Protein AF-0000000084862177 (afdb_homodimer)

Structure (mmCIF, N/CA/C/O backbone):
data_AF-0000000084862177-model_v1
#
loop_
_entity.id
_entity.type
_entity.pdbx_description
1 polymer 'Uncharacterized protein'
#
loop_
_atom_site.group_PDB
_atom_site.id
_atom_site.type_symbol
_atom_site.label_atom_id
_atom_site.label_alt_id
_atom_site.label_comp_id
_atom_site.label_asym_id
_atom_site.label_entity_id
_atom_site.label_seq_id
_atom_site.pdbx_PDB_ins_code
_atom_site.Cartn_x
_atom_site.Cartn_y
_atom_site.Cartn_z
_atom_site.occupancy
_atom_site.B_iso_or_equiv
_atom_site.auth_seq_id
_atom_site.auth_comp_id
_atom_site.auth_asym_id
_atom_site.auth_atom_id
_atom_site.pdbx_PDB_model_num
ATOM 1 N N . MET A 1 1 ? -0.892 -54.281 7.043 1 26.11 1 MET A N 1
ATOM 2 C CA . MET A 1 1 ? -1.717 -53.062 7.102 1 26.11 1 MET A CA 1
ATOM 3 C C . MET A 1 1 ? -1.058 -51.938 6.348 1 26.11 1 MET A C 1
ATOM 5 O O . MET A 1 1 ? -1.456 -50.781 6.5 1 26.11 1 MET A O 1
ATOM 9 N N . SER A 1 2 ? 0.219 -52.094 5.965 1 28.7 2 SER A N 1
ATOM 10 C CA . SER A 1 2 ? 1.322 -51.25 5.551 1 28.7 2 SER A CA 1
ATOM 11 C C . SER A 1 2 ? 0.986 -50.5 4.27 1 28.7 2 SER A C 1
ATOM 13 O O . SER A 1 2 ? 1.518 -49.406 4.027 1 28.7 2 SER A O 1
ATOM 15 N N . ASN A 1 3 ? 0.564 -51.125 3.195 1 34.56 3 ASN A N 1
ATOM 16 C CA . ASN A 1 3 ? 0.557 -50.906 1.754 1 34.56 3 ASN A CA 1
ATOM 17 C C . ASN A 1 3 ? -0.469 -49.844 1.355 1 34.56 3 ASN A C 1
ATOM 19 O O . ASN A 1 3 ? -0.896 -49.781 0.201 1 34.56 3 ASN A O 1
ATOM 23 N N . ASP A 1 4 ? -1.274 -49.375 2.119 1 41.03 4 ASP A N 1
ATOM 24 C CA . ASP A 1 4 ? -2.4 -48.469 1.998 1 41.03 4 ASP A CA 1
ATOM 25 C C . ASP A 1 4 ? -1.925 -47.062 1.602 1 41.03 4 ASP A C 1
ATOM 27 O O . ASP A 1 4 ? -2.711 -46.125 1.598 1 41.03 4 ASP A O 1
ATOM 31 N N . SER A 1 5 ? -0.703 -46.75 1.711 1 47.5 5 SER A N 1
ATOM 32 C CA . SER A 1 5 ? 0.037 -45.5 1.575 1 47.5 5 SER A CA 1
ATOM 33 C C . SER A 1 5 ? 0.083 -45.062 0.122 1 47.5 5 SER A C 1
ATOM 35 O O . SER A 1 5 ? 0.484 -43.938 -0.163 1 47.5 5 SER A O 1
ATOM 37 N N . LYS A 1 6 ? -0.091 -46 -0.865 1 61.97 6 LYS A N 1
ATOM 38 C CA . LYS A 1 6 ? -0.039 -45.75 -2.299 1 61.97 6 LYS A CA 1
ATOM 39 C C . LYS A 1 6 ? -1.434 -45.469 -2.861 1 61.97 6 LYS A C 1
ATOM 41 O O . LYS A 1 6 ? -1.704 -45.781 -4.027 1 61.97 6 LYS A O 1
ATOM 46 N N . SER A 1 7 ? -2.234 -45.062 -1.937 1 78.12 7 SER A N 1
ATOM 47 C CA . SER A 1 7 ? -3.566 -44.781 -2.453 1 78.12 7 SER A CA 1
ATOM 48 C C . SER A 1 7 ? -3.549 -43.562 -3.381 1 78.12 7 SER A C 1
ATOM 50 O O . SER A 1 7 ? -2.76 -42.656 -3.186 1 78.12 7 SER A O 1
ATOM 52 N N . ALA A 1 8 ? -4.367 -43.625 -4.367 1 89.31 8 ALA A N 1
ATOM 53 C CA . ALA A 1 8 ? -4.477 -42.594 -5.383 1 89.31 8 ALA A CA 1
ATOM 54 C C . ALA A 1 8 ? -4.887 -41.25 -4.754 1 89.31 8 ALA A C 1
ATOM 56 O O . ALA A 1 8 ? -5.688 -41.219 -3.818 1 89.31 8 ALA A O 1
ATOM 57 N N . VAL A 1 9 ? -4.203 -40.219 -5.137 1 93.94 9 VAL A N 1
ATOM 58 C CA . VAL A 1 9 ? -4.5 -38.875 -4.629 1 93.94 9 VAL A CA 1
ATOM 59 C C . VAL A 1 9 ? -4.918 -37.969 -5.785 1 93.94 9 VAL A C 1
ATOM 61 O O . VAL A 1 9 ? -4.797 -38.344 -6.953 1 93.94 9 VAL A O 1
ATOM 64 N N . GLU A 1 10 ? -5.422 -36.844 -5.391 1 94.31 10 GLU A N 1
ATOM 65 C CA . GLU A 1 10 ? -5.84 -35.875 -6.402 1 94.31 10 GLU A CA 1
ATOM 66 C C . GLU A 1 10 ? -4.656 -35.031 -6.883 1 94.31 10 GLU A C 1
ATOM 68 O O . GLU A 1 10 ? -4.574 -34.688 -8.062 1 94.31 10 GLU A O 1
ATOM 73 N N . LEU A 1 11 ? -3.771 -34.75 -5.93 1 97.5 11 LEU A N 1
ATOM 74 C CA . LEU A 1 11 ? -2.637 -33.875 -6.266 1 97.5 11 LEU A CA 1
ATOM 75 C C . LEU A 1 11 ? -1.344 -34.438 -5.684 1 97.5 11 LEU A C 1
ATOM 77 O O . LEU A 1 11 ? -1.275 -34.75 -4.488 1 97.5 11 LEU A O 1
ATOM 81 N N . LEU A 1 12 ? -0.418 -34.656 -6.555 1 98 12 LEU A N 1
ATOM 82 C CA . LEU A 1 12 ? 0.947 -34.969 -6.148 1 98 12 LEU A CA 1
ATOM 83 C C . LEU A 1 12 ? 1.854 -33.75 -6.305 1 98 12 LEU A C 1
ATOM 85 O O . LEU A 1 12 ? 1.955 -33.188 -7.395 1 98 12 LEU A O 1
ATOM 89 N N . ILE A 1 13 ? 2.457 -33.312 -5.215 1 98.75 13 ILE A N 1
ATOM 90 C CA . ILE A 1 13 ? 3.385 -32.188 -5.223 1 98.75 13 ILE A CA 1
ATOM 91 C C . ILE A 1 13 ? 4.82 -32.688 -5.34 1 98.75 13 ILE A C 1
ATOM 93 O O . ILE A 1 13 ? 5.324 -33.375 -4.43 1 98.75 13 ILE A O 1
ATOM 97 N N . LEU A 1 14 ? 5.395 -32.438 -6.465 1 98.38 14 LEU A N 1
ATOM 98 C CA . LEU A 1 14 ? 6.816 -32.719 -6.602 1 98.38 14 LEU A CA 1
ATOM 99 C C . LEU A 1 14 ? 7.66 -31.562 -6.117 1 98.38 14 LEU A C 1
ATOM 101 O O . LEU A 1 14 ? 7.812 -30.562 -6.824 1 98.38 14 LEU A O 1
ATOM 105 N N . GLY A 1 15 ? 8.234 -31.688 -4.922 1 98 15 GLY A N 1
ATOM 106 C CA . GLY A 1 15 ? 9.023 -30.625 -4.332 1 98 15 GLY A CA 1
ATOM 107 C C . GLY A 1 15 ? 8.242 -29.75 -3.373 1 98 15 GLY A C 1
ATOM 108 O O . GLY A 1 15 ? 7.938 -28.609 -3.68 1 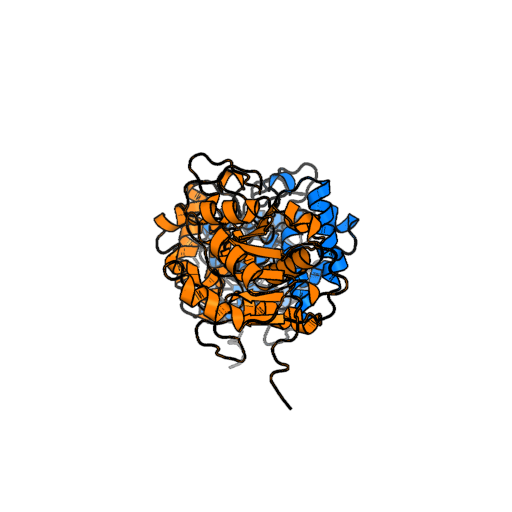98 15 GLY A O 1
ATOM 109 N N . ALA A 1 16 ? 8.109 -30.297 -2.162 1 97.62 16 ALA A N 1
ATOM 110 C CA . ALA A 1 16 ? 7.391 -29.547 -1.134 1 97.62 16 ALA A CA 1
ATOM 111 C C . ALA A 1 16 ? 8.312 -28.562 -0.421 1 97.62 16 ALA A C 1
ATOM 113 O O . ALA A 1 16 ? 8.922 -28.906 0.598 1 97.62 16 ALA A O 1
ATOM 114 N N . GLY A 1 17 ? 8.336 -27.359 -0.969 1 95.69 17 GLY A N 1
ATOM 115 C CA . GLY A 1 17 ? 9.094 -26.281 -0.368 1 95.69 17 GLY A CA 1
ATOM 116 C C . GLY A 1 17 ? 8.227 -25.156 0.173 1 95.69 17 GLY A C 1
ATOM 117 O O . GLY A 1 17 ? 7.215 -25.422 0.833 1 95.69 17 GLY A O 1
ATOM 118 N N . TRP A 1 18 ? 8.609 -23.969 0.031 1 96.56 18 TRP A N 1
ATOM 119 C CA . TRP A 1 18 ? 7.969 -22.781 0.58 1 96.56 18 TRP A CA 1
ATOM 120 C C . TRP A 1 18 ? 6.512 -22.703 0.138 1 96.56 18 TRP A C 1
ATOM 122 O O . TRP A 1 18 ? 5.621 -22.453 0.957 1 96.56 18 TRP A O 1
ATOM 132 N N . THR A 1 19 ? 6.27 -22.922 -1.15 1 97.5 19 THR A N 1
ATOM 133 C CA . THR A 1 19 ? 4.91 -22.828 -1.666 1 97.5 19 THR A CA 1
ATOM 134 C C . THR A 1 19 ? 3.992 -23.812 -0.952 1 97.5 19 THR A C 1
ATOM 136 O O . THR A 1 19 ? 2.82 -23.516 -0.71 1 97.5 19 THR A O 1
ATOM 139 N N . SER A 1 20 ? 4.5 -24.938 -0.529 1 97.56 20 SER A N 1
ATOM 140 C CA . SER A 1 20 ? 3.709 -26 0.079 1 97.56 20 SER A CA 1
ATOM 141 C C . SER A 1 20 ? 3.25 -25.609 1.482 1 97.56 20 SER A C 1
ATOM 143 O O . SER A 1 20 ? 2.297 -26.188 2.01 1 97.56 20 SER A O 1
ATOM 145 N N . THR A 1 21 ? 3.963 -24.656 2.08 1 97.62 21 THR A N 1
ATOM 146 C CA . THR A 1 21 ? 3.551 -24.219 3.408 1 97.62 21 THR A CA 1
ATOM 147 C C . THR A 1 21 ? 2.199 -23.5 3.346 1 97.62 21 THR A C 1
ATOM 149 O O . THR A 1 21 ? 1.508 -23.391 4.359 1 97.62 21 THR A O 1
ATOM 152 N N . PHE A 1 22 ? 1.801 -23.094 2.178 1 98.44 22 PHE A N 1
ATOM 153 C CA . PHE A 1 22 ? 0.494 -22.484 1.964 1 98.44 22 PHE A CA 1
ATOM 154 C C . PHE A 1 22 ? -0.469 -23.469 1.322 1 98.44 22 PHE A C 1
ATOM 156 O O . PHE A 1 22 ? -1.649 -23.516 1.677 1 98.44 22 PHE A O 1
ATOM 163 N N . LEU A 1 23 ? 0.044 -24.281 0.437 1 98.69 23 LEU A N 1
ATOM 164 C CA . LEU A 1 23 ? -0.787 -25.156 -0.382 1 98.69 23 LEU A CA 1
ATOM 165 C C . LEU A 1 23 ? -1.341 -26.312 0.448 1 98.69 23 LEU A C 1
ATOM 167 O O . LEU A 1 23 ? -2.531 -26.609 0.372 1 98.69 23 LEU A O 1
ATOM 171 N N . ILE A 1 24 ? -0.526 -26.906 1.242 1 98.38 24 ILE A N 1
ATOM 172 C CA . ILE A 1 24 ? -0.921 -28.109 1.969 1 98.38 24 ILE A CA 1
ATOM 173 C C . ILE A 1 24 ? -2.045 -27.781 2.947 1 98.38 24 ILE A C 1
ATOM 175 O O . ILE A 1 24 ? -3.084 -28.438 2.957 1 98.38 24 ILE A O 1
ATOM 179 N N . PRO A 1 25 ? -1.89 -26.703 3.787 1 97.94 25 PRO A N 1
ATOM 180 C CA . PRO A 1 25 ? -3.021 -26.344 4.645 1 97.94 25 PRO A CA 1
ATOM 181 C C . PRO A 1 25 ? -4.301 -26.078 3.854 1 97.94 25 PRO A C 1
ATOM 183 O O . PRO A 1 25 ? -5.391 -26.438 4.297 1 97.94 25 PRO A O 1
ATOM 186 N N . LEU A 1 26 ? -4.172 -25.469 2.725 1 98.06 26 LEU A N 1
ATOM 187 C CA . LEU A 1 26 ? -5.344 -25.172 1.902 1 98.06 26 LEU A CA 1
ATOM 188 C C . LEU A 1 26 ? -5.988 -26.469 1.411 1 98.06 26 LEU A C 1
ATOM 190 O O . LEU A 1 26 ? -7.215 -26.609 1.438 1 98.06 26 LEU A O 1
ATOM 194 N N . LEU A 1 27 ? -5.215 -27.406 0.936 1 98.5 27 LEU A N 1
ATOM 195 C CA . LEU A 1 27 ? -5.719 -28.703 0.471 1 98.5 27 LEU A CA 1
ATOM 196 C C . LEU A 1 27 ? -6.449 -29.438 1.591 1 98.5 27 LEU A C 1
ATOM 198 O O . LEU A 1 27 ? -7.516 -30.016 1.367 1 98.5 27 LEU A O 1
ATOM 202 N N . GLN A 1 28 ? -5.832 -29.359 2.736 1 98.19 28 GLN A N 1
ATOM 203 C CA . GLN A 1 28 ? -6.449 -29.984 3.9 1 98.19 28 GLN A CA 1
ATOM 204 C C . GLN A 1 28 ? -7.793 -29.344 4.227 1 98.19 28 GLN A C 1
ATOM 206 O O . GLN A 1 28 ? -8.781 -30.031 4.473 1 98.19 28 GLN A O 1
ATOM 211 N N . GLN A 1 29 ? -7.824 -28.109 4.207 1 96.44 29 GLN A N 1
ATOM 212 C CA . GLN A 1 29 ? -9.047 -27.359 4.477 1 96.44 29 GLN A CA 1
ATOM 213 C C . GLN A 1 29 ? -10.141 -27.719 3.471 1 96.44 29 GLN A C 1
ATOM 215 O O . GLN A 1 29 ? -11.312 -27.812 3.832 1 96.44 29 GLN A O 1
ATOM 220 N N . LYS A 1 30 ? -9.734 -27.984 2.264 1 96.75 30 LYS A N 1
ATOM 221 C CA . LYS A 1 30 ? -10.688 -28.234 1.191 1 96.75 30 LYS A CA 1
ATOM 222 C C . LYS A 1 30 ? -10.992 -29.719 1.066 1 96.75 30 LYS A C 1
ATOM 224 O O . LYS A 1 30 ? -11.836 -30.125 0.265 1 96.75 30 LYS A O 1
ATOM 229 N N . GLY A 1 31 ? -10.266 -30.531 1.75 1 97.38 31 GLY A N 1
ATOM 230 C CA . GLY A 1 31 ? -10.469 -31.969 1.708 1 97.38 31 GLY A CA 1
ATOM 231 C C . GLY A 1 31 ? -9.914 -32.625 0.448 1 97.38 31 GLY A C 1
ATOM 232 O O . GLY A 1 31 ? -10.406 -33.656 0.015 1 97.38 31 GLY A O 1
ATOM 233 N N . ILE A 1 32 ? -8.969 -32 -0.161 1 97.19 32 ILE A N 1
ATOM 234 C CA . ILE A 1 32 ? -8.336 -32.531 -1.361 1 97.19 32 ILE A CA 1
ATOM 235 C C . ILE A 1 32 ? -7.199 -33.469 -0.969 1 97.19 32 ILE A C 1
ATOM 237 O O . ILE A 1 32 ? -6.262 -33.094 -0.277 1 97.19 32 ILE A O 1
ATOM 241 N N . LYS A 1 33 ? -7.297 -34.719 -1.394 1 96.62 33 LYS A N 1
ATOM 242 C CA . LYS A 1 33 ? -6.25 -35.719 -1.095 1 96.62 33 LYS A CA 1
ATOM 243 C C . LYS A 1 33 ? -4.965 -35.375 -1.848 1 96.62 33 LYS A C 1
ATOM 245 O O . LYS A 1 33 ? -4.996 -35.094 -3.045 1 96.62 33 LYS A O 1
ATOM 250 N N . TYR A 1 34 ? -3.877 -35.406 -1.087 1 97.81 34 TYR A N 1
ATOM 251 C CA . TYR A 1 34 ? -2.615 -35.031 -1.713 1 97.81 34 TYR A CA 1
ATOM 252 C C . TYR A 1 34 ? -1.466 -35.875 -1.186 1 97.81 34 TYR A C 1
ATOM 254 O O . TYR A 1 34 ? -1.604 -36.562 -0.165 1 97.81 34 TYR A O 1
ATOM 262 N N . ALA A 1 35 ? -0.416 -35.938 -1.936 1 97.81 35 ALA A N 1
ATOM 263 C CA . ALA A 1 35 ? 0.905 -36.375 -1.515 1 97.81 35 ALA A CA 1
ATOM 264 C C . ALA A 1 35 ? 1.985 -35.375 -1.907 1 97.81 35 ALA A C 1
ATOM 266 O O . ALA A 1 35 ? 1.821 -34.625 -2.871 1 97.81 35 ALA A O 1
ATOM 267 N N . ALA A 1 36 ? 2.984 -35.312 -1.093 1 98.5 36 ALA A N 1
ATOM 268 C CA . ALA A 1 36 ? 4.066 -34.375 -1.347 1 98.5 36 ALA A CA 1
ATOM 269 C C . ALA A 1 36 ? 5.426 -35.062 -1.28 1 98.5 36 ALA A C 1
ATOM 271 O O . ALA A 1 36 ? 5.574 -36.094 -0.626 1 98.5 36 ALA A O 1
ATOM 272 N N . THR A 1 37 ? 6.34 -34.469 -1.996 1 98.31 37 THR A N 1
ATOM 273 C CA . THR A 1 37 ? 7.68 -35.062 -1.993 1 98.31 37 THR A CA 1
ATOM 274 C C . THR A 1 37 ? 8.703 -34.031 -1.522 1 98.31 37 THR A C 1
ATOM 276 O O . THR A 1 37 ? 8.5 -32.812 -1.667 1 98.31 37 THR A O 1
ATOM 279 N N . THR A 1 38 ? 9.727 -34.5 -0.915 1 97.56 38 THR A N 1
ATOM 280 C CA . THR A 1 38 ? 10.977 -33.781 -0.663 1 97.56 38 THR A CA 1
ATOM 281 C C . THR A 1 38 ? 12.172 -34.656 -1.051 1 97.56 38 THR A C 1
ATOM 283 O O . THR A 1 38 ? 12.023 -35.844 -1.311 1 97.56 38 THR A O 1
ATOM 286 N N . THR A 1 39 ? 13.336 -34 -1.119 1 95.81 39 THR A N 1
ATOM 287 C CA . THR A 1 39 ? 14.508 -34.719 -1.556 1 95.81 39 THR A CA 1
ATOM 288 C C . THR A 1 39 ? 14.891 -35.781 -0.525 1 95.81 39 THR A C 1
ATOM 290 O O . THR A 1 39 ? 15.492 -36.812 -0.868 1 95.81 39 THR A O 1
ATOM 293 N N . THR A 1 40 ? 14.453 -35.656 0.8 1 95 40 THR A N 1
ATOM 294 C CA . THR A 1 40 ? 14.883 -36.562 1.862 1 95 40 THR A CA 1
ATOM 295 C C . THR A 1 40 ? 13.703 -37.344 2.422 1 95 40 THR A C 1
ATOM 297 O O . THR A 1 40 ? 13.883 -38.219 3.26 1 95 40 THR A O 1
ATOM 300 N N . GLY A 1 41 ? 12.523 -37 1.996 1 94.38 41 GLY A N 1
ATOM 301 C CA . GLY A 1 41 ? 11.344 -37.656 2.551 1 94.38 41 GLY A CA 1
ATOM 302 C C . GLY A 1 41 ? 11.008 -37.188 3.951 1 94.38 41 GLY A C 1
ATOM 303 O O . GLY A 1 41 ? 10.32 -37.875 4.699 1 94.38 41 GLY A O 1
ATOM 304 N N . ARG A 1 42 ? 11.406 -36.031 4.25 1 93.12 42 ARG A N 1
ATOM 305 C CA . ARG A 1 42 ? 11.203 -35.5 5.59 1 93.12 42 ARG A CA 1
ATOM 306 C C . ARG A 1 42 ? 9.758 -35.094 5.797 1 93.12 42 ARG A C 1
ATOM 308 O O . ARG A 1 42 ? 9.008 -34.906 4.832 1 93.12 42 ARG A O 1
ATOM 315 N N . ASP A 1 43 ? 9.273 -35 7.047 1 91.75 43 ASP A N 1
ATOM 316 C CA . ASP A 1 43 ? 8.008 -34.406 7.477 1 91.75 43 ASP A CA 1
ATOM 317 C C . ASP A 1 43 ? 6.82 -35.094 6.836 1 91.75 43 ASP A C 1
ATOM 319 O O . ASP A 1 43 ? 5.879 -34.438 6.375 1 91.75 43 ASP A O 1
ATOM 323 N N . GLY A 1 44 ? 6.957 -36.375 6.652 1 91.5 44 GLY A N 1
ATOM 324 C CA . GLY A 1 44 ? 5.828 -37.156 6.172 1 91.5 44 GLY A CA 1
ATOM 325 C C . GLY A 1 44 ? 5.66 -37.094 4.664 1 91.5 44 GLY A C 1
ATOM 326 O O . GLY A 1 44 ? 4.617 -37.5 4.137 1 91.5 44 GLY A O 1
ATOM 327 N N . THR A 1 45 ? 6.68 -36.625 3.953 1 96.25 45 THR A N 1
ATOM 328 C CA . THR A 1 45 ? 6.637 -36.594 2.496 1 96.25 45 THR A CA 1
ATOM 329 C C . THR A 1 45 ? 7.305 -37.844 1.904 1 96.25 45 THR A C 1
ATOM 331 O O . THR A 1 45 ? 7.973 -38.594 2.617 1 96.25 45 THR A O 1
ATOM 334 N N . CYS A 1 46 ? 7.023 -38.062 0.622 1 96.44 46 CYS A N 1
ATOM 335 C CA . CYS A 1 46 ? 7.734 -39.094 -0.131 1 96.44 46 CYS A CA 1
ATOM 336 C C . CYS A 1 46 ? 9.094 -38.594 -0.59 1 96.44 46 CYS A C 1
ATOM 338 O O . CYS A 1 46 ? 9.234 -37.406 -0.979 1 96.44 46 CYS A O 1
ATOM 340 N N . LYS A 1 47 ? 10.039 -39.5 -0.542 1 96.38 47 LYS A N 1
ATOM 341 C CA . LYS A 1 47 ? 11.359 -39.125 -1.059 1 96.38 47 LYS A CA 1
ATOM 342 C C . LYS A 1 47 ? 11.359 -39.094 -2.584 1 96.38 47 LYS A C 1
ATOM 344 O O . LYS A 1 47 ? 10.938 -40.062 -3.236 1 96.38 47 LYS A O 1
ATOM 349 N N . PHE A 1 48 ? 11.836 -37.969 -3.16 1 97 48 PHE A N 1
ATOM 350 C CA . PHE A 1 48 ? 11.945 -37.844 -4.605 1 97 48 PHE A CA 1
ATOM 351 C C . PHE A 1 48 ? 12.883 -36.688 -4.969 1 97 48 PHE A C 1
ATOM 353 O O . PHE A 1 48 ? 12.719 -35.562 -4.473 1 97 48 PHE A O 1
ATOM 360 N N . ARG A 1 49 ? 13.797 -37 -5.73 1 96 49 ARG A N 1
ATOM 361 C CA . ARG A 1 49 ? 14.688 -36 -6.32 1 96 49 ARG A CA 1
ATOM 362 C C . ARG A 1 49 ? 14.82 -36.219 -7.824 1 96 49 ARG A C 1
ATOM 364 O O . ARG A 1 49 ? 15.273 -37.281 -8.273 1 96 49 ARG A O 1
ATOM 371 N N . PHE A 1 50 ? 14.383 -35.219 -8.555 1 95.44 50 PHE A N 1
ATOM 372 C CA . PHE A 1 50 ? 14.523 -35.312 -10 1 95.44 50 PHE A CA 1
ATOM 373 C C . PHE A 1 50 ? 15.984 -35.156 -10.414 1 95.44 50 PHE A C 1
ATOM 375 O O . PHE A 1 50 ? 16.625 -34.156 -10.078 1 95.44 50 PHE A O 1
ATOM 382 N N . ASN A 1 51 ? 16.5 -36.094 -11.055 1 92.88 51 ASN A N 1
ATOM 383 C CA . ASN A 1 51 ? 17.859 -36.094 -11.57 1 92.88 51 ASN A CA 1
ATOM 384 C C . ASN A 1 51 ? 17.891 -36.125 -13.102 1 92.88 51 ASN A C 1
ATOM 386 O O . ASN A 1 51 ? 17.828 -37.219 -13.695 1 92.88 51 ASN A O 1
ATOM 390 N N . PRO A 1 52 ? 18.062 -35 -13.703 1 91.12 52 PRO A N 1
ATOM 391 C CA . PRO A 1 52 ? 18 -34.938 -15.164 1 91.12 52 PRO A CA 1
ATOM 392 C C . PRO A 1 52 ? 19.125 -35.75 -15.828 1 91.12 52 PRO A C 1
ATOM 394 O O . PRO A 1 52 ? 19.016 -36.094 -17 1 91.12 52 PRO A O 1
ATOM 397 N N . GLU A 1 53 ? 20.172 -36.062 -15.094 1 91.5 53 GLU A N 1
ATOM 398 C CA . GLU A 1 53 ? 21.328 -36.75 -15.656 1 91.5 53 GLU A CA 1
ATOM 399 C C . GLU A 1 53 ? 21.219 -38.25 -15.438 1 91.5 53 GLU A C 1
ATOM 401 O O . GLU A 1 53 ? 22.062 -39.031 -15.914 1 91.5 53 GLU A O 1
ATOM 406 N N . ASP A 1 54 ? 20.234 -38.625 -14.727 1 92.12 54 ASP A N 1
ATOM 407 C CA . ASP A 1 54 ? 20.078 -40.031 -14.391 1 92.12 54 ASP A CA 1
ATOM 408 C C . ASP A 1 54 ? 18.625 -40.469 -14.5 1 92.12 54 ASP A C 1
ATOM 410 O O . ASP A 1 54 ? 17.906 -40.531 -13.5 1 92.12 54 ASP A O 1
ATOM 414 N N . ASP A 1 55 ? 18.219 -40.969 -15.617 1 89.44 55 ASP A N 1
ATOM 415 C CA . ASP A 1 55 ? 16.844 -41.375 -15.898 1 89.44 55 ASP A CA 1
ATOM 416 C C . ASP A 1 55 ? 16.438 -42.562 -15.055 1 89.44 55 ASP A C 1
ATOM 418 O O . ASP A 1 55 ? 15.32 -42.656 -14.562 1 89.44 55 ASP A O 1
ATOM 422 N N . THR A 1 56 ? 17.375 -43.406 -14.891 1 91.25 56 THR A N 1
ATOM 423 C CA . THR A 1 56 ? 17.078 -44.656 -14.172 1 91.25 56 THR A CA 1
ATOM 424 C C . THR A 1 56 ? 16.75 -44.375 -12.719 1 91.25 56 THR A C 1
ATOM 426 O O . THR A 1 56 ? 15.773 -44.906 -12.18 1 91.25 56 THR A O 1
ATOM 429 N N . ASP A 1 57 ? 17.531 -43.562 -12.164 1 92.5 57 ASP A N 1
ATOM 430 C CA . ASP A 1 57 ? 17.312 -43.188 -10.773 1 92.5 57 ASP A CA 1
ATOM 431 C C . ASP A 1 57 ? 15.961 -42.5 -10.602 1 92.5 57 ASP A C 1
ATOM 433 O O . ASP A 1 57 ? 15.211 -42.812 -9.672 1 92.5 57 ASP A O 1
ATOM 437 N N . THR A 1 58 ? 15.641 -41.594 -11.5 1 92.88 58 THR A N 1
ATOM 438 C CA . THR A 1 58 ? 14.375 -40.875 -11.453 1 92.88 58 THR A CA 1
ATOM 439 C C . THR A 1 58 ? 13.195 -41.812 -11.586 1 92.88 58 THR A C 1
ATOM 441 O O . THR A 1 58 ? 12.219 -41.719 -10.844 1 92.88 58 THR A O 1
ATOM 444 N N . GLN A 1 59 ? 13.289 -42.75 -12.453 1 91.62 59 GLN A N 1
ATOM 445 C CA . GLN A 1 59 ? 12.211 -43.719 -12.68 1 91.62 59 GLN A CA 1
ATOM 446 C C . GLN A 1 59 ? 11.992 -44.594 -11.453 1 91.62 59 GLN A C 1
ATOM 448 O O . GLN A 1 59 ? 10.852 -44.875 -11.078 1 91.62 59 GLN A O 1
ATOM 453 N N . LYS A 1 60 ? 13.078 -45 -10.898 1 92.38 60 LYS A N 1
ATOM 454 C CA . LYS A 1 60 ? 12.992 -45.844 -9.703 1 92.38 60 LYS A CA 1
ATOM 455 C C . LYS A 1 60 ? 12.289 -45.125 -8.57 1 92.38 60 LYS A C 1
ATOM 457 O O . LYS A 1 60 ? 11.453 -45.719 -7.875 1 92.38 60 LYS A O 1
ATOM 462 N N . GLN A 1 61 ? 12.664 -43.906 -8.43 1 94.31 61 GLN A N 1
ATOM 463 C CA . GLN A 1 61 ? 12.047 -43.125 -7.367 1 94.31 61 GLN A CA 1
ATOM 464 C C . GLN A 1 61 ? 10.562 -42.906 -7.641 1 94.31 61 GLN A C 1
ATOM 466 O O . GLN A 1 61 ? 9.75 -42.906 -6.711 1 94.31 61 GLN A O 1
ATOM 471 N N . MET A 1 62 ? 10.195 -42.719 -8.859 1 93.25 62 MET A N 1
ATOM 472 C CA . MET A 1 62 ? 8.82 -42.406 -9.25 1 93.25 62 MET A CA 1
ATOM 473 C C . MET A 1 62 ? 7.895 -43.594 -8.938 1 93.25 62 MET A C 1
ATOM 475 O O . MET A 1 62 ? 6.719 -43.406 -8.633 1 93.25 62 MET A O 1
ATOM 479 N N . LEU A 1 63 ? 8.43 -44.812 -8.961 1 92.19 63 LEU A N 1
ATOM 480 C CA . LEU A 1 63 ? 7.66 -46.031 -8.695 1 92.19 63 LEU A CA 1
ATOM 481 C C . LEU A 1 63 ? 7.086 -46 -7.285 1 92.19 63 LEU A C 1
ATOM 483 O O . LEU A 1 63 ? 6.031 -46.594 -7.031 1 92.19 63 LEU A O 1
ATOM 487 N N . ASP A 1 64 ? 7.762 -45.312 -6.508 1 92.31 64 ASP A N 1
ATOM 488 C CA . ASP A 1 64 ? 7.375 -45.312 -5.102 1 92.31 64 ASP A CA 1
ATOM 489 C C . ASP A 1 64 ? 6.359 -44.219 -4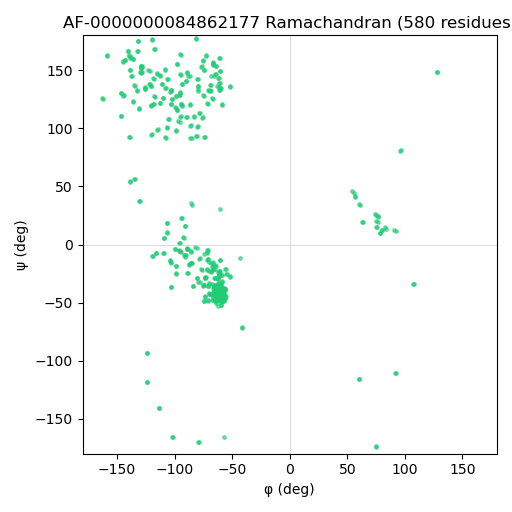.809 1 92.31 64 ASP A C 1
ATOM 491 O O . ASP A 1 64 ? 5.848 -44.125 -3.689 1 92.31 64 ASP A O 1
ATOM 495 N N . LEU A 1 65 ? 6.035 -43.406 -5.77 1 95.38 65 LEU A N 1
ATOM 496 C CA . LEU A 1 65 ? 5.09 -42.312 -5.574 1 95.38 65 LEU A CA 1
ATOM 497 C C . LEU A 1 65 ? 3.66 -42.781 -5.824 1 95.38 65 LEU A C 1
ATOM 499 O O . LEU A 1 65 ? 3.426 -43.656 -6.66 1 95.38 65 LEU A O 1
ATOM 503 N N . PRO A 1 66 ? 2.73 -42.25 -5.078 1 93.56 66 PRO A N 1
ATOM 504 C CA . PRO A 1 66 ? 1.337 -42.594 -5.355 1 93.56 66 PRO A CA 1
ATOM 505 C C . PRO A 1 66 ? 0.856 -42.062 -6.711 1 93.56 66 PRO A C 1
ATOM 507 O O . PRO A 1 66 ? 1.402 -41.094 -7.234 1 93.56 66 PRO A O 1
ATOM 510 N N . ALA A 1 67 ? -0.154 -42.75 -7.27 1 92.38 67 ALA A N 1
ATOM 511 C CA . ALA A 1 67 ? -0.818 -42.219 -8.461 1 92.38 67 ALA A CA 1
ATOM 512 C C . ALA A 1 67 ? -1.622 -40.969 -8.133 1 92.38 67 ALA A C 1
ATOM 514 O O . ALA A 1 67 ? -2.264 -40.906 -7.086 1 92.38 67 ALA A O 1
ATOM 515 N N . ALA A 1 68 ? -1.52 -40.031 -8.977 1 94.81 68 ALA A N 1
ATOM 516 C CA . ALA A 1 68 ? -2.252 -38.781 -8.82 1 94.81 68 ALA A CA 1
ATOM 517 C C . ALA A 1 68 ? -2.811 -38.312 -10.164 1 94.81 68 ALA A C 1
ATOM 519 O O . ALA A 1 68 ? -2.229 -38.562 -11.219 1 94.81 68 ALA A O 1
ATOM 520 N N . GLN A 1 69 ? -3.879 -37.656 -10.016 1 93.31 69 GLN A N 1
ATOM 521 C CA . GLN A 1 69 ? -4.465 -37.094 -11.227 1 93.31 69 GLN A CA 1
ATOM 522 C C . GLN A 1 69 ? -3.66 -35.875 -11.703 1 93.31 69 GLN A C 1
ATOM 524 O O . GLN A 1 69 ? -3.389 -35.75 -12.898 1 93.31 69 GLN A O 1
ATOM 529 N N . SER A 1 70 ? -3.402 -35.031 -10.797 1 97 70 SER A N 1
ATOM 530 C CA . SER A 1 70 ? -2.625 -33.812 -11.078 1 97 70 SER A CA 1
ATOM 531 C C . SER A 1 70 ? -1.254 -33.875 -10.414 1 97 70 SER A C 1
ATOM 533 O O . SER A 1 70 ? -1.127 -34.344 -9.281 1 97 70 SER A O 1
ATOM 535 N N . ILE A 1 71 ? -0.247 -33.438 -11.148 1 98.31 71 ILE A N 1
ATOM 536 C CA . ILE A 1 71 ? 1.125 -33.375 -10.648 1 98.31 71 ILE A CA 1
ATOM 537 C C . ILE A 1 71 ? 1.637 -31.953 -10.695 1 98.31 71 ILE A C 1
ATOM 539 O O . ILE A 1 71 ? 1.669 -31.328 -11.758 1 98.31 71 ILE A O 1
ATOM 543 N N . LEU A 1 72 ? 1.992 -31.422 -9.547 1 98.88 72 LEU A N 1
ATOM 544 C CA . LEU A 1 72 ? 2.551 -30.078 -9.445 1 98.88 72 LEU A CA 1
ATOM 545 C C . LEU A 1 72 ? 4.07 -30.125 -9.336 1 98.88 72 LEU A C 1
ATOM 547 O O . LEU A 1 72 ? 4.609 -30.734 -8.406 1 98.88 72 LEU A O 1
ATOM 551 N N . ILE A 1 73 ? 4.68 -29.547 -10.297 1 98.81 73 ILE A N 1
ATOM 552 C CA . ILE A 1 73 ? 6.133 -29.453 -10.305 1 98.81 73 ILE A CA 1
ATOM 553 C C . ILE A 1 73 ? 6.562 -28.078 -9.781 1 98.81 73 ILE A C 1
ATOM 555 O O . ILE A 1 73 ? 6.328 -27.062 -10.438 1 98.81 73 ILE A O 1
ATOM 559 N N . THR A 1 74 ? 7.277 -28.031 -8.609 1 98.5 74 THR A N 1
ATOM 560 C CA . THR A 1 74 ? 7.543 -26.734 -7.977 1 98.5 74 THR A CA 1
ATOM 56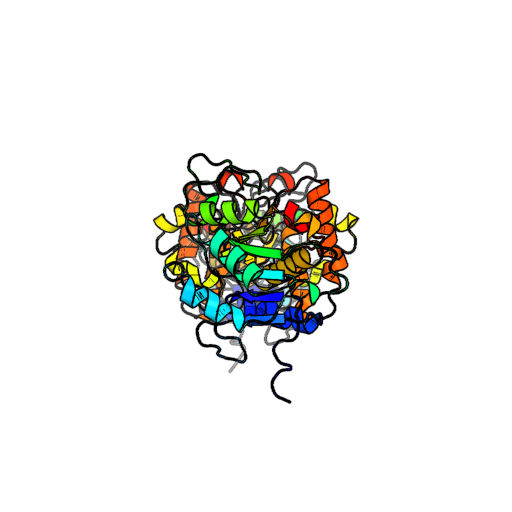1 C C . THR A 1 74 ? 8.984 -26.312 -8.211 1 98.5 74 THR A C 1
ATOM 563 O O . THR A 1 74 ? 9.344 -25.156 -7.949 1 98.5 74 THR A O 1
ATOM 566 N N . PHE A 1 75 ? 9.844 -27.203 -8.664 1 97.5 75 PHE A N 1
ATOM 567 C CA . PHE A 1 75 ? 11.234 -26.875 -8.945 1 97.5 75 PHE A CA 1
ATOM 568 C C . PHE A 1 75 ? 11.43 -26.594 -10.43 1 97.5 75 PHE A C 1
ATOM 570 O O . PHE A 1 75 ? 10.648 -27.047 -11.266 1 97.5 75 PHE A O 1
ATOM 577 N N . PRO A 1 76 ? 12.43 -25.844 -10.75 1 96.69 76 PRO A N 1
ATOM 578 C CA . PRO A 1 76 ? 12.625 -25.5 -12.156 1 96.69 76 PRO A CA 1
ATOM 579 C C . PRO A 1 76 ? 13.094 -26.688 -12.992 1 96.69 76 PRO A C 1
ATOM 581 O O . PRO A 1 76 ? 13.906 -27.5 -12.523 1 96.69 76 PRO A O 1
ATOM 584 N N . LEU A 1 77 ? 12.477 -26.875 -14.117 1 97.81 77 LEU A N 1
ATOM 585 C CA . LEU A 1 77 ? 13.016 -27.688 -15.203 1 97.81 77 LEU A CA 1
ATOM 586 C C . LEU A 1 77 ? 13.758 -26.812 -16.219 1 97.81 77 LEU A C 1
ATOM 588 O O . LEU A 1 77 ? 13.414 -25.656 -16.406 1 97.81 77 LEU A O 1
ATOM 592 N N . LYS A 1 78 ? 14.805 -27.422 -16.781 1 97.81 78 LYS A N 1
ATOM 593 C CA . LYS A 1 78 ? 15.641 -26.578 -17.641 1 97.81 78 LYS A CA 1
ATOM 594 C C . LYS A 1 78 ? 15.984 -27.312 -18.938 1 97.81 78 LYS A C 1
ATOM 596 O O . LYS A 1 78 ? 16.266 -28.5 -18.938 1 97.81 78 LYS A O 1
ATOM 601 N N . GLY A 1 79 ? 15.891 -26.547 -19.969 1 96.88 79 GLY A N 1
ATOM 602 C CA . GLY A 1 79 ? 16.359 -27.047 -21.25 1 96.88 79 GLY A CA 1
ATOM 603 C C . GLY A 1 79 ? 15.422 -28.062 -21.875 1 96.88 79 GLY A C 1
ATOM 604 O O . GLY A 1 79 ? 14.312 -28.281 -21.391 1 96.88 79 GLY A O 1
ATOM 605 N N . LYS A 1 80 ? 15.898 -28.609 -22.969 1 96.5 80 LYS A N 1
ATOM 606 C CA . LYS A 1 80 ? 15.133 -29.594 -23.703 1 96.5 80 LYS A CA 1
ATOM 607 C C . LYS A 1 80 ? 15.227 -30.969 -23.062 1 96.5 80 LYS A C 1
ATOM 609 O O . LYS A 1 80 ? 16.297 -31.391 -22.625 1 96.5 80 LYS A O 1
ATOM 614 N N . GLY A 1 81 ? 14.086 -31.562 -22.953 1 97 81 GLY A N 1
ATOM 615 C CA . GLY A 1 81 ? 14.117 -32.969 -22.562 1 97 81 GLY A CA 1
ATOM 616 C C . GLY A 1 81 ? 13.656 -33.219 -21.141 1 97 81 GLY A C 1
ATOM 617 O O . GLY A 1 81 ? 13.062 -34.25 -20.844 1 97 81 GLY A O 1
ATOM 618 N N . GLN A 1 82 ? 13.922 -32.312 -20.266 1 97.25 82 GLN A N 1
ATOM 619 C CA . GLN A 1 82 ? 13.633 -32.562 -18.859 1 97.25 82 GLN A CA 1
ATOM 620 C C . GLN A 1 82 ? 12.133 -32.719 -18.625 1 97.25 82 GLN A C 1
ATOM 622 O O . GLN A 1 82 ? 11.703 -33.656 -17.938 1 97.25 82 GLN A O 1
ATOM 627 N N . ALA A 1 83 ? 11.352 -31.812 -19.172 1 97.81 83 ALA A N 1
ATOM 628 C CA . ALA A 1 83 ? 9.906 -31.922 -19 1 97.81 83 ALA A CA 1
ATOM 629 C C . ALA A 1 83 ? 9.375 -33.219 -19.641 1 97.81 83 ALA A C 1
ATOM 631 O O . ALA A 1 83 ? 8.578 -33.906 -19.031 1 97.81 83 ALA A O 1
ATOM 632 N N . LYS A 1 84 ? 9.844 -33.531 -20.781 1 96.75 84 LYS A N 1
ATOM 633 C CA . LYS A 1 84 ? 9.43 -34.75 -21.5 1 96.75 84 LYS A CA 1
ATOM 634 C C . LYS A 1 84 ? 9.773 -36 -20.688 1 96.75 84 LYS A C 1
ATOM 636 O O . LYS A 1 84 ? 8.945 -36.906 -20.562 1 96.75 84 LYS A O 1
ATOM 641 N N . SER A 1 85 ? 10.969 -36 -20.172 1 96.25 85 SER A N 1
ATOM 642 C CA . SER A 1 85 ? 11.406 -37.156 -19.391 1 96.25 85 SER A CA 1
ATOM 643 C C . SER A 1 85 ? 10.555 -37.344 -18.141 1 96.25 85 SER A C 1
ATOM 645 O O . SER A 1 85 ? 10.109 -38.438 -17.844 1 96.25 85 SER A O 1
ATOM 647 N N . LEU A 1 86 ? 10.352 -36.281 -17.453 1 96.69 86 LEU A N 1
ATOM 648 C CA . LEU A 1 86 ? 9.57 -36.344 -16.219 1 96.69 86 LEU A CA 1
ATOM 649 C C . LEU A 1 86 ? 8.164 -36.875 -16.5 1 96.69 86 LEU A C 1
ATOM 651 O O . LEU A 1 86 ? 7.676 -37.781 -15.812 1 96.69 86 LEU A O 1
ATOM 655 N N . VAL A 1 87 ? 7.504 -36.312 -17.531 1 95.94 87 VAL A N 1
ATOM 656 C CA . VAL A 1 87 ? 6.148 -36.719 -17.922 1 95.94 87 VAL A CA 1
ATOM 657 C C . VAL A 1 87 ? 6.133 -38.156 -18.359 1 95.94 87 VAL A C 1
ATOM 659 O O . VAL A 1 87 ? 5.277 -38.938 -17.922 1 95.94 87 VAL A O 1
ATOM 662 N N . LYS A 1 88 ? 7.094 -38.531 -19.141 1 94.12 88 LYS A N 1
ATOM 663 C CA . LYS A 1 88 ? 7.188 -39.906 -19.641 1 94.12 88 LYS A CA 1
ATOM 664 C C . LYS A 1 88 ? 7.375 -40.906 -18.5 1 94.12 88 LYS A C 1
ATOM 666 O O . LYS A 1 88 ? 6.691 -41.938 -18.438 1 94.12 88 LYS A O 1
ATOM 671 N N . PHE A 1 89 ? 8.328 -40.562 -17.609 1 94.19 89 PHE A N 1
ATOM 672 C CA . PHE A 1 89 ? 8.609 -41.469 -16.5 1 94.19 89 PHE A CA 1
ATOM 673 C C . PHE A 1 89 ? 7.359 -41.688 -15.648 1 94.19 89 PHE A C 1
ATOM 675 O O . PHE A 1 89 ? 7.09 -42.812 -15.203 1 94.19 89 PHE A O 1
ATOM 682 N N . TYR A 1 90 ? 6.656 -40.594 -15.43 1 95.12 90 TYR A N 1
ATOM 683 C CA . TYR A 1 90 ? 5.441 -40.75 -14.625 1 95.12 90 TYR A CA 1
ATOM 684 C C . TYR A 1 90 ? 4.406 -41.594 -15.344 1 95.12 90 TYR A C 1
ATOM 686 O O . TYR A 1 90 ? 3.773 -42.469 -14.727 1 95.12 90 TYR A O 1
ATOM 694 N N . HIS A 1 91 ? 4.188 -41.406 -16.609 1 92.06 91 HIS A N 1
ATOM 695 C CA . HIS A 1 91 ? 3.258 -42.188 -17.406 1 92.06 91 HIS A CA 1
ATOM 696 C C . HIS A 1 91 ? 3.658 -43.688 -17.422 1 92.06 91 HIS A C 1
ATOM 698 O O . HIS A 1 91 ? 2.797 -44.562 -17.438 1 92.06 91 HIS A O 1
ATOM 704 N N . ASP A 1 92 ? 4.93 -43.938 -17.391 1 91.19 92 ASP A N 1
ATOM 705 C CA . ASP A 1 92 ? 5.441 -45.281 -17.453 1 91.19 92 ASP A CA 1
ATOM 706 C C . ASP A 1 92 ? 5.207 -46.031 -16.141 1 91.19 92 ASP A C 1
ATOM 708 O O . ASP A 1 92 ? 5.086 -47.25 -16.109 1 91.19 92 ASP A O 1
ATOM 712 N N . THR A 1 93 ? 5.184 -45.25 -15.125 1 91.31 93 THR A N 1
ATOM 713 C CA . THR A 1 93 ? 5.184 -45.906 -13.812 1 91.31 93 T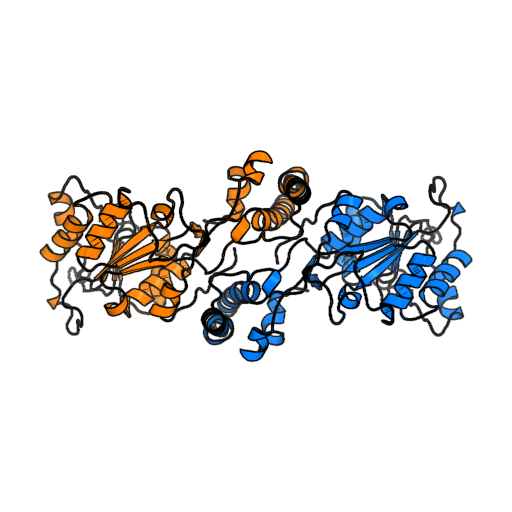HR A CA 1
ATOM 714 C C . THR A 1 93 ? 3.791 -45.875 -13.195 1 91.31 93 THR A C 1
ATOM 716 O O . THR A 1 93 ? 3.521 -46.562 -12.219 1 91.31 93 THR A O 1
ATOM 719 N N . HIS A 1 94 ? 2.887 -45.031 -13.711 1 90.94 94 HIS A N 1
ATOM 720 C CA . HIS A 1 94 ? 1.563 -44.875 -13.117 1 90.94 94 HIS A CA 1
ATOM 721 C C . HIS A 1 94 ? 0.468 -45.031 -14.164 1 90.94 94 HIS A C 1
ATOM 723 O O . HIS A 1 94 ? 0.698 -44.812 -15.352 1 90.94 94 HIS A O 1
ATOM 729 N N . SER A 1 95 ? -0.692 -45.562 -13.695 1 83.12 95 SER A N 1
ATOM 730 C CA . SER A 1 95 ? -1.861 -45.719 -14.547 1 83.12 95 SER A CA 1
ATOM 731 C C . SER A 1 95 ? -3.045 -44.906 -14.031 1 83.12 95 SER A C 1
ATOM 733 O O . SER A 1 95 ? -3.23 -44.781 -12.82 1 83.12 95 SER A O 1
ATOM 735 N N . LEU A 1 96 ? -3.779 -44.375 -14.984 1 77 96 LEU A N 1
ATOM 736 C CA . LEU A 1 96 ? -4.953 -43.562 -14.641 1 77 96 LEU A CA 1
ATOM 737 C C . LEU A 1 96 ? -6.129 -44.469 -14.266 1 77 96 LEU A C 1
ATOM 739 O O . LEU A 1 96 ? -7.148 -43.969 -13.766 1 77 96 LEU A O 1
ATOM 743 N N . GLU A 1 97 ? -6.039 -45.656 -14.508 1 71 97 GLU A N 1
ATOM 744 C CA . GLU A 1 97 ? -7.125 -46.594 -14.25 1 71 97 GLU A CA 1
ATOM 745 C C . GLU A 1 97 ? -7.57 -46.562 -12.789 1 71 97 GLU A C 1
ATOM 747 O O . GLU A 1 97 ? -8.711 -46.906 -12.469 1 71 97 GLU A O 1
ATOM 752 N N . ALA A 1 98 ? -6.723 -46.094 -12 1 65.06 98 ALA A N 1
ATOM 753 C CA . ALA A 1 98 ? -7.059 -45.969 -10.586 1 65.06 98 ALA A CA 1
ATOM 754 C C . ALA A 1 98 ? -8.086 -44.875 -10.344 1 65.06 98 ALA A C 1
ATOM 756 O O . ALA A 1 98 ? -8.703 -44.812 -9.281 1 65.06 98 ALA A O 1
ATOM 757 N N . PHE A 1 99 ? -8.219 -44.062 -11.375 1 66.44 99 PHE A N 1
ATOM 758 C CA . PHE A 1 99 ? -9.133 -42.938 -11.203 1 66.44 99 PHE A CA 1
ATOM 759 C C . PHE A 1 99 ? -10.406 -43.156 -12.008 1 66.44 99 PHE A C 1
ATOM 761 O O . PHE A 1 99 ? -10.352 -43.5 -13.195 1 66.44 99 PHE A O 1
ATOM 768 N N . GLU A 1 100 ? -11.469 -43.781 -11.367 1 58.59 100 GLU A N 1
ATOM 769 C CA . GLU A 1 100 ? -12.734 -44.094 -12.023 1 58.59 100 GLU A CA 1
ATOM 770 C C . GLU A 1 100 ? -13.195 -42.969 -12.93 1 58.59 100 GLU A C 1
ATOM 772 O O . GLU A 1 100 ? -13.633 -43.188 -14.055 1 58.59 100 GLU A O 1
ATOM 777 N N . ASN A 1 101 ? -13.625 -41.875 -12.406 1 52.91 101 ASN A N 1
ATOM 778 C CA . ASN A 1 101 ? -14.336 -40.781 -13.031 1 52.91 101 ASN A CA 1
ATOM 779 C C . ASN A 1 101 ? -13.375 -39.781 -13.688 1 52.91 101 ASN A C 1
ATOM 781 O O . ASN A 1 101 ? -13.695 -38.594 -13.82 1 52.91 101 ASN A O 1
ATOM 785 N N . HIS A 1 102 ? -12.281 -40.375 -14.195 1 56.78 102 HIS A N 1
ATOM 786 C CA . HIS A 1 102 ? -11.328 -39.375 -14.648 1 56.78 102 HIS A CA 1
ATOM 787 C C . HIS A 1 102 ? -11.719 -38.812 -16.016 1 56.78 102 HIS A C 1
ATOM 789 O O . HIS A 1 102 ? -11.984 -39.562 -16.953 1 56.78 102 HIS A O 1
ATOM 795 N N . ALA A 1 103 ? -12.273 -37.656 -15.883 1 53.38 103 ALA A N 1
ATOM 796 C CA . ALA A 1 103 ? -12.688 -36.906 -17.078 1 53.38 103 ALA A CA 1
ATOM 797 C C . ALA A 1 103 ? -11.516 -36.719 -18.031 1 53.38 103 ALA A C 1
ATOM 799 O O . ALA A 1 103 ? -11.719 -36.562 -19.25 1 53.38 103 ALA A O 1
ATOM 800 N N . SER A 1 104 ? -10.242 -36.75 -17.438 1 60.56 104 SER A N 1
ATOM 801 C CA . SER A 1 104 ? -9.125 -36.469 -18.328 1 60.56 104 SER A CA 1
ATOM 802 C C . SER A 1 104 ? -8.383 -37.75 -18.719 1 60.56 104 SER A C 1
ATOM 804 O O . SER A 1 104 ? -8.109 -38.594 -17.875 1 60.56 104 SER A O 1
ATOM 806 N N . PRO A 1 105 ? -8.133 -37.906 -19.922 1 63.03 105 PRO A N 1
ATOM 807 C CA . PRO A 1 105 ? -7.441 -39.094 -20.438 1 63.03 105 PRO A CA 1
ATOM 808 C C . PRO A 1 105 ? -5.957 -39.125 -20.078 1 63.03 105 PRO A C 1
ATOM 810 O O . PRO A 1 105 ? -5.277 -40.125 -20.281 1 63.03 105 PRO A O 1
ATOM 813 N N . SER A 1 106 ? -5.562 -38.031 -19.453 1 82.38 106 SER A N 1
ATOM 814 C CA . SER A 1 106 ? -4.129 -37.938 -19.188 1 82.38 106 SER A CA 1
ATOM 815 C C . SER A 1 106 ? -3.846 -37.25 -17.859 1 82.38 106 SER A C 1
ATOM 817 O O . SER A 1 106 ? -4.715 -36.562 -17.297 1 82.38 106 SER A O 1
ATOM 819 N N . PHE A 1 107 ? -2.668 -37.531 -17.312 1 93.69 107 PHE A N 1
ATOM 820 C CA . PHE A 1 107 ? -2.191 -36.844 -16.125 1 93.69 107 PHE A CA 1
ATOM 821 C C . PHE A 1 107 ? -2.053 -35.344 -16.359 1 93.69 107 PHE A C 1
ATOM 823 O O . PHE A 1 107 ? -1.715 -34.938 -17.469 1 93.69 107 PHE A O 1
ATOM 830 N N . GLN A 1 108 ? -2.422 -34.562 -15.422 1 96.94 108 GLN A N 1
ATOM 831 C CA . GLN A 1 108 ? -2.389 -33.125 -15.492 1 96.94 108 GLN A CA 1
ATOM 832 C C . GLN A 1 108 ? -1.123 -32.562 -14.844 1 96.94 108 GLN A C 1
ATOM 834 O O . GLN A 1 108 ? -0.986 -32.594 -13.617 1 96.94 108 GLN A O 1
ATOM 839 N N . PHE A 1 109 ? -0.197 -32.094 -15.703 1 98.38 109 PHE A N 1
ATOM 840 C CA . PHE A 1 109 ? 1.059 -31.578 -15.18 1 98.38 109 PHE A CA 1
ATOM 841 C C . PHE A 1 109 ? 1.015 -30.047 -15.102 1 98.38 109 PHE A C 1
ATOM 843 O O . PHE A 1 109 ? 0.661 -29.375 -16.078 1 98.38 109 PHE A O 1
ATOM 850 N N . ILE A 1 110 ? 1.326 -29.516 -13.953 1 98.88 110 ILE A N 1
ATOM 851 C CA . ILE A 1 110 ? 1.397 -28.078 -13.711 1 98.88 110 ILE A CA 1
ATOM 852 C C . ILE A 1 110 ? 2.816 -27.688 -13.305 1 98.88 110 ILE A C 1
ATOM 854 O O . ILE A 1 110 ? 3.361 -28.234 -12.344 1 98.88 110 ILE A O 1
ATOM 858 N N . GLN A 1 111 ? 3.447 -26.828 -14.039 1 98.88 111 GLN A N 1
ATOM 859 C CA . GLN A 1 111 ? 4.766 -26.297 -13.695 1 98.88 111 GLN A CA 1
ATOM 860 C C . GLN A 1 111 ? 4.672 -24.891 -13.117 1 98.88 111 GLN A C 1
ATOM 862 O O . GLN A 1 111 ? 4.039 -24.016 -13.711 1 98.88 111 GLN A O 1
ATOM 867 N N . LEU A 1 112 ? 5.258 -24.703 -11.898 1 98.88 112 LEU A N 1
ATOM 868 C CA . LEU A 1 112 ? 5.496 -23.328 -11.445 1 98.88 112 LEU A CA 1
ATOM 869 C C . LEU A 1 112 ? 6.691 -22.719 -12.172 1 98.88 112 LEU A C 1
ATOM 871 O O . LEU A 1 112 ? 7.832 -23.156 -11.961 1 98.88 112 LEU A O 1
ATOM 875 N N . GLY A 1 113 ? 6.336 -21.797 -13.008 1 98.38 113 GLY A N 1
ATOM 876 C CA . GLY A 1 113 ? 7.371 -21.141 -13.781 1 98.38 113 GLY A CA 1
ATOM 877 C C . GLY A 1 113 ? 7.719 -19.766 -13.25 1 98.38 113 GLY A C 1
ATOM 878 O O . GLY A 1 113 ? 7.453 -19.453 -12.086 1 98.38 113 GLY A O 1
ATOM 879 N N . SER A 1 114 ? 8.445 -19.016 -14.094 1 96.81 114 SER A N 1
ATOM 880 C CA . SER A 1 114 ? 8.914 -17.688 -13.688 1 96.81 114 SER A CA 1
ATOM 881 C C . SER A 1 114 ? 8.492 -16.625 -14.688 1 96.81 114 SER A C 1
ATOM 883 O O . SER A 1 114 ? 8.641 -16.797 -15.898 1 96.81 114 SER A O 1
ATOM 885 N N . SER A 1 115 ? 8.023 -15.523 -14.086 1 97.88 115 SER A N 1
ATOM 886 C CA . SER A 1 115 ? 7.676 -14.406 -14.961 1 97.88 115 SER A CA 1
ATOM 887 C C . SER A 1 115 ? 8.922 -13.742 -15.531 1 97.88 115 SER A C 1
ATOM 889 O O . SER A 1 115 ? 8.828 -12.938 -16.453 1 97.88 115 SER A O 1
ATOM 891 N N . GLY A 1 116 ? 10.094 -14.148 -15.086 1 97.38 116 GLY A N 1
ATOM 892 C CA . GLY A 1 116 ? 11.352 -13.586 -15.555 1 97.38 116 GLY A CA 1
ATOM 893 C C . GLY A 1 116 ? 11.578 -13.789 -17.047 1 97.38 116 GLY A C 1
ATOM 894 O O . GLY A 1 116 ? 12.312 -13.031 -17.672 1 97.38 116 GLY A O 1
ATOM 895 N N . ILE A 1 117 ? 10.961 -14.805 -17.609 1 98.25 117 ILE A N 1
ATOM 896 C CA . ILE A 1 117 ? 11.18 -15.117 -19.031 1 98.25 117 ILE A CA 1
ATOM 897 C C . ILE A 1 117 ? 10.617 -14 -19.906 1 98.25 117 ILE A C 1
ATOM 899 O O . ILE A 1 117 ? 10.969 -13.891 -21.078 1 98.25 117 ILE A O 1
ATOM 903 N N . PHE A 1 118 ? 9.711 -13.164 -19.344 1 98.25 118 PHE A N 1
ATOM 904 C CA . PHE A 1 118 ? 9.062 -12.102 -20.094 1 98.25 118 PHE A CA 1
ATOM 905 C C . PHE A 1 118 ? 9.922 -10.844 -20.094 1 98.25 118 PHE A C 1
ATOM 907 O O . PHE A 1 118 ? 9.578 -9.852 -20.734 1 98.25 118 PHE A O 1
ATOM 914 N N . THR A 1 119 ? 11.023 -10.844 -19.344 1 96.06 119 THR A N 1
ATOM 915 C CA . THR A 1 119 ? 11.93 -9.703 -19.328 1 96.06 119 THR A CA 1
ATOM 916 C C . THR A 1 119 ? 12.867 -9.734 -20.531 1 96.06 119 THR A C 1
ATOM 918 O O . THR A 1 119 ? 13.938 -10.344 -20.469 1 96.06 119 THR A O 1
ATOM 921 N N . ILE A 1 120 ? 12.5 -9.094 -21.562 1 96.75 120 ILE A N 1
ATOM 922 C CA . ILE A 1 120 ? 13.289 -9.07 -22.797 1 96.75 120 ILE A CA 1
ATOM 923 C C . ILE A 1 120 ? 13.5 -7.633 -23.25 1 96.75 120 ILE A C 1
ATOM 925 O O . ILE A 1 120 ? 12.703 -6.75 -22.938 1 96.75 120 ILE A O 1
ATOM 929 N N . PRO A 1 121 ? 14.609 -7.422 -24 1 94.75 121 PRO A N 1
ATOM 930 C CA . PRO A 1 121 ? 14.812 -6.074 -24.531 1 94.75 121 PRO A CA 1
ATOM 931 C C . PRO A 1 121 ? 13.672 -5.621 -25.453 1 94.75 121 PRO A C 1
ATOM 933 O O . PRO A 1 121 ? 13.18 -6.406 -26.266 1 94.75 121 PRO A O 1
ATOM 936 N N . GLY A 1 122 ? 13.242 -4.41 -25.25 1 94.31 122 GLY A N 1
ATOM 937 C CA . GLY A 1 122 ? 12.242 -3.826 -26.125 1 94.31 122 GLY A CA 1
ATOM 938 C C . GLY A 1 122 ? 10.828 -4.289 -25.797 1 94.31 122 GLY A C 1
ATOM 939 O O . GLY A 1 122 ? 9.914 -4.094 -26.594 1 94.31 122 GLY A O 1
ATOM 940 N N . GLN A 1 123 ? 10.664 -4.898 -24.688 1 95.75 123 GLN A N 1
ATOM 941 C CA . GLN A 1 123 ? 9.344 -5.379 -24.281 1 95.75 123 GLN A CA 1
ATOM 942 C C . GLN A 1 123 ? 8.352 -4.227 -24.156 1 95.75 123 GLN A C 1
ATOM 944 O O . GLN A 1 123 ? 8.734 -3.107 -23.797 1 95.75 123 GLN A O 1
ATOM 949 N N . ASP A 1 124 ? 7.086 -4.52 -24.422 1 95.75 124 ASP A N 1
ATOM 950 C CA . ASP A 1 124 ? 6.016 -3.547 -24.203 1 95.75 124 ASP A CA 1
ATOM 951 C C . ASP A 1 124 ? 5.824 -3.25 -22.719 1 95.75 124 ASP A C 1
ATOM 953 O O . ASP A 1 124 ? 6.164 -4.074 -21.875 1 95.75 124 ASP A O 1
ATOM 957 N N . THR A 1 125 ? 5.281 -2.123 -22.453 1 96.62 125 THR A N 1
ATOM 958 C CA . THR A 1 125 ? 4.984 -1.746 -21.078 1 96.62 125 THR A CA 1
ATOM 959 C C . THR A 1 125 ? 4.051 -2.76 -20.438 1 96.62 125 THR A C 1
ATOM 961 O O . THR A 1 125 ? 4.305 -3.229 -19.312 1 96.62 125 THR A O 1
ATOM 964 N N . TRP A 1 126 ? 3.021 -3.068 -21.156 1 98.25 126 TRP A N 1
ATOM 965 C CA . TRP A 1 126 ? 2.068 -4.047 -20.641 1 98.25 126 TRP A CA 1
ATOM 966 C C . TRP A 1 126 ? 2.404 -5.449 -21.141 1 98.25 126 TRP A C 1
ATOM 968 O O . TRP A 1 126 ? 2.441 -5.691 -22.344 1 98.25 126 TRP A O 1
ATOM 978 N N . VAL A 1 127 ? 2.65 -6.258 -20.219 1 98.62 127 VAL A N 1
ATOM 979 C CA . VAL A 1 127 ? 3.006 -7.645 -20.5 1 98.62 127 VAL A CA 1
ATOM 980 C C . VAL A 1 127 ? 1.865 -8.562 -20.078 1 98.62 127 VAL A C 1
ATOM 982 O O . VAL A 1 127 ? 1.357 -8.461 -18.969 1 98.62 127 VAL A O 1
ATOM 985 N N . THR A 1 128 ? 1.392 -9.398 -20.953 1 98.62 128 THR A N 1
ATOM 986 C CA . THR A 1 128 ? 0.389 -10.422 -20.688 1 98.62 128 THR A CA 1
ATOM 987 C C . THR A 1 128 ? 0.948 -11.812 -20.984 1 98.62 128 THR A C 1
ATOM 989 O O . THR A 1 128 ? 2.076 -11.945 -21.453 1 98.62 128 THR A O 1
ATOM 992 N N . ARG A 1 129 ? 0.102 -12.766 -20.688 1 98.44 129 ARG A N 1
ATOM 993 C CA . ARG A 1 129 ? 0.483 -14.148 -20.984 1 98.44 129 ARG A CA 1
ATOM 994 C C . ARG A 1 129 ? 0.721 -14.344 -22.484 1 98.44 129 ARG A C 1
ATOM 996 O O . ARG A 1 129 ? 1.341 -15.32 -22.891 1 98.44 129 ARG A O 1
ATOM 1003 N N . HIS A 1 130 ? 0.302 -13.391 -23.312 1 98.31 130 HIS A N 1
ATOM 1004 C CA . HIS A 1 130 ? 0.401 -13.516 -24.766 1 98.31 130 HIS A CA 1
ATOM 1005 C C . HIS A 1 130 ? 1.606 -12.75 -25.297 1 98.31 130 HIS A C 1
ATOM 1007 O O . HIS A 1 130 ? 1.891 -12.797 -26.5 1 98.31 130 HIS A O 1
ATOM 1013 N N . SER A 1 131 ? 2.277 -12.086 -24.453 1 98.5 131 SER A N 1
ATOM 1014 C CA . SER A 1 131 ? 3.42 -11.281 -24.859 1 98.5 131 SER A CA 1
ATOM 1015 C C . SER A 1 131 ? 4.609 -12.164 -25.234 1 98.5 131 SER A C 1
ATOM 1017 O O . SER A 1 131 ? 4.664 -13.336 -24.859 1 98.5 131 SER A O 1
ATOM 1019 N N . LEU A 1 132 ? 5.551 -11.508 -25.969 1 97.69 132 LEU A N 1
ATOM 1020 C CA . LEU A 1 132 ? 6.801 -12.188 -26.281 1 97.69 132 LEU A CA 1
ATOM 1021 C C . LEU A 1 132 ? 7.598 -12.484 -25.016 1 97.69 132 LEU A C 1
ATOM 1023 O O . LEU A 1 132 ? 7.5 -11.75 -24.031 1 97.69 132 LEU A O 1
ATOM 1027 N N . TYR A 1 133 ? 8.273 -13.547 -25.062 1 98.5 133 TYR A N 1
ATOM 1028 C CA . TYR A 1 133 ? 9.164 -13.914 -23.969 1 98.5 133 TYR A CA 1
ATOM 1029 C C . TYR A 1 133 ? 10.461 -14.508 -24.5 1 98.5 133 TYR A C 1
ATOM 1031 O O . TYR A 1 133 ? 10.609 -14.719 -25.703 1 98.5 133 TYR A O 1
ATOM 1039 N N . ASP A 1 134 ? 11.461 -14.648 -23.688 1 98.38 134 ASP A N 1
ATOM 1040 C CA . ASP A 1 134 ? 12.766 -15.18 -24.078 1 98.38 134 ASP A CA 1
ATOM 1041 C C . ASP A 1 134 ? 12.695 -16.688 -24.281 1 98.38 134 ASP A C 1
ATOM 1043 O O . ASP A 1 134 ? 13.016 -17.469 -23.375 1 98.38 134 ASP A O 1
ATOM 1047 N N . THR A 1 135 ? 12.453 -17.141 -25.484 1 97.56 135 THR A N 1
ATOM 1048 C CA . THR A 1 135 ? 12.266 -18.547 -25.812 1 97.56 135 THR A CA 1
ATOM 1049 C C . THR A 1 135 ? 13.578 -19.312 -25.703 1 97.56 135 THR A C 1
ATOM 1051 O O . THR A 1 135 ? 13.594 -20.547 -25.703 1 97.56 135 THR A O 1
ATOM 1054 N N . ALA A 1 136 ? 14.688 -18.562 -25.594 1 97.69 136 ALA A N 1
ATOM 1055 C CA . ALA A 1 136 ? 15.992 -19.203 -25.484 1 97.69 136 ALA A CA 1
ATOM 1056 C C . ALA A 1 136 ? 16.359 -19.453 -24.016 1 97.69 136 ALA A C 1
ATOM 1058 O O . ALA A 1 136 ? 17.328 -20.156 -23.719 1 97.69 136 ALA A O 1
ATOM 1059 N N . ASP A 1 137 ? 15.562 -18.891 -23.141 1 97.94 137 ASP A N 1
ATOM 1060 C CA . ASP A 1 137 ? 15.758 -19.125 -21.719 1 97.94 137 ASP A CA 1
ATOM 1061 C C . ASP A 1 137 ? 15.555 -20.594 -21.375 1 97.94 137 ASP A C 1
ATOM 1063 O O . ASP A 1 137 ? 14.594 -21.219 -21.828 1 97.94 137 ASP A O 1
ATOM 1067 N N . ASP A 1 138 ? 16.438 -21.141 -20.547 1 97.81 138 ASP A N 1
ATOM 1068 C CA . ASP A 1 138 ? 16.391 -22.562 -20.234 1 97.81 138 ASP A CA 1
ATOM 1069 C C . ASP A 1 138 ? 15.07 -22.938 -19.578 1 97.81 138 ASP A C 1
ATOM 1071 O O . ASP A 1 138 ? 14.555 -24.031 -19.797 1 97.81 138 ASP A O 1
ATOM 1075 N N . ARG A 1 139 ? 14.562 -22.109 -18.781 1 98.19 139 ARG A N 1
ATOM 1076 C CA . ARG A 1 139 ? 13.273 -22.391 -18.141 1 98.19 139 ARG A CA 1
ATOM 1077 C C . ARG A 1 139 ? 12.141 -22.328 -19.172 1 98.19 139 ARG A C 1
ATOM 1079 O O . ARG A 1 139 ? 11.234 -23.172 -19.141 1 98.19 139 ARG A O 1
ATOM 1086 N N . ALA A 1 140 ? 12.219 -21.328 -20.031 1 98.69 140 ALA A N 1
ATOM 1087 C CA . ALA A 1 140 ? 11.195 -21.188 -21.062 1 98.69 140 ALA A CA 1
ATOM 1088 C C . ALA A 1 140 ? 11.164 -22.422 -21.969 1 98.69 140 ALA A C 1
ATOM 1090 O O . ALA A 1 140 ? 10.086 -22.906 -22.312 1 98.69 140 ALA A O 1
ATOM 1091 N N . ILE A 1 141 ? 12.289 -22.922 -22.297 1 98.62 141 ILE A N 1
ATOM 1092 C CA . ILE A 1 141 ? 12.398 -24.094 -23.172 1 98.62 141 ILE A CA 1
ATOM 1093 C C . ILE A 1 141 ? 11.688 -25.281 -22.531 1 98.62 141 ILE A C 1
ATOM 1095 O O . ILE A 1 141 ? 10.867 -25.938 -23.172 1 98.62 141 ILE A O 1
ATOM 1099 N N . ALA A 1 142 ? 11.992 -25.5 -21.297 1 98.62 142 ALA A N 1
ATOM 1100 C CA . ALA A 1 142 ? 11.383 -26.609 -20.594 1 98.62 142 ALA A CA 1
ATOM 1101 C C . ALA A 1 142 ? 9.875 -26.406 -20.438 1 98.62 142 ALA A C 1
ATOM 1103 O O . ALA A 1 142 ? 9.094 -27.344 -20.547 1 98.62 142 ALA A O 1
ATOM 1104 N N . GLU A 1 143 ? 9.484 -25.188 -20.125 1 98.81 143 GLU A N 1
ATOM 1105 C CA . GLU A 1 143 ? 8.07 -24.859 -19.969 1 98.81 143 GLU A CA 1
ATOM 1106 C C . GLU A 1 143 ? 7.32 -25.078 -21.281 1 98.81 143 GLU A C 1
ATOM 1108 O O . GLU A 1 143 ? 6.227 -25.641 -21.281 1 98.81 143 GLU A O 1
ATOM 1113 N N . ASP A 1 144 ? 7.906 -24.641 -22.359 1 98.69 144 ASP A N 1
ATOM 1114 C CA . ASP A 1 144 ? 7.297 -24.844 -23.672 1 98.69 144 ASP A CA 1
ATOM 1115 C C . ASP A 1 144 ? 7.137 -26.328 -23.984 1 98.69 144 ASP A C 1
ATOM 1117 O O . ASP A 1 144 ? 6.125 -26.734 -24.562 1 98.69 144 ASP A O 1
ATOM 1121 N N . GLU A 1 145 ? 8.148 -27.047 -23.656 1 98.56 145 GLU A N 1
ATOM 1122 C CA . GLU A 1 145 ? 8.07 -28.5 -23.844 1 98.56 145 GLU A CA 1
ATOM 1123 C C . GLU A 1 145 ? 6.895 -29.094 -23.062 1 98.56 145 GLU A C 1
ATOM 1125 O O . GLU A 1 145 ? 6.141 -29.906 -23.609 1 98.56 145 GLU A O 1
ATOM 1130 N N . LEU A 1 146 ? 6.734 -28.672 -21.844 1 98.56 146 LEU A N 1
ATOM 1131 C CA . LEU A 1 146 ? 5.629 -29.156 -21.031 1 98.56 146 LEU A CA 1
ATOM 1132 C C . LEU A 1 146 ? 4.285 -28.766 -21.625 1 98.56 146 LEU A C 1
ATOM 1134 O O . LEU A 1 146 ? 3.344 -29.562 -21.641 1 98.56 146 LEU A O 1
ATOM 1138 N N . LEU A 1 147 ? 4.199 -27.547 -22.094 1 98.56 147 LEU A N 1
ATOM 1139 C CA . LEU A 1 147 ? 2.977 -27.078 -22.75 1 98.56 147 LEU A CA 1
ATOM 1140 C C . LEU A 1 147 ? 2.621 -27.953 -23.938 1 98.56 147 LEU A C 1
ATOM 1142 O O . LEU A 1 147 ? 1.453 -28.281 -24.141 1 98.56 147 LEU A O 1
ATOM 1146 N N . GLY A 1 148 ? 3.604 -28.297 -24.703 1 97.88 148 GLY A N 1
ATOM 1147 C CA . GLY A 1 148 ? 3.404 -29.156 -25.859 1 97.88 148 GLY A CA 1
ATOM 1148 C C . GLY A 1 148 ? 2.875 -30.531 -25.5 1 97.88 148 GLY A C 1
ATOM 1149 O O . GLY A 1 148 ? 2.258 -31.203 -26.328 1 97.88 148 GLY A O 1
ATOM 1150 N N . LEU A 1 149 ? 3.104 -30.953 -24.266 1 97.19 149 LEU A N 1
ATOM 1151 C CA . LEU A 1 149 ? 2.66 -32.25 -23.781 1 97.19 149 LEU A CA 1
ATOM 1152 C C . LEU A 1 149 ? 1.294 -32.156 -23.109 1 97.19 149 LEU A C 1
ATOM 1154 O O . LEU A 1 149 ? 0.814 -33.125 -22.516 1 97.19 149 LEU A O 1
ATOM 1158 N N . GLY A 1 150 ? 0.727 -30.953 -23.219 1 97 150 GLY A N 1
ATOM 1159 C CA . GLY A 1 150 ? -0.602 -30.734 -22.672 1 97 150 GLY A CA 1
ATOM 1160 C C . GLY A 1 150 ? -0.581 -30.25 -21.234 1 97 150 GLY A C 1
ATOM 1161 O O . GLY A 1 150 ? -1.612 -30.25 -20.562 1 97 150 GLY A O 1
ATOM 1162 N N . GLY A 1 151 ? 0.584 -29.844 -20.719 1 98.31 151 GLY A N 1
ATOM 1163 C CA . GLY A 1 151 ? 0.698 -29.328 -19.359 1 98.31 151 GLY A CA 1
ATOM 1164 C C . GLY A 1 151 ? 0.295 -27.859 -19.234 1 98.31 151 GLY A C 1
ATOM 1165 O O . GLY A 1 151 ? -0.082 -27.234 -20.234 1 98.31 151 GLY A O 1
ATOM 1166 N N . CYS A 1 152 ? 0.328 -27.375 -18.031 1 98.81 152 CYS A N 1
ATOM 1167 C CA . CYS A 1 152 ? 0.034 -25.984 -17.703 1 98.81 152 CYS A CA 1
ATOM 1168 C C . CYS A 1 152 ? 1.219 -25.328 -17 1 98.81 152 CYS A C 1
ATOM 1170 O O . CYS A 1 152 ? 1.881 -25.953 -16.172 1 98.81 152 CYS A O 1
ATOM 1172 N N . VAL A 1 153 ? 1.479 -24.109 -17.406 1 98.94 153 VAL A N 1
ATOM 1173 C CA . VAL A 1 153 ? 2.57 -23.375 -16.781 1 98.94 153 VAL A CA 1
ATOM 1174 C C . VAL A 1 153 ? 2.025 -22.141 -16.078 1 98.94 153 VAL A C 1
ATOM 1176 O O . VAL A 1 153 ? 1.288 -21.359 -16.688 1 98.94 153 VAL A O 1
ATOM 1179 N N . LEU A 1 154 ? 2.338 -21.969 -14.812 1 98.94 154 LEU A N 1
ATOM 1180 C CA . LEU A 1 154 ? 2.027 -20.766 -14.047 1 98.94 154 LEU A CA 1
ATOM 1181 C C . LEU A 1 154 ? 3.283 -19.938 -13.797 1 98.94 154 LEU A C 1
ATOM 1183 O O . LEU A 1 154 ? 4.09 -20.281 -12.93 1 98.94 154 LEU A O 1
ATOM 1187 N N . ASN A 1 155 ? 3.436 -18.906 -14.586 1 98.94 155 ASN A N 1
ATOM 1188 C CA . ASN A 1 155 ? 4.586 -18.031 -14.391 1 98.94 155 ASN A CA 1
ATOM 1189 C C . ASN A 1 155 ? 4.363 -17.062 -13.234 1 98.94 155 ASN A C 1
ATOM 1191 O O . ASN A 1 155 ? 3.6 -16.109 -13.352 1 98.94 155 ASN A O 1
ATOM 1195 N N . LEU A 1 156 ? 5.164 -17.266 -12.188 1 98.81 156 LEU A N 1
ATOM 1196 C CA . LEU A 1 156 ? 4.965 -16.547 -10.93 1 98.81 156 LEU A CA 1
ATOM 1197 C C . LEU A 1 156 ? 5.816 -15.281 -10.891 1 98.81 156 LEU A C 1
ATOM 1199 O O . LEU A 1 156 ? 6.969 -15.281 -11.328 1 98.81 156 LEU A O 1
ATOM 1203 N N . SER A 1 157 ? 5.188 -14.203 -10.383 1 98.44 157 SER A N 1
ATOM 1204 C CA . SER A 1 157 ? 5.945 -13 -10.047 1 98.44 157 SER A CA 1
ATOM 1205 C C . SER A 1 157 ? 6.656 -13.156 -8.703 1 98.44 157 SER A C 1
ATOM 1207 O O . SER A 1 157 ? 6.871 -14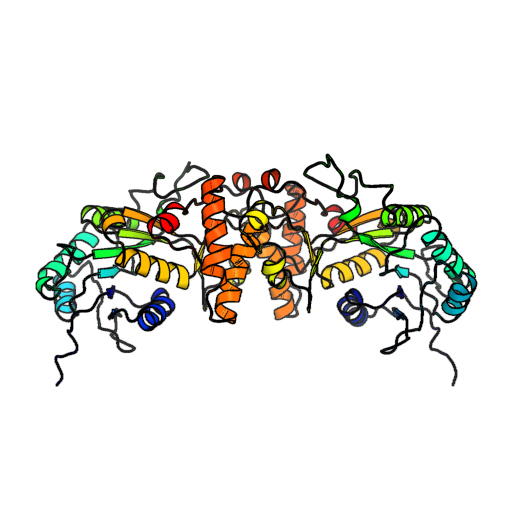.273 -8.234 1 98.44 157 SER A O 1
ATOM 1209 N N . GLY A 1 158 ? 7.223 -12.039 -8.18 1 97.81 158 GLY A N 1
ATOM 1210 C CA . GLY A 1 158 ? 7.875 -12.148 -6.887 1 97.81 158 GLY A CA 1
ATOM 1211 C C . GLY A 1 158 ? 6.992 -12.789 -5.828 1 97.81 158 GLY A C 1
ATOM 1212 O O . GLY A 1 158 ? 5.812 -12.461 -5.715 1 97.81 158 GLY A O 1
ATOM 1213 N N . LEU A 1 159 ? 7.547 -13.68 -5.074 1 98.19 159 LEU A N 1
ATOM 1214 C CA . LEU A 1 159 ? 6.797 -14.453 -4.094 1 98.19 159 LEU A CA 1
ATOM 1215 C C . LEU A 1 159 ? 6.891 -13.812 -2.711 1 98.19 159 LEU A C 1
ATOM 1217 O O . LEU A 1 159 ? 7.969 -13.398 -2.285 1 98.19 159 LEU A O 1
ATOM 1221 N N . TRP A 1 160 ? 5.742 -13.648 -2.078 1 97.81 160 TRP A N 1
ATOM 1222 C CA . TRP A 1 160 ? 5.789 -13.125 -0.716 1 97.81 160 TRP A CA 1
ATOM 1223 C C . TRP A 1 160 ? 4.789 -13.844 0.181 1 97.81 160 TRP A C 1
ATOM 1225 O O . TRP A 1 160 ? 3.889 -14.531 -0.308 1 97.81 160 TRP A O 1
ATOM 1235 N N . GLY A 1 161 ? 4.957 -13.734 1.507 1 96.88 161 GLY A N 1
ATOM 1236 C CA . GLY A 1 161 ? 4.211 -14.422 2.549 1 96.88 161 GLY A CA 1
ATOM 1237 C C . GLY A 1 161 ? 5.102 -15.133 3.555 1 96.88 161 GLY A C 1
ATOM 1238 O O . GLY A 1 161 ? 6.16 -15.656 3.195 1 96.88 161 GLY A O 1
ATOM 1239 N N . GLY A 1 162 ? 4.688 -15.242 4.84 1 93.19 162 GLY A N 1
ATOM 1240 C CA . GLY A 1 162 ? 5.551 -15.812 5.863 1 93.19 162 GLY A CA 1
ATOM 1241 C C . GLY A 1 162 ? 6.844 -15.039 6.047 1 93.19 162 GLY A C 1
ATOM 1242 O O . GLY A 1 162 ? 6.824 -13.828 6.281 1 93.19 162 GLY A O 1
ATOM 1243 N N . GLU A 1 163 ? 7.961 -15.727 5.738 1 91.25 163 GLU A N 1
ATOM 1244 C CA . GLU A 1 163 ? 9.266 -15.109 5.961 1 91.25 163 GLU A CA 1
ATOM 1245 C C . GLU A 1 163 ? 9.68 -14.242 4.777 1 91.25 163 GLU A C 1
ATOM 1247 O O . GLU A 1 163 ? 10.594 -13.422 4.891 1 91.25 163 GLU A O 1
ATOM 1252 N N . ARG A 1 164 ? 9.039 -14.406 3.654 1 93.25 164 ARG A N 1
ATOM 1253 C CA . ARG A 1 164 ? 9.352 -13.633 2.457 1 93.25 164 ARG A CA 1
ATOM 1254 C C . ARG A 1 164 ? 8.547 -12.344 2.41 1 93.25 164 ARG A C 1
ATOM 1256 O O . ARG A 1 164 ? 7.328 -12.367 2.215 1 93.25 164 ARG A O 1
ATOM 1263 N N . ASN A 1 165 ? 9.234 -11.211 2.607 1 93.31 165 ASN A N 1
ATOM 1264 C CA . ASN A 1 165 ? 8.625 -9.891 2.592 1 93.31 165 ASN A CA 1
ATOM 1265 C C . ASN A 1 165 ? 9.562 -8.844 1.99 1 93.31 165 ASN A C 1
ATOM 1267 O O . ASN A 1 165 ? 10.688 -8.672 2.461 1 93.31 165 ASN A O 1
ATOM 1271 N N . PRO A 1 166 ? 9.031 -8.125 1.017 1 93.56 166 PRO A N 1
ATOM 1272 C CA . PRO A 1 166 ? 9.875 -7.129 0.356 1 93.56 166 PRO A CA 1
ATOM 1273 C C . PRO A 1 166 ? 10.383 -6.055 1.316 1 93.56 166 PRO A C 1
ATOM 1275 O O . PRO A 1 166 ? 11.383 -5.387 1.029 1 93.56 166 PRO A O 1
ATOM 1278 N N . LYS A 1 167 ? 9.68 -5.871 2.43 1 92.5 167 LYS A N 1
ATOM 1279 C CA . LYS A 1 167 ? 10.094 -4.91 3.451 1 92.5 167 LYS A CA 1
ATOM 1280 C C . LYS A 1 167 ? 11.547 -5.125 3.854 1 92.5 167 LYS A C 1
ATOM 1282 O O . LYS A 1 167 ? 12.258 -4.172 4.176 1 92.5 167 LYS A O 1
ATOM 1287 N N . TYR A 1 168 ? 12.047 -6.312 3.729 1 91.25 168 TYR A N 1
ATOM 1288 C CA . TYR A 1 168 ? 13.383 -6.656 4.203 1 91.25 168 TYR A CA 1
ATOM 1289 C C . TYR A 1 168 ? 14.398 -6.559 3.078 1 91.25 168 TYR A C 1
ATOM 1291 O O . TYR A 1 168 ? 15.594 -6.805 3.289 1 91.25 168 TYR A O 1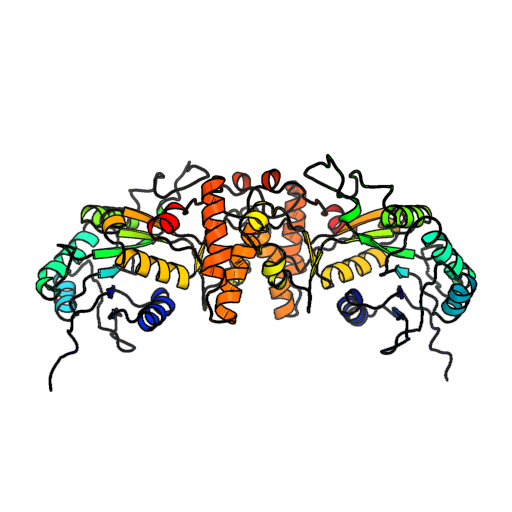
ATOM 1299 N N . TRP A 1 169 ? 13.938 -6.172 1.927 1 92.88 169 TRP A N 1
ATOM 1300 C CA . TRP A 1 169 ? 14.828 -6.09 0.772 1 92.88 169 TRP A CA 1
ATOM 1301 C C . TRP A 1 169 ? 15.344 -4.668 0.584 1 92.88 169 TRP A C 1
ATOM 1303 O O . TRP A 1 169 ? 16.203 -4.418 -0.274 1 92.88 169 TRP A O 1
ATOM 1313 N N . ILE A 1 170 ? 14.891 -3.705 1.354 1 92.44 170 ILE A N 1
ATOM 1314 C CA . ILE A 1 170 ? 15.109 -2.281 1.114 1 92.44 170 ILE A CA 1
ATOM 1315 C C . ILE A 1 170 ? 16.609 -1.991 1.058 1 92.44 170 ILE A C 1
ATOM 1317 O O . ILE A 1 170 ? 17.078 -1.337 0.128 1 92.44 170 ILE A O 1
ATOM 1321 N N . GLU A 1 171 ? 17.359 -2.498 2.057 1 90.19 171 GLU A N 1
ATOM 1322 C CA . GLU A 1 171 ? 18.797 -2.219 2.105 1 90.19 171 GLU A CA 1
ATOM 1323 C C . GLU A 1 171 ? 19.516 -2.781 0.88 1 90.19 171 GLU A C 1
ATOM 1325 O O . GLU A 1 171 ? 20.484 -2.191 0.396 1 90.19 171 GLU A O 1
ATOM 1330 N N . ARG A 1 172 ? 19.031 -3.891 0.442 1 91.88 172 ARG A N 1
ATOM 1331 C CA . ARG A 1 172 ? 19.641 -4.531 -0.719 1 91.88 172 ARG A CA 1
ATOM 1332 C C . ARG A 1 172 ? 19.281 -3.787 -2.002 1 91.88 172 ARG A C 1
ATOM 1334 O O . ARG A 1 172 ? 20.141 -3.605 -2.877 1 91.88 172 ARG A O 1
ATOM 1341 N N . VAL A 1 173 ? 18.094 -3.232 -2.123 1 93.31 173 VAL A N 1
ATOM 1342 C CA . VAL A 1 173 ? 17.641 -2.697 -3.398 1 93.31 173 VAL A CA 1
ATOM 1343 C C . VAL A 1 173 ? 17.844 -1.184 -3.43 1 93.31 173 VAL A C 1
ATOM 1345 O O . VAL A 1 173 ? 17.828 -0.57 -4.5 1 93.31 173 VAL A O 1
ATOM 1348 N N . ALA A 1 174 ? 18 -0.537 -2.355 1 95.31 174 ALA A N 1
ATOM 1349 C CA . ALA A 1 174 ? 18.094 0.917 -2.26 1 95.31 174 ALA A CA 1
ATOM 1350 C C . ALA A 1 174 ? 19.172 1.328 -1.259 1 95.31 174 ALA A C 1
ATOM 1352 O O . ALA A 1 174 ? 18.922 2.133 -0.36 1 95.31 174 ALA A O 1
ATOM 1353 N N . ALA A 1 175 ? 20.375 0.823 -1.438 1 95 175 ALA A N 1
ATOM 1354 C CA . ALA A 1 175 ? 21.5 1.088 -0.533 1 95 175 ALA A CA 1
ATOM 1355 C C . ALA A 1 175 ? 22.078 2.48 -0.767 1 95 175 ALA A C 1
ATOM 1357 O O . ALA A 1 175 ? 22.797 3.012 0.082 1 95 175 ALA A O 1
ATOM 1358 N N . SER A 1 176 ? 21.844 3.031 -1.935 1 97.25 176 SER A N 1
ATOM 1359 C CA . SER A 1 176 ? 22.266 4.379 -2.289 1 97.25 176 SER A CA 1
ATOM 1360 C C . SER A 1 176 ? 21.172 5.121 -3.055 1 97.25 176 SER A C 1
ATOM 1362 O O . SER A 1 176 ? 20.25 4.504 -3.572 1 97.25 176 SER A O 1
ATOM 1364 N N . LYS A 1 177 ? 21.297 6.398 -3.088 1 97.62 177 LYS A N 1
ATOM 1365 C CA . LYS A 1 177 ? 20.328 7.203 -3.836 1 97.62 177 LYS A CA 1
ATOM 1366 C C . LYS A 1 177 ? 20.328 6.828 -5.316 1 97.62 177 LYS A C 1
ATOM 1368 O O . LYS A 1 177 ? 19.281 6.82 -5.961 1 97.62 177 LYS A O 1
ATOM 1373 N N . GLU A 1 178 ? 21.516 6.574 -5.82 1 97.5 178 GLU A N 1
ATOM 1374 C CA . GLU A 1 178 ? 21.641 6.176 -7.219 1 97.5 178 GLU A CA 1
ATOM 1375 C C . GLU A 1 178 ? 20.906 4.871 -7.492 1 97.5 178 GLU A C 1
ATOM 1377 O O . GLU A 1 178 ? 20.188 4.762 -8.484 1 97.5 178 GLU A O 1
ATOM 1382 N N . MET A 1 179 ? 21.109 3.91 -6.637 1 97.38 179 MET A N 1
ATOM 1383 C CA . MET A 1 179 ? 20.391 2.645 -6.777 1 97.38 179 MET A CA 1
ATOM 1384 C C . MET A 1 179 ? 18.891 2.859 -6.691 1 97.38 179 MET A C 1
ATOM 1386 O O . MET A 1 179 ? 18.125 2.312 -7.496 1 97.38 179 MET A O 1
ATOM 1390 N N . LEU A 1 180 ? 18.516 3.648 -5.73 1 97.88 180 LEU A N 1
ATOM 1391 C CA . LEU A 1 180 ? 17.094 3.951 -5.52 1 97.88 180 LEU A CA 1
ATOM 1392 C C . LEU A 1 180 ? 16.5 4.633 -6.746 1 97.88 180 LEU A C 1
ATOM 1394 O O . LEU A 1 180 ? 15.375 4.324 -7.145 1 97.88 180 LEU A O 1
ATOM 1398 N N . SER A 1 181 ? 17.234 5.484 -7.344 1 97.94 181 SER A N 1
ATOM 1399 C CA . SER A 1 181 ? 16.75 6.246 -8.492 1 97.94 181 SER A CA 1
ATOM 1400 C C . SER A 1 181 ? 16.406 5.328 -9.664 1 97.94 181 SER A C 1
ATOM 1402 O O . SER A 1 181 ? 15.492 5.617 -10.438 1 97.94 181 SER A O 1
ATOM 1404 N N . GLY A 1 182 ? 17.047 4.211 -9.789 1 96.44 182 GLY A N 1
ATOM 1405 C CA . GLY A 1 182 ? 16.859 3.305 -10.914 1 96.44 182 GLY A CA 1
ATOM 1406 C C . GLY A 1 182 ? 15.766 2.285 -10.688 1 96.44 182 GLY A C 1
ATOM 1407 O O . GLY A 1 182 ? 15.391 1.551 -11.602 1 96.44 182 GLY A O 1
ATOM 1408 N N . LYS A 1 183 ? 15.172 2.303 -9.477 1 97 183 LYS A N 1
ATOM 1409 C CA . LYS A 1 183 ? 14.148 1.31 -9.148 1 97 183 LYS A CA 1
ATOM 1410 C C . LYS A 1 183 ? 12.797 1.693 -9.75 1 97 183 LYS A C 1
ATOM 1412 O O . LYS A 1 183 ? 12.383 2.85 -9.656 1 97 183 LYS A O 1
ATOM 1417 N N . LYS A 1 184 ? 12.109 0.714 -10.328 1 96.69 184 LYS A N 1
ATOM 1418 C CA . LYS A 1 184 ? 10.867 0.948 -11.055 1 96.69 184 LYS A CA 1
ATOM 1419 C C . LYS A 1 184 ? 9.734 0.1 -10.484 1 96.69 184 LYS A C 1
ATOM 1421 O O . LYS A 1 184 ? 9.422 0.187 -9.297 1 96.69 184 LYS A O 1
ATOM 1426 N N . SER A 1 185 ? 9.141 -0.815 -11.297 1 97.94 185 SER A N 1
ATOM 1427 C CA . SER A 1 185 ? 7.965 -1.568 -10.883 1 97.94 185 SER A CA 1
ATOM 1428 C C . SER A 1 185 ? 8.359 -2.865 -10.18 1 97.94 185 SER A C 1
ATOM 1430 O O . SER A 1 185 ? 9.445 -3.393 -10.406 1 97.94 185 SER A O 1
ATOM 1432 N N . LEU A 1 186 ? 7.555 -3.271 -9.258 1 97.88 186 LEU A N 1
ATOM 1433 C CA . LEU A 1 186 ? 7.613 -4.57 -8.594 1 97.88 186 LEU A CA 1
ATOM 1434 C C . LEU A 1 186 ? 6.273 -5.289 -8.68 1 97.88 186 LEU A C 1
ATOM 1436 O O . LEU A 1 186 ? 5.219 -4.672 -8.508 1 97.88 186 LEU A O 1
ATOM 1440 N N . HIS A 1 187 ? 6.273 -6.551 -9.016 1 98.56 187 HIS A N 1
ATOM 1441 C CA . HIS A 1 187 ? 5.09 -7.398 -9.07 1 98.56 187 HIS A CA 1
ATOM 1442 C C . HIS A 1 187 ? 5.23 -8.594 -8.125 1 98.56 187 HIS A C 1
ATOM 1444 O O . HIS A 1 187 ? 6.297 -9.211 -8.047 1 98.56 187 HIS A O 1
ATOM 1450 N N . MET A 1 188 ? 4.148 -8.844 -7.426 1 98.5 188 MET A N 1
ATOM 1451 C CA . MET A 1 188 ? 4.223 -9.867 -6.387 1 98.5 188 MET A CA 1
ATOM 1452 C C . MET A 1 188 ? 2.994 -10.773 -6.426 1 98.5 188 MET A C 1
ATOM 1454 O O . MET A 1 188 ? 1.97 -10.406 -7.008 1 98.5 188 MET A O 1
ATOM 1458 N N . VAL A 1 189 ? 3.117 -11.914 -5.859 1 98.75 189 VAL A N 1
ATOM 1459 C CA . VAL A 1 189 ? 1.997 -12.82 -5.605 1 98.75 189 VAL A CA 1
ATOM 1460 C C . VAL A 1 189 ? 2.238 -13.594 -4.312 1 98.75 189 VAL A C 1
ATOM 1462 O O . VAL A 1 189 ? 3.346 -14.07 -4.066 1 98.75 189 VAL A O 1
ATOM 1465 N N . HIS A 1 190 ? 1.286 -13.633 -3.441 1 98.69 190 HIS A N 1
ATOM 1466 C CA . HIS A 1 190 ? 1.369 -14.297 -2.146 1 98.69 190 HIS A CA 1
ATOM 1467 C C . HIS A 1 190 ? 1.278 -15.812 -2.299 1 98.69 190 HIS A C 1
ATOM 1469 O O . HIS A 1 190 ? 0.538 -16.312 -3.148 1 98.69 190 HIS A O 1
ATOM 1475 N N . GLY A 1 191 ? 1.929 -16.531 -1.386 1 98.62 191 GLY A N 1
ATOM 1476 C CA . GLY A 1 191 ? 1.884 -17.984 -1.425 1 98.62 191 GLY A CA 1
ATOM 1477 C C . GLY A 1 191 ? 0.472 -18.531 -1.379 1 98.62 191 GLY A C 1
ATOM 1478 O O . GLY A 1 191 ? 0.167 -19.516 -2.045 1 98.62 191 GLY A O 1
ATOM 1479 N N . LEU A 1 192 ? -0.347 -17.922 -0.631 1 98.38 192 LEU A N 1
ATOM 1480 C CA . LEU A 1 192 ? -1.734 -18.375 -0.539 1 98.38 192 LEU A CA 1
ATOM 1481 C C . LEU A 1 192 ? -2.439 -18.234 -1.883 1 98.38 192 LEU A C 1
ATOM 1483 O O . LEU A 1 192 ? -3.219 -19.109 -2.273 1 98.38 192 LEU A O 1
ATOM 1487 N N . ASP A 1 193 ? -2.197 -17.141 -2.555 1 98.81 193 ASP A N 1
ATOM 1488 C CA . ASP A 1 193 ? -2.852 -16.906 -3.84 1 98.81 193 ASP A CA 1
ATOM 1489 C C . ASP A 1 193 ? -2.293 -17.844 -4.91 1 98.81 193 ASP A C 1
ATOM 1491 O O . ASP A 1 193 ? -3.021 -18.281 -5.801 1 98.81 193 ASP A O 1
ATOM 1495 N N . VAL A 1 194 ? -0.994 -18.141 -4.863 1 98.81 194 VAL A N 1
ATOM 1496 C CA . VAL A 1 194 ? -0.442 -19.188 -5.723 1 98.81 194 VAL A CA 1
ATOM 1497 C C . VAL A 1 194 ? -1.177 -20.5 -5.473 1 98.81 194 VAL A C 1
ATOM 1499 O O . VAL A 1 194 ? -1.598 -21.172 -6.418 1 98.81 194 VAL A O 1
ATOM 1502 N N . SER A 1 195 ? -1.349 -20.859 -4.223 1 98.81 195 SER A N 1
ATOM 1503 C CA . SER A 1 195 ? -2.008 -22.094 -3.818 1 98.81 195 SER A CA 1
ATOM 1504 C C . SER A 1 195 ? -3.447 -22.141 -4.316 1 98.81 195 SER A C 1
ATOM 1506 O O . SER A 1 195 ? -3.883 -23.156 -4.871 1 98.81 195 SER A O 1
ATOM 1508 N N . ARG A 1 196 ? -4.125 -21.062 -4.137 1 98.38 196 ARG A N 1
ATOM 1509 C CA . ARG A 1 196 ? -5.504 -20.984 -4.609 1 98.38 196 ARG A CA 1
ATOM 1510 C C . ARG A 1 196 ? -5.57 -21.109 -6.129 1 98.38 196 ARG A C 1
ATOM 1512 O O . ARG A 1 196 ? -6.512 -21.688 -6.668 1 98.38 196 ARG A O 1
ATOM 1519 N N . GLY A 1 197 ? -4.57 -20.531 -6.781 1 98.69 197 GLY A N 1
ATOM 1520 C CA . GLY A 1 197 ? -4.453 -20.703 -8.219 1 98.69 197 GLY A CA 1
ATOM 1521 C C . GLY A 1 197 ? -4.289 -22.156 -8.641 1 98.69 197 GLY A C 1
ATOM 1522 O O . GLY A 1 197 ? -4.949 -22.609 -9.57 1 98.69 197 GLY A O 1
ATOM 1523 N N . VAL A 1 198 ? -3.457 -22.859 -7.961 1 98.81 198 VAL A N 1
ATOM 1524 C CA . VAL A 1 198 ? -3.223 -24.266 -8.25 1 98.81 198 VAL A CA 1
ATOM 1525 C C . VAL A 1 198 ? -4.523 -25.047 -8.094 1 98.81 198 VAL A C 1
ATOM 1527 O O . VAL A 1 198 ? -4.883 -25.844 -8.961 1 98.81 198 VAL A O 1
ATOM 1530 N N . VAL A 1 199 ? -5.223 -24.797 -7.031 1 98.5 199 VAL A N 1
ATOM 1531 C CA . VAL A 1 199 ? -6.496 -25.469 -6.785 1 98.5 199 VAL A CA 1
ATOM 1532 C C . VAL A 1 199 ? -7.488 -25.125 -7.891 1 98.5 199 VAL A C 1
ATOM 1534 O O . VAL A 1 199 ? -8.227 -26 -8.367 1 98.5 199 VAL A O 1
ATOM 1537 N N . GLY A 1 200 ? -7.488 -23.859 -8.273 1 98.06 200 GLY A N 1
ATOM 1538 C CA . GLY A 1 200 ? -8.344 -23.438 -9.375 1 98.06 200 GLY A CA 1
ATOM 1539 C C . GLY A 1 200 ? -8.031 -24.172 -10.672 1 98.06 200 GLY A C 1
ATOM 1540 O O . GLY A 1 200 ? -8.945 -24.562 -11.398 1 98.06 200 GLY A O 1
ATOM 1541 N N . VAL A 1 201 ? -6.793 -24.375 -10.938 1 98.38 201 VAL A N 1
ATOM 1542 C CA . VAL A 1 201 ? -6.332 -25.031 -12.156 1 98.38 201 VAL A CA 1
ATOM 1543 C C . VAL A 1 201 ? -6.766 -26.5 -12.141 1 98.38 201 VAL A C 1
ATOM 1545 O O . VAL A 1 201 ? -7.332 -27 -13.117 1 98.38 201 VAL A O 1
ATOM 1548 N N . ILE A 1 202 ? -6.547 -27.203 -11.023 1 96.5 202 ILE A N 1
ATOM 1549 C CA . ILE A 1 202 ? -6.871 -28.609 -10.922 1 96.5 202 ILE A CA 1
ATOM 1550 C C . ILE A 1 202 ? -8.375 -28.812 -11.07 1 96.5 202 ILE A C 1
ATOM 1552 O O . ILE A 1 202 ? -8.828 -29.797 -11.664 1 96.5 202 ILE A O 1
ATOM 1556 N N . GLY A 1 203 ? -9.133 -27.844 -10.695 1 95.25 203 GLY A N 1
ATOM 1557 C CA . GLY A 1 203 ? -10.586 -27.938 -10.75 1 95.25 203 GLY A CA 1
ATOM 1558 C C . GLY A 1 203 ? -11.156 -27.562 -12.109 1 95.25 203 GLY A C 1
ATOM 1559 O O . GLY A 1 203 ? -12.312 -27.859 -12.398 1 95.25 203 GLY A O 1
ATOM 1560 N N . ASN A 1 204 ? -10.344 -26.938 -12.875 1 96.94 204 ASN A N 1
ATOM 1561 C CA . ASN A 1 204 ? -10.758 -26.469 -14.195 1 96.94 204 ASN A CA 1
ATOM 1562 C C . ASN A 1 204 ? -9.711 -26.781 -15.258 1 96.94 204 ASN A C 1
ATOM 1564 O O . ASN A 1 204 ? -9.328 -25.906 -16.031 1 96.94 204 ASN A O 1
ATOM 1568 N N . TRP A 1 205 ? -9.359 -28.016 -15.398 1 96.62 205 TRP A N 1
ATOM 1569 C CA . TRP A 1 205 ? -8.18 -28.422 -16.156 1 96.62 205 TRP A CA 1
ATOM 1570 C C . TRP A 1 205 ? -8.367 -28.141 -17.641 1 96.62 205 TRP A C 1
ATOM 1572 O O . TRP A 1 205 ? -7.414 -27.781 -18.344 1 96.62 205 TRP A O 1
ATOM 1582 N N . GLU A 1 206 ? -9.547 -28.266 -18.141 1 96.19 206 GLU A N 1
ATOM 1583 C CA . GLU A 1 206 ? -9.789 -28.062 -19.562 1 96.19 206 GLU A CA 1
ATOM 1584 C C . GLU A 1 206 ? -9.398 -26.656 -20 1 96.19 206 GLU A C 1
ATOM 1586 O O . GLU A 1 206 ? -8.992 -26.438 -21.141 1 96.19 206 GLU A O 1
ATOM 1591 N N . LYS A 1 207 ? -9.43 -25.734 -19.109 1 98.12 207 LYS A N 1
ATOM 1592 C CA . LYS A 1 207 ? -9.062 -24.359 -19.406 1 98.12 207 LYS A CA 1
ATOM 1593 C C . LYS A 1 207 ? -7.562 -24.141 -19.234 1 98.12 207 LYS A C 1
ATOM 1595 O O . LYS A 1 207 ? -7.02 -23.141 -19.703 1 98.12 207 LYS A O 1
ATOM 1600 N N . ALA A 1 208 ? -6.938 -25.078 -18.547 1 98.19 208 ALA A N 1
ATOM 1601 C CA . ALA A 1 208 ? -5.531 -24.922 -18.188 1 98.19 208 ALA A CA 1
ATOM 1602 C C . ALA A 1 208 ? -4.633 -25.688 -19.141 1 98.19 208 ALA A C 1
ATOM 1604 O O . ALA A 1 208 ? -3.461 -25.344 -19.328 1 98.19 208 ALA A O 1
ATOM 1605 N N . ARG A 1 209 ? -5.172 -26.734 -19.781 1 97.75 209 ARG A N 1
ATOM 1606 C CA . ARG A 1 209 ? -4.398 -27.641 -20.609 1 97.75 209 ARG A CA 1
ATOM 1607 C C . ARG A 1 209 ? -3.703 -26.906 -21.75 1 97.75 209 ARG A C 1
ATOM 1609 O O . ARG A 1 209 ? -4.355 -26.234 -22.547 1 97.75 209 ARG A O 1
ATOM 1616 N N . GLY A 1 210 ? -2.4 -27.047 -21.719 1 98.19 210 GLY A N 1
ATOM 1617 C CA . GLY A 1 210 ? -1.607 -26.453 -22.797 1 98.19 210 GLY A CA 1
ATOM 1618 C C . GLY A 1 210 ? -1.468 -24.953 -22.688 1 98.19 210 GLY A C 1
ATOM 1619 O O . GLY A 1 210 ? -1.087 -24.281 -23.641 1 98.19 210 GLY A O 1
ATOM 1620 N N . GLN A 1 211 ? -1.797 -24.406 -21.484 1 98.69 211 GLN A N 1
ATOM 1621 C CA . GLN A 1 211 ? -1.829 -22.953 -21.359 1 98.69 211 GLN A CA 1
ATOM 1622 C C . GLN A 1 211 ? -0.756 -22.469 -20.391 1 98.69 211 GLN A C 1
ATOM 1624 O O . GLN A 1 211 ? -0.407 -23.156 -19.438 1 98.69 211 GLN A O 1
ATOM 1629 N N . ARG A 1 212 ? -0.289 -21.281 -20.75 1 98.81 212 ARG A N 1
ATOM 1630 C CA . ARG A 1 212 ? 0.6 -20.516 -19.875 1 98.81 212 ARG A CA 1
ATOM 1631 C C . ARG A 1 212 ? -0.118 -19.312 -19.297 1 98.81 212 ARG A C 1
ATOM 1633 O O . ARG A 1 212 ? -0.831 -18.594 -20 1 98.81 212 ARG A O 1
ATOM 1640 N N . PHE A 1 213 ? 0.047 -19.078 -17.969 1 98.94 213 PHE A N 1
ATOM 1641 C CA . PHE A 1 213 ? -0.536 -17.922 -17.312 1 98.94 213 PHE A CA 1
ATOM 1642 C C . PHE A 1 213 ? 0.517 -17.172 -16.516 1 98.94 213 PHE A C 1
ATOM 1644 O O . PHE A 1 213 ? 1.532 -17.75 -16.109 1 98.94 213 PHE A O 1
ATOM 1651 N N . ILE A 1 214 ? 0.342 -15.898 -16.328 1 98.81 214 ILE A N 1
ATOM 1652 C CA . ILE A 1 214 ? 1.124 -15.086 -15.406 1 98.81 214 ILE A CA 1
ATOM 1653 C C . ILE A 1 214 ? 0.309 -14.805 -14.148 1 98.81 214 ILE A C 1
ATOM 1655 O O . ILE A 1 214 ? -0.875 -14.469 -14.227 1 98.81 214 ILE A O 1
ATOM 1659 N N . LEU A 1 215 ? 0.936 -14.992 -13 1 98.88 215 LEU A N 1
ATOM 1660 C CA . LEU A 1 215 ? 0.253 -14.727 -11.734 1 98.88 215 LEU A CA 1
ATOM 1661 C C . LEU A 1 215 ? 0.887 -13.539 -11.016 1 98.88 215 LEU A C 1
ATOM 1663 O O . LEU A 1 215 ? 2.092 -13.539 -10.75 1 98.88 215 LEU A O 1
ATOM 1667 N N . THR A 1 216 ? 0.155 -12.531 -10.734 1 98.81 216 THR A N 1
ATOM 1668 C CA . THR A 1 216 ? 0.433 -11.414 -9.836 1 98.81 216 THR A CA 1
ATOM 1669 C C . THR A 1 216 ? -0.748 -11.172 -8.898 1 98.81 216 THR A C 1
ATOM 1671 O O . THR A 1 216 ? -1.784 -11.828 -9.008 1 98.81 216 THR A O 1
ATOM 1674 N N . ASP A 1 217 ? -0.595 -10.273 -7.98 1 98.75 217 ASP A N 1
ATOM 1675 C CA . ASP A 1 217 ? -1.709 -9.93 -7.102 1 98.75 217 ASP A CA 1
ATOM 1676 C C . ASP A 1 217 ? -2.523 -8.773 -7.676 1 98.75 217 ASP A C 1
ATOM 1678 O O . ASP A 1 217 ? -3.248 -8.094 -6.941 1 98.75 217 ASP A O 1
ATOM 1682 N N . LEU A 1 218 ? -2.344 -8.469 -8.945 1 98.81 218 LEU A N 1
ATOM 1683 C CA . LEU A 1 218 ? -3.076 -7.488 -9.734 1 98.81 218 LEU A CA 1
ATOM 1684 C C . LEU A 1 218 ? -2.588 -6.074 -9.438 1 98.81 218 LEU A C 1
ATOM 1686 O O . LEU A 1 218 ? -3.16 -5.098 -9.922 1 98.81 218 LEU A O 1
ATOM 1690 N N . MET A 1 219 ? -1.49 -5.961 -8.703 1 98.75 219 MET A N 1
ATOM 1691 C CA . MET A 1 219 ? -0.907 -4.664 -8.375 1 98.75 219 MET A CA 1
ATOM 1692 C C . MET A 1 219 ? 0.365 -4.422 -9.188 1 98.75 219 MET A C 1
ATOM 1694 O O . MET A 1 219 ? 1.13 -5.352 -9.438 1 98.75 219 MET A O 1
ATOM 1698 N N . VAL A 1 220 ? 0.556 -3.242 -9.578 1 98.69 220 VAL A N 1
ATOM 1699 C CA . VAL A 1 220 ? 1.871 -2.746 -9.977 1 98.69 220 VAL A CA 1
ATOM 1700 C C . VAL A 1 220 ? 2.424 -1.828 -8.891 1 98.69 220 VAL A C 1
ATOM 1702 O O . VAL A 1 220 ? 1.96 -0.696 -8.727 1 98.69 220 VAL A O 1
ATOM 1705 N N . TYR A 1 221 ? 3.408 -2.314 -8.203 1 98.44 221 TYR A N 1
ATOM 1706 C CA . TYR A 1 221 ? 3.965 -1.535 -7.102 1 98.44 221 TYR A CA 1
ATOM 1707 C C . TYR A 1 221 ? 5.102 -0.643 -7.59 1 98.44 221 TYR A C 1
ATOM 1709 O O . TYR A 1 221 ? 5.906 -1.053 -8.43 1 98.44 221 TYR A O 1
ATOM 1717 N N . ASP A 1 222 ? 5.156 0.529 -7.07 1 98.56 222 ASP A N 1
ATOM 1718 C CA . ASP A 1 222 ? 6.273 1.454 -7.25 1 98.56 222 ASP A CA 1
ATOM 1719 C C . ASP A 1 222 ? 7.273 1.336 -6.102 1 98.56 222 ASP A C 1
ATOM 1721 O O . ASP A 1 222 ? 6.941 1.624 -4.949 1 98.56 222 ASP A O 1
ATOM 1725 N N . TRP A 1 223 ? 8.5 1.009 -6.414 1 98.25 223 TRP A N 1
ATOM 1726 C CA . TRP A 1 223 ? 9.508 0.82 -5.379 1 98.25 223 TRP A CA 1
ATOM 1727 C C . TRP A 1 223 ? 9.641 2.068 -4.512 1 98.25 223 TRP A C 1
ATOM 1729 O O . TRP A 1 223 ? 9.891 1.975 -3.309 1 98.25 223 TRP A O 1
ATOM 1739 N N . TRP A 1 224 ? 9.555 3.281 -5.129 1 98.62 224 TRP A N 1
ATOM 1740 C CA . TRP A 1 224 ? 9.641 4.5 -4.328 1 98.62 224 TRP A CA 1
ATOM 1741 C C . TRP A 1 224 ? 8.523 4.555 -3.299 1 98.62 224 TRP A C 1
ATOM 1743 O O . TRP A 1 224 ? 8.758 4.879 -2.131 1 98.62 224 TRP A O 1
ATOM 1753 N N . SER A 1 225 ? 7.301 4.219 -3.729 1 98.44 225 SER A N 1
ATOM 1754 C CA . SER A 1 225 ? 6.152 4.184 -2.83 1 98.44 225 SER A CA 1
ATOM 1755 C C . SER A 1 225 ? 6.355 3.164 -1.713 1 98.44 225 SER A C 1
ATOM 1757 O O . SER A 1 225 ? 6.105 3.461 -0.542 1 98.44 225 SER A O 1
ATOM 1759 N N . LEU A 1 226 ? 6.805 1.99 -2.098 1 98.12 226 LEU A N 1
ATOM 1760 C CA . LEU A 1 226 ? 6.996 0.919 -1.126 1 98.12 226 LEU A CA 1
ATOM 1761 C C . LEU A 1 226 ? 8.039 1.31 -0.084 1 98.12 226 LEU A C 1
ATOM 1763 O O . LEU A 1 226 ? 7.824 1.123 1.116 1 98.12 226 LEU A O 1
ATOM 1767 N N . ILE A 1 227 ? 9.109 1.845 -0.526 1 98.06 227 ILE A N 1
ATOM 1768 C CA . ILE A 1 227 ? 10.219 2.17 0.363 1 98.06 227 ILE A CA 1
ATOM 1769 C C . ILE A 1 227 ? 9.828 3.326 1.278 1 98.06 227 ILE A C 1
ATOM 1771 O O . ILE A 1 227 ? 10.117 3.303 2.477 1 98.06 227 ILE A O 1
ATOM 1775 N N . LEU A 1 228 ? 9.164 4.336 0.718 1 98.12 228 LEU A N 1
ATOM 1776 C CA . LEU A 1 228 ? 8.688 5.434 1.554 1 98.12 228 LEU A CA 1
ATOM 1777 C C . LEU A 1 228 ? 7.758 4.922 2.65 1 98.12 228 LEU A C 1
ATOM 1779 O O . LEU A 1 228 ? 7.82 5.387 3.789 1 98.12 228 LEU A O 1
ATOM 1783 N N . GLY A 1 229 ? 6.969 3.957 2.324 1 96.94 229 GLY A N 1
ATOM 1784 C CA . GLY A 1 229 ? 6.059 3.354 3.285 1 96.94 229 GLY A CA 1
ATOM 1785 C C . GLY A 1 229 ? 6.77 2.512 4.332 1 96.94 229 GLY A C 1
ATOM 1786 O O . GLY A 1 229 ? 6.543 2.684 5.531 1 96.94 229 GLY A O 1
ATOM 1787 N N . TYR A 1 230 ? 7.648 1.653 3.949 1 96.56 230 TYR A N 1
ATOM 1788 C CA . TYR A 1 230 ? 8.297 0.679 4.82 1 96.56 230 TYR A CA 1
ATOM 1789 C C . TYR A 1 230 ? 9.359 1.344 5.688 1 96.56 230 TYR A C 1
ATOM 1791 O O . TYR A 1 230 ? 9.594 0.923 6.824 1 96.56 230 TYR A O 1
ATOM 1799 N N . ALA A 1 231 ? 10.016 2.334 5.109 1 94.88 231 ALA A N 1
ATOM 1800 C CA . ALA A 1 231 ? 11.172 2.918 5.781 1 94.88 231 ALA A CA 1
ATOM 1801 C C . ALA A 1 231 ? 10.789 3.498 7.137 1 94.88 231 ALA A C 1
ATOM 1803 O O . ALA A 1 231 ? 11.461 3.248 8.141 1 94.88 231 ALA A O 1
ATOM 1804 N N . GLY A 1 232 ? 9.711 4.238 7.145 1 93.25 232 GLY A N 1
ATOM 1805 C CA . GLY A 1 232 ? 9.266 4.797 8.414 1 93.25 232 GLY A CA 1
ATOM 1806 C C . GLY A 1 232 ? 8.852 3.738 9.414 1 93.25 232 GLY A C 1
ATOM 1807 O O . GLY A 1 232 ? 9.094 3.889 10.617 1 93.25 232 GLY A O 1
ATOM 1808 N N . GLU A 1 233 ? 8.242 2.684 8.93 1 93.88 233 GLU A N 1
ATOM 1809 C CA . GLU A 1 233 ? 7.852 1.574 9.789 1 93.88 233 GLU A CA 1
ATOM 1810 C C . GLU A 1 233 ? 9.07 0.887 10.398 1 93.88 233 GLU A C 1
ATOM 1812 O O . GLU A 1 233 ? 9.086 0.565 11.586 1 93.88 233 GLU A O 1
ATOM 1817 N N . LEU A 1 234 ? 10.023 0.689 9.57 1 94.31 234 LEU A N 1
ATOM 1818 C CA . LEU A 1 234 ? 11.25 0.044 10.023 1 94.31 234 LEU A CA 1
ATOM 1819 C C . LEU A 1 234 ? 11.984 0.922 11.023 1 94.31 234 LEU A C 1
ATOM 1821 O O . LEU A 1 234 ? 12.516 0.423 12.023 1 94.31 234 LEU A O 1
ATOM 1825 N N . ASP A 1 235 ? 12.047 2.211 10.789 1 94.88 235 ASP A N 1
ATOM 1826 C CA . ASP A 1 235 ? 12.641 3.15 11.734 1 94.88 235 ASP A CA 1
ATOM 1827 C C . ASP A 1 235 ? 11.938 3.084 13.086 1 94.88 235 ASP A C 1
ATOM 1829 O O . ASP A 1 235 ? 12.594 3.127 14.133 1 94.88 235 ASP A O 1
ATOM 1833 N N . ALA A 1 236 ? 10.648 3.021 13.07 1 92.81 236 ALA A N 1
ATOM 1834 C CA . ALA A 1 236 ? 9.875 2.939 14.312 1 92.81 236 ALA A CA 1
ATOM 1835 C C . ALA A 1 236 ? 10.18 1.644 15.055 1 92.81 236 ALA A C 1
ATOM 1837 O O . ALA A 1 236 ? 10.297 1.641 16.281 1 92.81 236 ALA A O 1
ATOM 1838 N N . GLU A 1 237 ? 10.273 0.548 14.32 1 92.5 237 GLU A N 1
ATOM 1839 C CA . GLU A 1 237 ? 10.547 -0.763 14.898 1 92.5 237 GLU A CA 1
ATOM 1840 C C . GLU A 1 237 ? 11.945 -0.812 15.516 1 92.5 237 GLU A C 1
ATOM 1842 O O . GLU A 1 237 ? 12.133 -1.376 16.594 1 92.5 237 GLU A O 1
ATOM 1847 N N . ASN A 1 238 ? 12.852 -0.218 14.82 1 91.44 238 ASN A N 1
ATOM 1848 C CA . ASN A 1 238 ? 14.25 -0.311 15.227 1 91.44 238 ASN A CA 1
ATOM 1849 C C . ASN A 1 238 ? 14.625 0.802 16.203 1 91.44 238 ASN A C 1
ATOM 1851 O O . ASN A 1 238 ? 15.633 0.703 16.906 1 91.44 238 ASN A O 1
ATOM 1855 N N . GLY A 1 239 ? 13.945 1.911 16.203 1 88.31 239 GLY A N 1
ATOM 1856 C CA . GLY A 1 239 ? 14.156 3.018 17.125 1 88.31 239 GLY A CA 1
ATOM 1857 C C . GLY A 1 239 ? 15.398 3.83 16.797 1 88.31 239 GLY A C 1
ATOM 1858 O O . GLY A 1 239 ? 15.977 4.469 17.672 1 88.31 239 GLY A O 1
ATOM 1859 N N . ASP A 1 240 ? 15.945 3.797 15.578 1 86.25 240 ASP A N 1
ATOM 1860 C CA . ASP A 1 240 ? 17.219 4.461 15.312 1 86.25 240 ASP A CA 1
ATOM 1861 C C . ASP A 1 240 ? 17.062 5.539 14.242 1 86.25 240 ASP A C 1
ATOM 1863 O O . ASP A 1 240 ? 18 6.32 14.008 1 86.25 240 ASP A O 1
ATOM 1867 N N . GLY A 1 241 ? 15.953 5.656 13.531 1 87.44 241 GLY A N 1
ATOM 1868 C CA . GLY A 1 241 ? 15.688 6.711 12.562 1 87.44 241 GLY A CA 1
ATOM 1869 C C . GLY A 1 241 ? 16.656 6.688 11.391 1 87.44 241 GLY A C 1
ATOM 1870 O O . GLY A 1 241 ? 16.844 7.707 10.719 1 87.44 241 GLY A O 1
ATOM 1871 N N . LYS A 1 242 ? 17.328 5.652 11.109 1 91.06 242 LYS A N 1
ATOM 1872 C CA . LYS A 1 242 ? 18.375 5.547 10.102 1 91.06 242 LYS A CA 1
ATOM 1873 C C . LYS A 1 242 ? 17.812 5.738 8.695 1 91.06 242 LYS A C 1
ATOM 1875 O O . LYS A 1 242 ? 18.422 6.391 7.855 1 91.06 242 LYS A O 1
ATOM 1880 N N . MET A 1 243 ? 16.672 5.301 8.453 1 94.38 243 MET A N 1
ATOM 1881 C CA . MET A 1 243 ? 16.109 5.34 7.102 1 94.38 243 MET A CA 1
ATOM 1882 C C . MET A 1 243 ? 15.555 6.727 6.785 1 94.38 243 MET A C 1
ATOM 1884 O O . MET A 1 243 ? 15.516 7.129 5.621 1 94.38 243 MET A O 1
ATOM 1888 N N . GLU A 1 244 ? 15.117 7.449 7.766 1 94.69 244 GLU A N 1
ATOM 1889 C CA . GLU A 1 244 ? 14.641 8.812 7.559 1 94.69 244 GLU A CA 1
ATOM 1890 C C . GLU A 1 244 ? 15.719 9.688 6.922 1 94.69 244 GLU A C 1
ATOM 1892 O O . GLU A 1 244 ? 15.438 10.461 6.004 1 94.69 244 GLU A O 1
ATOM 1897 N N . GLY A 1 245 ? 16.969 9.547 7.41 1 94.44 245 GLY A N 1
ATOM 1898 C CA . GLY A 1 245 ? 18.078 10.344 6.902 1 94.44 245 GLY A CA 1
ATOM 1899 C C . GLY A 1 245 ? 18.656 9.805 5.609 1 94.44 245 GLY A C 1
ATOM 1900 O O . GLY A 1 245 ? 19.562 10.406 5.035 1 94.44 245 GLY A O 1
ATOM 1901 N N . ARG A 1 246 ? 18.156 8.695 5.133 1 96.31 246 ARG A N 1
ATOM 1902 C CA . ARG A 1 246 ? 18.656 8.062 3.914 1 96.31 246 ARG A CA 1
ATOM 1903 C C . ARG A 1 246 ? 17.531 7.859 2.902 1 96.31 246 ARG A C 1
ATOM 1905 O O . ARG A 1 246 ? 17.172 8.797 2.184 1 96.31 246 ARG A O 1
ATOM 1912 N N . GLN A 1 247 ? 16.922 6.68 2.93 1 97.88 247 GLN A N 1
ATOM 1913 C CA . GLN A 1 247 ? 15.969 6.332 1.875 1 97.88 247 GLN A CA 1
ATOM 1914 C C . GLN A 1 247 ? 14.82 7.332 1.812 1 97.88 247 GLN A C 1
ATOM 1916 O O . GLN A 1 247 ? 14.406 7.742 0.726 1 97.88 247 GLN A O 1
ATOM 1921 N N . ILE A 1 248 ? 14.281 7.703 2.957 1 98.12 248 ILE A N 1
ATOM 1922 C CA . ILE A 1 248 ? 13.164 8.633 2.975 1 98.12 248 ILE A CA 1
ATOM 1923 C C . ILE A 1 248 ? 13.602 9.984 2.41 1 98.12 248 ILE A C 1
ATOM 1925 O O . ILE A 1 248 ? 12.93 10.555 1.551 1 98.12 248 ILE A O 1
ATOM 1929 N N . LYS A 1 249 ? 14.742 10.453 2.898 1 97.69 249 LYS A N 1
ATOM 1930 C CA . LYS A 1 249 ? 15.297 11.711 2.393 1 97.69 249 LYS A CA 1
ATOM 1931 C C . LYS A 1 249 ? 15.57 11.617 0.895 1 97.69 249 LYS A C 1
ATOM 1933 O O . LYS A 1 249 ? 15.242 12.539 0.143 1 97.69 249 LYS A O 1
ATOM 1938 N N . TRP A 1 250 ? 16.172 10.516 0.459 1 98.38 250 TRP A N 1
ATOM 1939 C CA . TRP A 1 250 ? 16.516 10.328 -0.949 1 98.38 250 TRP A CA 1
ATOM 1940 C C . TRP A 1 250 ? 15.258 10.359 -1.814 1 98.38 250 TRP A C 1
ATOM 1942 O O . TRP A 1 250 ? 15.273 10.906 -2.92 1 98.38 250 TRP A O 1
ATOM 1952 N N . ILE A 1 251 ? 14.18 9.805 -1.369 1 98.56 251 ILE A N 1
ATOM 1953 C CA . ILE A 1 251 ? 12.938 9.797 -2.137 1 98.56 251 ILE A CA 1
ATOM 1954 C C . ILE A 1 251 ? 12.43 11.219 -2.316 1 98.56 251 ILE A C 1
ATOM 1956 O O . ILE A 1 251 ? 12.008 11.602 -3.41 1 98.56 251 ILE A O 1
ATOM 1960 N N . GLY A 1 252 ? 12.461 11.992 -1.239 1 98.38 252 GLY A N 1
ATOM 1961 C CA . GLY A 1 252 ? 12.094 13.398 -1.367 1 98.38 252 GLY A CA 1
ATOM 1962 C C . GLY A 1 252 ? 12.914 14.133 -2.406 1 98.38 252 GLY A C 1
ATOM 1963 O O . GLY A 1 252 ? 12.367 14.891 -3.217 1 98.38 252 GLY A O 1
ATOM 1964 N N . GLU A 1 253 ? 14.195 13.914 -2.396 1 98.44 253 GLU A N 1
ATOM 1965 C CA . GLU A 1 253 ? 15.102 14.539 -3.357 1 98.44 253 GLU A CA 1
ATOM 1966 C C . GLU A 1 253 ? 14.805 14.078 -4.781 1 98.44 253 GLU A C 1
ATOM 1968 O O . GLU A 1 253 ? 14.773 14.891 -5.707 1 98.44 253 GLU A O 1
ATOM 1973 N N . LEU A 1 254 ? 14.609 12.82 -4.922 1 98.69 254 LEU A N 1
ATOM 1974 C CA . LEU A 1 254 ? 14.352 12.242 -6.238 1 98.69 254 LEU A CA 1
ATOM 1975 C C . LEU A 1 254 ? 13.023 12.734 -6.793 1 98.69 254 LEU A C 1
ATOM 1977 O O . LEU A 1 254 ? 12.898 12.984 -7.992 1 98.69 254 LEU A O 1
ATOM 1981 N N . MET A 1 255 ? 12.008 12.82 -5.926 1 98.69 255 MET A N 1
ATOM 1982 C CA . MET A 1 255 ? 10.719 13.359 -6.371 1 98.69 255 MET A CA 1
ATOM 1983 C C . MET A 1 255 ? 10.875 14.781 -6.891 1 98.69 255 MET A C 1
ATOM 1985 O O . MET A 1 255 ? 10.281 15.141 -7.906 1 98.69 255 MET A O 1
ATOM 1989 N N . LYS A 1 256 ? 11.641 15.547 -6.195 1 98.06 256 LYS A N 1
ATOM 1990 C CA . LYS A 1 256 ? 11.906 16.906 -6.637 1 98.06 256 LYS A CA 1
ATOM 1991 C C . LYS A 1 256 ? 12.672 16.922 -7.957 1 98.06 256 LYS A C 1
ATOM 1993 O O . LYS A 1 256 ? 12.266 17.594 -8.906 1 98.06 256 LYS A O 1
ATOM 1998 N N . GLU A 1 257 ? 13.719 16.156 -8.062 1 98.19 257 GLU A N 1
ATOM 1999 C CA . GLU A 1 257 ? 14.609 16.109 -9.219 1 98.19 257 GLU A CA 1
ATOM 2000 C C . GLU A 1 257 ? 13.867 15.656 -10.469 1 98.19 257 GLU A C 1
ATOM 2002 O O . GLU A 1 257 ? 14.164 16.109 -11.578 1 98.19 257 GLU A O 1
ATOM 2007 N N . HIS A 1 258 ? 12.898 14.781 -10.289 1 97.94 258 HIS A N 1
ATOM 2008 C CA . HIS A 1 258 ? 12.219 14.195 -11.445 1 97.94 258 HIS A CA 1
ATOM 2009 C C . HIS A 1 258 ? 10.797 14.719 -11.578 1 97.94 258 HIS A C 1
ATOM 2011 O O . HIS A 1 258 ? 10.008 14.203 -12.375 1 97.94 258 HIS A O 1
ATOM 2017 N N . ASP A 1 259 ? 10.453 15.68 -10.727 1 97.88 259 ASP A N 1
ATOM 2018 C CA . ASP A 1 259 ? 9.148 16.344 -10.719 1 97.88 259 ASP A CA 1
ATOM 2019 C C . ASP A 1 259 ? 8.023 15.32 -10.562 1 97.88 259 ASP A C 1
ATOM 2021 O O . ASP A 1 259 ? 7.051 15.336 -11.32 1 97.88 259 ASP A O 1
ATOM 2025 N N . VAL A 1 260 ? 8.227 14.352 -9.695 1 98.44 260 VAL A N 1
ATOM 2026 C CA . VAL A 1 260 ? 7.191 13.406 -9.297 1 98.44 260 VAL A CA 1
ATOM 2027 C C . VAL A 1 260 ? 6.328 14.023 -8.195 1 98.44 260 VAL A C 1
ATOM 2029 O O . VAL A 1 260 ? 6.758 14.125 -7.047 1 98.44 260 VAL A O 1
ATOM 2032 N N . LYS A 1 261 ? 5.137 14.344 -8.477 1 98.62 261 LYS A N 1
ATOM 2033 C CA . LYS A 1 261 ? 4.297 15.172 -7.621 1 98.62 261 LYS A CA 1
ATOM 2034 C C . LYS A 1 261 ? 3.73 14.367 -6.453 1 98.62 261 LYS A C 1
ATOM 2036 O O . LYS A 1 261 ? 3.486 14.914 -5.375 1 98.62 261 LYS A O 1
ATOM 2041 N N . ALA A 1 262 ? 3.492 13.117 -6.688 1 98.69 262 ALA A N 1
ATOM 2042 C CA . ALA A 1 262 ? 3.01 12.172 -5.684 1 98.69 262 ALA A CA 1
ATOM 2043 C C . ALA A 1 262 ? 3.318 10.734 -6.09 1 98.69 262 ALA A C 1
ATOM 2045 O O . ALA A 1 262 ? 3.664 10.469 -7.242 1 98.69 262 ALA A O 1
ATOM 2046 N N . LEU A 1 263 ? 3.248 9.914 -5.121 1 98.75 263 LEU A N 1
ATOM 2047 C CA . LEU A 1 263 ? 3.459 8.492 -5.359 1 98.75 263 LEU A CA 1
ATOM 2048 C C . LEU A 1 263 ? 2.148 7.723 -5.25 1 98.75 263 LEU A C 1
ATOM 2050 O O . LEU A 1 263 ? 1.247 8.125 -4.512 1 98.75 263 LEU A O 1
ATOM 2054 N N . PRO A 1 264 ? 2.033 6.57 -6.027 1 98.62 264 PRO A N 1
ATOM 2055 C CA . PRO A 1 264 ? 3.037 5.945 -6.895 1 98.62 264 PRO A CA 1
ATOM 2056 C C . PRO A 1 264 ? 3.203 6.676 -8.227 1 98.62 264 PRO A C 1
ATOM 2058 O O . PRO A 1 264 ? 2.311 7.422 -8.641 1 98.62 264 PRO A O 1
ATOM 2061 N N . ARG A 1 265 ? 4.406 6.586 -8.852 1 98.56 265 ARG A N 1
ATOM 2062 C CA . ARG A 1 265 ? 4.629 7.09 -10.203 1 98.56 265 ARG A CA 1
ATOM 2063 C C . ARG A 1 265 ? 3.717 6.391 -11.211 1 98.56 265 ARG A C 1
ATOM 2065 O O . ARG A 1 265 ? 3.18 5.316 -10.922 1 98.56 265 ARG A O 1
ATOM 2072 N N . SER A 1 266 ? 3.514 6.992 -12.391 1 97.25 266 SER A N 1
ATOM 2073 C CA . SER A 1 266 ? 2.664 6.406 -13.422 1 97.25 266 SER A CA 1
ATOM 2074 C C . SER A 1 266 ? 3.24 5.09 -13.938 1 97.25 266 SER A C 1
ATOM 2076 O O . SER A 1 266 ? 4.457 4.898 -13.938 1 97.25 266 SER A O 1
ATOM 2078 N N . MET A 1 267 ? 2.342 4.238 -14.43 1 96.81 267 MET A N 1
ATOM 2079 C CA . MET A 1 267 ? 2.803 2.951 -14.938 1 96.81 267 MET A CA 1
ATOM 2080 C C . MET A 1 267 ? 3.629 3.133 -16.203 1 96.81 267 MET A C 1
ATOM 2082 O O . MET A 1 267 ? 4.531 2.34 -16.484 1 96.81 267 MET A O 1
ATOM 2086 N N . ASP A 1 268 ? 3.449 4.176 -16.891 1 94.75 268 ASP A N 1
ATOM 2087 C CA . ASP A 1 268 ? 4.312 4.523 -18 1 94.75 268 ASP A CA 1
ATOM 2088 C C . ASP A 1 268 ? 5.734 4.82 -17.531 1 94.75 268 ASP A C 1
ATOM 2090 O O . ASP A 1 268 ? 6.707 4.426 -18.188 1 94.75 268 ASP A O 1
ATOM 2094 N N . ASP A 1 269 ? 5.797 5.516 -16.438 1 95.69 269 ASP A N 1
ATOM 2095 C CA . ASP A 1 269 ? 7.102 5.84 -15.867 1 95.69 269 ASP A CA 1
ATOM 2096 C C . ASP A 1 269 ? 7.77 4.594 -15.289 1 95.69 269 ASP A C 1
ATOM 2098 O O . ASP A 1 269 ? 9 4.48 -15.297 1 95.69 269 ASP A O 1
ATOM 2102 N N . LEU A 1 270 ? 6.949 3.723 -14.758 1 96.75 270 LEU A N 1
ATOM 2103 C CA . LEU A 1 270 ? 7.48 2.535 -14.102 1 96.75 270 LEU A CA 1
ATOM 2104 C C . LEU A 1 270 ? 8.016 1.537 -15.117 1 96.75 270 LEU A C 1
ATOM 2106 O O . LEU A 1 270 ? 8.906 0.738 -14.805 1 96.75 270 LEU A O 1
ATOM 2110 N N . GLY A 1 271 ? 7.445 1.565 -16.359 1 93.62 271 GLY A N 1
ATOM 2111 C CA . GLY A 1 271 ? 7.914 0.661 -17.406 1 93.62 271 GLY A CA 1
ATOM 2112 C C . GLY A 1 271 ? 7.148 -0.647 -17.438 1 93.62 271 GLY A C 1
ATOM 2113 O O . GLY A 1 271 ? 5.922 -0.649 -17.578 1 93.62 271 GLY A O 1
ATOM 2114 N N . ARG A 1 272 ? 7.766 -1.753 -17.062 1 95.12 272 ARG A N 1
ATOM 2115 C CA . ARG A 1 272 ? 7.141 -3.068 -17.156 1 95.12 272 ARG A CA 1
ATOM 2116 C C . ARG A 1 272 ? 5.965 -3.197 -16.203 1 95.12 272 ARG A C 1
ATOM 2118 O O . ARG A 1 272 ? 6.117 -2.986 -15 1 95.12 272 ARG A O 1
ATOM 2125 N N . CYS A 1 273 ? 4.832 -3.549 -16.734 1 98.44 273 CYS A N 1
ATOM 2126 C CA . CYS A 1 273 ? 3.613 -3.803 -15.977 1 98.44 273 CYS A CA 1
ATOM 2127 C C . CYS A 1 273 ? 2.951 -5.102 -16.422 1 98.44 273 CYS A C 1
ATOM 2129 O O . CYS A 1 273 ? 2.793 -5.34 -17.625 1 98.44 273 CYS A O 1
ATOM 2131 N N . TYR A 1 274 ? 2.574 -5.93 -15.492 1 98.69 274 TYR A N 1
ATOM 2132 C CA . TYR A 1 274 ? 1.921 -7.184 -15.836 1 98.69 274 TYR A CA 1
ATOM 2133 C C . TYR A 1 274 ? 0.404 -7.047 -15.773 1 98.69 274 TYR A C 1
ATOM 2135 O O . TYR A 1 274 ? -0.133 -6.484 -14.812 1 98.69 274 TYR A O 1
ATOM 2143 N N . ASP A 1 275 ? -0.248 -7.445 -16.812 1 98.69 275 ASP A N 1
ATOM 2144 C CA . ASP A 1 275 ? -1.688 -7.684 -16.828 1 98.69 275 ASP A CA 1
ATOM 2145 C C . ASP A 1 275 ? -1.995 -9.172 -16.672 1 98.69 275 ASP A C 1
ATOM 2147 O O . ASP A 1 275 ? -1.917 -9.93 -17.641 1 98.69 275 ASP A O 1
ATOM 2151 N N . SER A 1 276 ? -2.305 -9.562 -15.438 1 98.69 276 SER A N 1
ATOM 2152 C CA . SER A 1 276 ? -2.506 -10.984 -15.148 1 98.69 276 SER A CA 1
ATOM 2153 C C . SER A 1 276 ? -3.982 -11.305 -14.945 1 98.69 276 SER A C 1
ATOM 2155 O O . SER A 1 276 ? -4.328 -12.375 -14.445 1 98.69 276 SER A O 1
ATOM 2157 N N . ARG A 1 277 ? -4.973 -10.461 -15.391 1 98.44 277 ARG A N 1
ATOM 2158 C CA . ARG A 1 277 ? -6.406 -10.602 -15.156 1 98.44 277 ARG A CA 1
ATOM 2159 C C . ARG A 1 277 ? -6.934 -11.906 -15.75 1 98.44 277 ARG A C 1
ATOM 2161 O O . ARG A 1 277 ? -7.816 -12.539 -15.172 1 98.44 277 ARG A O 1
ATOM 2168 N N . GLU A 1 278 ? -6.387 -12.297 -16.812 1 98.56 278 GLU A N 1
ATOM 2169 C CA . GLU A 1 278 ? -6.918 -13.461 -17.516 1 98.56 278 GLU A CA 1
ATOM 2170 C C . GLU A 1 278 ? -6.859 -14.711 -16.656 1 98.56 278 GLU A C 1
ATOM 2172 O O . GLU A 1 278 ? -7.742 -15.57 -16.734 1 98.56 278 GLU A O 1
ATOM 2177 N N . PHE A 1 279 ? -5.773 -14.844 -15.898 1 98.81 279 PHE A N 1
ATOM 2178 C CA . PHE A 1 279 ? -5.699 -16 -15.023 1 98.81 279 PHE A CA 1
ATOM 2179 C C . PHE A 1 279 ? -6.867 -16.016 -14.039 1 98.81 279 PHE A C 1
ATOM 2181 O O . PHE A 1 279 ? -7.586 -17.016 -13.938 1 98.81 279 PHE A O 1
ATOM 2188 N N . TRP A 1 280 ? -7.02 -14.938 -13.383 1 98.44 280 TRP A N 1
ATOM 2189 C CA . TRP A 1 280 ? -8.023 -14.852 -12.328 1 98.44 280 TRP A CA 1
ATOM 2190 C C . TRP A 1 280 ? -9.43 -14.969 -12.898 1 98.44 280 TRP A C 1
ATOM 2192 O O . TRP A 1 280 ? -10.305 -15.586 -12.281 1 98.44 280 TRP A O 1
ATOM 2202 N N . GLU A 1 281 ? -9.617 -14.438 -14.062 1 97.62 281 GLU A N 1
ATOM 2203 C CA . GLU A 1 281 ? -10.906 -14.562 -14.742 1 97.62 281 GLU A CA 1
ATOM 2204 C C . GLU A 1 281 ? -11.164 -16 -15.172 1 97.62 281 GLU A C 1
ATOM 2206 O O . GLU A 1 281 ? -12.266 -16.531 -14.977 1 97.62 281 GLU A O 1
ATOM 2211 N N . THR A 1 282 ? -10.195 -16.656 -15.688 1 98.44 282 THR A N 1
ATOM 2212 C CA . THR A 1 282 ? -10.32 -18 -16.234 1 98.44 282 THR A CA 1
ATOM 2213 C C . THR A 1 282 ? -10.695 -19 -15.148 1 98.44 282 THR A C 1
ATOM 2215 O O . THR A 1 282 ? -11.523 -19.875 -15.367 1 98.44 282 THR A O 1
ATOM 2218 N N . PHE A 1 283 ? -10.125 -18.844 -14.016 1 98.06 283 PHE A N 1
ATOM 2219 C CA . PHE A 1 283 ? -10.312 -19.844 -12.984 1 98.06 283 PHE A CA 1
ATOM 2220 C C . PHE A 1 283 ? -11.234 -19.344 -11.891 1 98.06 283 PHE A C 1
ATOM 2222 O O . PHE A 1 283 ? -11.344 -19.953 -10.82 1 98.06 283 PHE A O 1
ATOM 2229 N N . HIS A 1 284 ? -11.883 -18.203 -12.102 1 95.06 284 HIS A N 1
ATOM 2230 C CA . HIS A 1 284 ? -12.953 -17.656 -11.281 1 95.06 284 HIS A CA 1
ATOM 2231 C C . HIS A 1 284 ? -12.516 -17.5 -9.828 1 95.06 284 HIS A C 1
ATOM 2233 O O . HIS A 1 284 ? -13.227 -17.922 -8.914 1 95.06 284 HIS A O 1
ATOM 2239 N N . VAL A 1 285 ? -11.328 -16.984 -9.719 1 95.31 285 VAL A N 1
ATOM 2240 C CA . VAL A 1 285 ? -10.766 -16.688 -8.406 1 95.31 285 VAL A CA 1
ATOM 2241 C C . VAL A 1 285 ? -10.078 -15.32 -8.438 1 95.31 285 VAL A C 1
ATOM 2243 O O . VAL A 1 285 ? -9.656 -14.859 -9.5 1 95.31 285 VAL A O 1
ATOM 2246 N N . MET A 1 286 ? -10.125 -14.562 -7.359 1 97.56 286 MET A N 1
ATOM 2247 C CA . MET A 1 286 ? -9.398 -13.305 -7.191 1 97.56 286 MET A CA 1
ATOM 2248 C C . MET A 1 286 ? -8.328 -13.438 -6.113 1 97.56 286 MET A C 1
ATOM 2250 O O . MET A 1 286 ? -8.477 -14.219 -5.176 1 97.56 286 MET A O 1
ATOM 2254 N N . PRO A 1 287 ? -7.223 -12.742 -6.336 1 98.38 287 PRO A N 1
ATOM 2255 C CA . PRO A 1 287 ? -6.277 -12.773 -5.219 1 98.38 287 PRO A CA 1
ATOM 2256 C C . PRO A 1 287 ? -6.855 -12.18 -3.938 1 98.38 287 PRO A C 1
ATOM 2258 O O . PRO A 1 287 ? -7.605 -11.203 -3.994 1 98.38 287 PRO A O 1
ATOM 2261 N N . VAL A 1 288 ? -6.477 -12.797 -2.801 1 97.88 288 VAL A N 1
ATOM 2262 C CA . VAL A 1 288 ? -6.996 -12.328 -1.522 1 97.88 288 VAL A CA 1
ATOM 2263 C C . VAL A 1 288 ? -5.875 -11.672 -0.719 1 97.88 288 VAL A C 1
ATOM 2265 O O . VAL A 1 288 ? -6.113 -11.133 0.364 1 97.88 288 VAL A O 1
ATOM 2268 N N . ARG A 1 289 ? -4.703 -11.75 -1.183 1 97.88 289 ARG A N 1
ATOM 2269 C CA . ARG A 1 289 ? -3.561 -11.047 -0.605 1 97.88 289 ARG A CA 1
ATOM 2270 C C . ARG A 1 289 ? -2.93 -10.102 -1.619 1 97.88 289 ARG A C 1
ATOM 2272 O O . ARG A 1 289 ? -2.064 -10.508 -2.4 1 97.88 289 ARG A O 1
ATOM 2279 N N . SER A 1 290 ? -3.336 -8.859 -1.585 1 97.88 290 SER A N 1
ATOM 2280 C CA . SER A 1 290 ? -2.891 -7.883 -2.58 1 97.88 290 SER A CA 1
ATOM 2281 C C . SER A 1 290 ? -2.381 -6.609 -1.917 1 97.88 290 SER A C 1
ATOM 2283 O O . SER A 1 290 ? -2.66 -5.504 -2.389 1 97.88 290 SER A O 1
ATOM 2285 N N . ARG A 1 291 ? -1.714 -6.742 -0.801 1 95.94 291 ARG A N 1
ATOM 2286 C CA . ARG A 1 291 ? -1.119 -5.613 -0.094 1 95.94 291 ARG A CA 1
ATOM 2287 C C . ARG A 1 291 ? 0.178 -6.02 0.596 1 95.94 291 ARG A C 1
ATOM 2289 O O . ARG A 1 291 ? 0.165 -6.828 1.525 1 95.94 291 ARG A O 1
ATOM 2296 N N . ILE A 1 292 ? 1.203 -5.477 0.04 1 94.19 292 ILE A N 1
ATOM 2297 C CA . ILE A 1 292 ? 2.488 -5.773 0.666 1 94.19 292 ILE A CA 1
ATOM 2298 C C . ILE A 1 292 ? 2.926 -4.594 1.529 1 94.19 292 ILE A C 1
ATOM 2300 O O . ILE A 1 292 ? 2.514 -3.455 1.291 1 94.19 292 ILE A O 1
ATOM 2304 N N . MET B 1 1 ? 4.383 28.688 48.219 1 26.83 1 MET B N 1
ATOM 2305 C CA . MET B 1 1 ? 5.141 27.953 47.219 1 26.83 1 MET B CA 1
ATOM 2306 C C . MET B 1 1 ? 4.367 27.875 45.906 1 26.83 1 MET B C 1
ATOM 2308 O O . MET B 1 1 ? 3.592 26.953 45.688 1 26.83 1 MET B O 1
ATOM 2312 N N . SER B 1 2 ? 3.715 29 45.406 1 26.97 2 SER B N 1
ATOM 2313 C CA . SER B 1 2 ? 2.57 29.453 44.594 1 26.97 2 SER B CA 1
ATOM 2314 C C . SER B 1 2 ? 2.59 28.859 43.219 1 26.97 2 SER B C 1
ATOM 2316 O O . SER B 1 2 ? 3.598 28.281 42.781 1 26.97 2 SER B O 1
ATOM 2318 N N . ASN B 1 3 ? 1.755 29.375 42.156 1 33.31 3 ASN B N 1
ATOM 2319 C CA . ASN B 1 3 ? 1.188 29.25 40.812 1 33.31 3 ASN B CA 1
ATOM 2320 C C . ASN B 1 3 ? 2.275 29.219 39.75 1 33.31 3 ASN B C 1
ATOM 2322 O O . ASN B 1 3 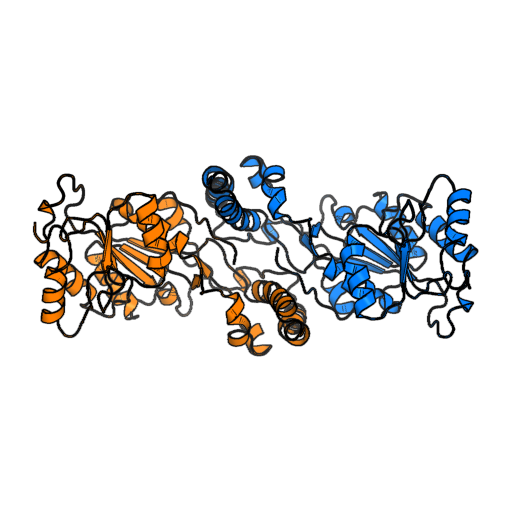? 2.523 30.234 39.094 1 33.31 3 ASN B O 1
ATOM 2326 N N . ASP B 1 4 ? 3.336 28.812 39.844 1 39.78 4 ASP B N 1
ATOM 2327 C CA . ASP B 1 4 ? 4.5 28.578 38.969 1 39.78 4 ASP B CA 1
ATOM 2328 C C . ASP B 1 4 ? 4.082 27.969 37.625 1 39.78 4 ASP B C 1
ATOM 2330 O O . ASP B 1 4 ? 4.922 27.438 36.906 1 39.78 4 ASP B O 1
ATOM 2334 N N . SER B 1 5 ? 2.906 27.531 37.469 1 46.94 5 SER B N 1
ATOM 2335 C CA . SER B 1 5 ? 2.16 26.828 36.438 1 46.94 5 SER B CA 1
ATOM 2336 C C . SER B 1 5 ? 2.01 27.688 35.188 1 46.94 5 SER B C 1
ATOM 2338 O O . SER B 1 5 ? 1.591 27.203 34.125 1 46.94 5 SER B O 1
ATOM 2340 N N . LYS B 1 6 ? 2.164 29.094 35.344 1 61.47 6 LYS B N 1
ATOM 2341 C CA . LYS B 1 6 ? 1.999 30.047 34.25 1 61.47 6 LYS B CA 1
ATOM 2342 C C . LYS B 1 6 ? 3.34 30.375 33.594 1 61.47 6 LYS B C 1
ATOM 2344 O O . LYS B 1 6 ? 3.535 31.484 33.094 1 61.47 6 LYS B O 1
ATOM 2349 N N . SER B 1 7 ? 4.215 29.453 33.781 1 77.81 7 SER B N 1
ATOM 2350 C CA . SER B 1 7 ? 5.488 29.719 33.094 1 77.81 7 SER B CA 1
ATOM 2351 C C . SER B 1 7 ? 5.344 29.688 31.594 1 77.81 7 SER B C 1
ATOM 2353 O O . SER B 1 7 ? 4.535 28.922 31.047 1 77.81 7 SER B O 1
ATOM 2355 N N . ALA B 1 8 ? 6.082 30.516 30.953 1 89.19 8 ALA B N 1
ATOM 2356 C CA . ALA B 1 8 ? 6.059 30.672 29.5 1 89.19 8 ALA B CA 1
ATOM 2357 C C . ALA B 1 8 ? 6.461 29.359 28.812 1 89.19 8 ALA B C 1
ATOM 2359 O O . ALA B 1 8 ? 7.336 28.641 29.297 1 89.19 8 ALA B O 1
ATOM 2360 N N . VAL B 1 9 ? 5.699 28.984 27.828 1 93.88 9 VAL B N 1
ATOM 2361 C CA . VAL B 1 9 ? 5.977 27.766 27.062 1 93.88 9 VAL B CA 1
ATOM 2362 C C . VAL B 1 9 ? 6.258 28.109 25.609 1 93.88 9 VAL B C 1
ATOM 2364 O O . VAL B 1 9 ? 6.062 29.266 25.188 1 93.88 9 VAL B O 1
ATOM 2367 N N . GLU B 1 10 ? 6.754 27.125 24.922 1 94.19 10 GLU B N 1
ATOM 2368 C CA . GLU B 1 10 ? 7.043 27.344 23.5 1 94.19 10 GLU B CA 1
ATOM 2369 C C . GLU B 1 10 ? 5.793 27.141 22.656 1 94.19 10 GLU B C 1
ATOM 2371 O O . GLU B 1 10 ? 5.594 27.859 21.672 1 94.19 10 GLU B O 1
ATOM 2376 N N . LEU B 1 11 ? 4.977 26.188 23.078 1 97.44 11 LEU B N 1
ATOM 2377 C CA . LEU B 1 11 ? 3.783 25.875 22.297 1 97.44 11 LEU B CA 1
ATOM 2378 C C . LEU B 1 11 ? 2.568 25.703 23.203 1 97.44 11 LEU B C 1
ATOM 2380 O O . LEU B 1 11 ? 2.611 24.953 24.188 1 97.44 11 LEU B O 1
ATOM 2384 N N . LEU B 1 12 ? 1.578 26.484 22.922 1 98 12 LEU B N 1
ATOM 2385 C CA . LEU B 1 12 ? 0.266 26.297 23.547 1 98 12 LEU B CA 1
ATOM 2386 C C . LEU B 1 12 ? -0.699 25.641 22.562 1 98 12 LEU B C 1
ATOM 2388 O O . LEU B 1 12 ? -0.911 26.125 21.453 1 98 12 LEU B O 1
ATOM 2392 N N . ILE B 1 13 ? -1.226 24.484 22.938 1 98.75 13 ILE B N 1
ATOM 2393 C CA . ILE B 1 13 ? -2.195 23.75 22.141 1 98.75 13 ILE B CA 1
ATOM 2394 C C . ILE B 1 13 ? -3.611 24.109 22.578 1 98.75 13 ILE B C 1
ATOM 2396 O O . ILE B 1 13 ? -4.012 23.781 23.703 1 98.75 13 ILE B O 1
ATOM 2400 N N . LEU B 1 14 ? -4.293 24.797 21.734 1 98.38 14 LEU B N 1
ATOM 2401 C CA . LEU B 1 14 ? -5.707 25.031 21.984 1 98.38 14 LEU B CA 1
ATOM 2402 C C . LEU B 1 14 ? -6.555 23.891 21.438 1 98.38 14 LEU B C 1
ATOM 2404 O O . LEU B 1 14 ? -6.805 23.812 20.234 1 98.38 14 LEU B O 1
ATOM 2408 N N . GLY B 1 15 ? -7.008 23 22.344 1 97.94 15 GLY B N 1
ATOM 2409 C CA . GLY B 1 15 ? -7.789 21.844 21.938 1 97.94 15 GLY B CA 1
ATOM 2410 C C . GLY B 1 15 ? -6.957 20.578 21.781 1 97.94 15 GLY B C 1
ATOM 2411 O O . GLY B 1 15 ? -6.719 20.125 20.656 1 97.94 15 GLY B O 1
ATOM 2412 N N . ALA B 1 16 ? -6.723 19.969 22.938 1 97.62 16 ALA B N 1
ATOM 2413 C CA . ALA B 1 16 ? -5.945 18.734 22.922 1 97.62 16 ALA B CA 1
ATOM 2414 C C . ALA B 1 16 ? -6.844 17.531 22.672 1 97.62 16 ALA B C 1
ATOM 2416 O O . ALA B 1 16 ? -7.34 16.906 23.625 1 97.62 16 ALA B O 1
ATOM 2417 N N . GLY B 1 17 ? -6.961 17.203 21.391 1 95.62 17 GLY B N 1
ATOM 2418 C CA . GLY B 1 17 ? -7.711 16.031 20.984 1 95.62 17 GLY B CA 1
ATOM 2419 C C . GLY B 1 17 ? -6.844 14.953 20.375 1 95.62 17 GLY B C 1
ATOM 2420 O O . GLY B 1 17 ? -5.773 14.633 20.891 1 95.62 17 GLY B O 1
ATOM 2421 N N . TRP B 1 18 ? -7.289 14.305 19.375 1 96.56 18 TRP B N 1
ATOM 2422 C CA . TRP B 1 18 ? -6.648 13.164 18.734 1 96.56 18 TRP B CA 1
ATOM 2423 C C . TRP B 1 18 ? -5.238 13.523 18.281 1 96.56 18 TRP B C 1
ATOM 2425 O O . TRP B 1 18 ? -4.289 12.773 18.516 1 96.56 18 TRP B O 1
ATOM 2435 N N . THR B 1 19 ? -5.102 14.68 17.641 1 97.5 19 THR B N 1
ATOM 2436 C CA . THR B 1 19 ? -3.793 15.086 17.141 1 97.5 19 THR B CA 1
ATOM 2437 C C . THR B 1 19 ? -2.779 15.18 18.266 1 97.5 19 THR B C 1
ATOM 2439 O O . THR B 1 19 ? -1.604 14.859 18.094 1 97.5 19 THR B O 1
ATOM 2442 N N . SER B 1 20 ? -3.201 15.539 19.453 1 97.62 20 SER B N 1
ATOM 2443 C CA . SER B 1 20 ? -2.318 15.758 20.594 1 97.62 20 SER B CA 1
ATOM 2444 C C . SER B 1 20 ? -1.759 14.438 21.109 1 97.62 20 SER B C 1
ATOM 2446 O O . SER B 1 20 ? -0.74 14.422 21.812 1 97.62 20 SER B O 1
ATOM 2448 N N . THR B 1 21 ? -2.451 13.336 20.781 1 97.62 21 THR B N 1
ATOM 2449 C CA . THR B 1 21 ? -1.946 12.039 21.234 1 97.62 21 THR B CA 1
ATOM 2450 C C . THR B 1 21 ? -0.637 11.695 20.516 1 97.62 21 THR B C 1
ATOM 2452 O O . THR B 1 21 ? 0.133 10.859 21 1 97.62 21 THR B O 1
ATOM 2455 N N . PHE B 1 22 ? -0.351 12.375 19.438 1 98.44 22 PHE B N 1
ATOM 2456 C CA . PHE B 1 22 ? 0.907 12.219 18.719 1 98.44 22 PHE B CA 1
ATOM 2457 C C . PHE B 1 22 ? 1.852 13.375 19.016 1 98.44 22 PHE B C 1
ATOM 2459 O O . PHE B 1 22 ? 3.059 13.172 19.172 1 98.44 22 PHE B O 1
ATOM 2466 N N . LEU B 1 23 ? 1.303 14.547 19.156 1 98.69 23 LEU B N 1
ATOM 2467 C CA . LEU B 1 23 ? 2.096 15.766 19.266 1 98.69 23 LEU B CA 1
ATOM 2468 C C . LEU B 1 23 ? 2.762 15.852 20.625 1 98.69 23 LEU B C 1
ATOM 2470 O O . LEU B 1 23 ? 3.953 16.156 20.719 1 98.69 23 LEU B O 1
ATOM 2474 N N . ILE B 1 24 ? 2.041 15.578 21.656 1 98.38 24 ILE B N 1
ATOM 2475 C CA . ILE B 1 24 ? 2.545 15.773 23.016 1 98.38 24 ILE B CA 1
ATOM 2476 C C . ILE B 1 24 ? 3.732 14.844 23.25 1 98.38 24 ILE B C 1
ATOM 2478 O O . ILE B 1 24 ? 4.797 15.289 23.703 1 98.38 24 ILE B O 1
ATOM 2482 N N . PRO B 1 25 ? 3.609 13.516 22.953 1 98 25 PRO B N 1
ATOM 2483 C CA . PRO B 1 25 ? 4.793 12.672 23.109 1 98 25 PRO B CA 1
ATOM 2484 C C . PRO B 1 25 ? 5.988 13.172 22.297 1 98 25 PRO B C 1
ATOM 2486 O O . PRO B 1 25 ? 7.129 13.094 22.766 1 98 25 PRO B O 1
ATOM 2489 N N . LEU B 1 26 ? 5.734 13.664 21.125 1 98.06 26 LEU B N 1
ATOM 2490 C CA . LEU B 1 26 ? 6.816 14.18 20.297 1 98.06 26 LEU B CA 1
ATOM 2491 C C . LEU B 1 26 ? 7.473 15.391 20.953 1 98.06 26 LEU B C 1
ATOM 2493 O O . LEU B 1 26 ? 8.703 15.508 20.969 1 98.06 26 LEU B O 1
ATOM 2497 N N . LEU B 1 27 ? 6.699 16.328 21.469 1 98.5 27 LEU B N 1
ATOM 2498 C CA . LEU B 1 27 ? 7.215 17.5 22.141 1 98.5 27 LEU B CA 1
ATOM 2499 C C . LEU B 1 27 ? 8.062 17.109 23.344 1 98.5 27 LEU B C 1
ATOM 2501 O O . LEU B 1 27 ? 9.133 17.688 23.578 1 98.5 27 LEU B O 1
ATOM 2505 N N . GLN B 1 28 ? 7.551 16.141 24.047 1 98.12 28 GLN B N 1
ATOM 2506 C CA . GLN B 1 28 ? 8.289 15.641 25.203 1 98.12 28 GLN B CA 1
ATOM 2507 C C . GLN B 1 28 ? 9.625 15.047 24.797 1 98.12 28 GLN B C 1
ATOM 2509 O O . GLN B 1 28 ? 10.656 15.32 25.406 1 98.12 28 GLN B O 1
ATOM 2514 N N . GLN B 1 29 ? 9.609 14.305 23.812 1 96.5 29 GLN B N 1
ATOM 2515 C CA . GLN B 1 29 ? 10.828 13.68 23.297 1 96.5 29 GLN B CA 1
ATOM 2516 C C . GLN B 1 29 ? 11.844 14.734 22.859 1 96.5 29 GLN B C 1
ATOM 2518 O O . GLN B 1 29 ? 13.047 14.562 23.062 1 96.5 29 GLN B O 1
ATOM 2523 N N . LYS B 1 30 ? 11.344 15.812 22.344 1 96.75 30 LYS B N 1
ATOM 2524 C CA . LYS B 1 30 ? 12.219 16.859 21.812 1 96.75 30 LYS B CA 1
ATOM 2525 C C . LYS B 1 30 ? 12.562 17.891 22.875 1 96.75 30 LYS B C 1
ATOM 2527 O O . LYS B 1 30 ? 13.359 18.797 22.625 1 96.75 30 LYS B O 1
ATOM 2532 N N . GLY B 1 31 ? 11.922 17.812 24 1 97.38 31 GLY B N 1
ATOM 2533 C CA . GLY B 1 31 ? 12.18 18.75 25.078 1 97.38 31 GLY B CA 1
ATOM 2534 C C . GLY B 1 31 ? 11.555 20.109 24.844 1 97.38 31 GLY B C 1
ATOM 2535 O O . GLY B 1 31 ? 12.055 21.125 25.344 1 97.38 31 GLY B O 1
ATOM 2536 N N . ILE B 1 32 ? 10.523 20.172 24.062 1 97.19 32 ILE B N 1
ATOM 2537 C CA . ILE B 1 32 ? 9.82 21.422 23.797 1 97.19 32 ILE B CA 1
ATOM 2538 C C . ILE B 1 32 ? 8.758 21.656 24.875 1 97.19 32 ILE B C 1
ATOM 2540 O O . ILE B 1 32 ? 7.867 20.828 25.062 1 97.19 32 ILE B O 1
ATOM 2544 N N . LYS B 1 33 ? 8.867 22.766 25.578 1 96.62 33 LYS B N 1
ATOM 2545 C CA . LYS B 1 33 ? 7.887 23.094 26.625 1 96.62 33 LYS B CA 1
ATOM 2546 C C . LYS B 1 33 ? 6.527 23.438 26 1 96.62 33 LYS B C 1
ATOM 2548 O O . LYS B 1 33 ? 6.449 24.188 25.031 1 96.62 33 LYS B O 1
ATOM 2553 N N . TYR B 1 34 ? 5.52 22.812 26.594 1 97.75 34 TYR B N 1
ATOM 2554 C CA . TYR B 1 34 ? 4.195 23.016 26.016 1 97.75 34 TYR B CA 1
ATOM 2555 C C . TYR B 1 34 ? 3.131 23.078 27.109 1 97.75 34 TYR B C 1
ATOM 2557 O O . TYR B 1 34 ? 3.383 22.719 28.25 1 97.75 34 TYR B O 1
ATOM 2565 N N . ALA B 1 35 ? 2.023 23.672 26.766 1 97.81 35 ALA B N 1
ATOM 2566 C CA . ALA B 1 35 ? 0.762 23.562 27.484 1 97.81 35 ALA B CA 1
ATOM 2567 C C . ALA B 1 35 ? -0.385 23.203 26.547 1 97.81 35 ALA B C 1
ATOM 2569 O O . ALA B 1 35 ? -0.333 23.484 25.359 1 97.81 35 ALA B O 1
ATOM 2570 N N . ALA B 1 36 ? -1.312 22.484 27.078 1 98.5 36 ALA B N 1
ATOM 2571 C CA . ALA B 1 36 ? -2.449 22.031 26.281 1 98.5 36 ALA B CA 1
ATOM 2572 C C . ALA B 1 36 ? -3.77 22.359 26.969 1 98.5 36 ALA B C 1
ATOM 2574 O O . ALA B 1 36 ? -3.818 22.484 28.203 1 98.5 36 ALA B O 1
ATOM 2575 N N . THR B 1 37 ? -4.766 22.531 26.156 1 98.31 37 THR B N 1
ATOM 2576 C CA . THR B 1 37 ? -6.078 22.828 26.719 1 98.31 37 THR B CA 1
ATOM 2577 C C . THR B 1 37 ? -7.102 21.781 26.297 1 98.31 37 THR B C 1
ATOM 2579 O O . THR B 1 37 ? -6.957 21.172 25.234 1 98.31 37 THR B O 1
ATOM 2582 N N . THR B 1 38 ? -8.055 21.547 27.125 1 97.56 38 THR B N 1
ATOM 2583 C CA . THR B 1 38 ? -9.305 20.875 26.828 1 97.56 38 THR B CA 1
ATOM 2584 C C . THR B 1 38 ? -10.492 21.656 27.359 1 97.56 38 THR B C 1
ATOM 2586 O O . THR B 1 38 ? -10.312 22.609 28.125 1 97.56 38 THR B O 1
ATOM 2589 N N . THR B 1 39 ? -11.68 21.25 26.891 1 95.75 39 THR B N 1
ATOM 2590 C CA . THR B 1 39 ? -12.859 22 27.312 1 95.75 39 THR B CA 1
ATOM 2591 C C . THR B 1 39 ? -13.109 21.828 28.812 1 95.75 39 THR B C 1
ATOM 2593 O O . THR B 1 39 ? -13.695 22.703 29.438 1 95.75 39 THR B O 1
ATOM 2596 N N . THR B 1 40 ? -12.555 20.734 29.484 1 94.94 40 THR B N 1
ATOM 2597 C CA . THR B 1 40 ? -12.859 20.438 30.875 1 94.94 40 THR B CA 1
ATOM 2598 C C . THR B 1 40 ? -11.609 20.547 31.734 1 94.94 40 THR B C 1
ATOM 2600 O O . THR B 1 40 ? -11.68 20.438 32.969 1 94.94 40 THR B O 1
ATOM 2603 N N . GLY B 1 41 ? -10.492 20.719 31.125 1 94.38 41 GLY B N 1
ATOM 2604 C CA . GLY B 1 41 ? -9.242 20.734 31.875 1 94.38 41 GLY B CA 1
ATOM 2605 C C . GLY B 1 41 ? -8.805 19.359 32.344 1 94.38 41 GLY B C 1
ATOM 2606 O O . GLY B 1 41 ? -8.031 19.234 33.281 1 94.38 41 GLY B O 1
ATOM 2607 N N . ARG B 1 42 ? -9.227 18.391 31.641 1 93.19 42 ARG B N 1
ATOM 2608 C CA . ARG B 1 42 ? -8.93 17.016 32.031 1 93.19 42 ARG B CA 1
ATOM 2609 C C . ARG B 1 42 ? -7.48 16.656 31.719 1 93.19 42 ARG B C 1
ATOM 2611 O O . ARG B 1 42 ? -6.828 17.328 30.922 1 93.19 42 ARG B O 1
ATOM 2618 N N . ASP B 1 43 ? -6.895 15.641 32.375 1 91.69 43 ASP B N 1
ATOM 2619 C CA . ASP B 1 43 ? -5.625 14.992 32.062 1 91.69 43 ASP B CA 1
ATOM 2620 C C . ASP B 1 43 ? -4.469 15.984 32.125 1 91.69 43 ASP B C 1
ATOM 2622 O O . ASP B 1 43 ? -3.592 15.977 31.266 1 91.69 43 ASP B O 1
ATOM 2626 N N . GLY B 1 44 ? -4.574 16.922 33.031 1 91.38 44 GLY B N 1
ATOM 2627 C CA . GLY B 1 44 ? -3.457 17.828 33.25 1 91.38 44 GLY B CA 1
ATOM 2628 C C . GLY B 1 44 ? -3.422 18.984 32.281 1 91.38 44 GLY B C 1
ATOM 2629 O O . GLY B 1 44 ? -2.416 19.688 32.188 1 91.38 44 GLY B O 1
ATOM 2630 N N . THR B 1 45 ? -4.516 19.203 31.547 1 96.19 45 THR B N 1
ATOM 2631 C CA . THR B 1 45 ? -4.598 20.312 30.609 1 96.19 45 THR B CA 1
ATOM 2632 C C . THR B 1 45 ? -5.262 21.516 31.266 1 96.19 45 THR B C 1
ATOM 2634 O O . THR B 1 45 ? -5.836 21.406 32.344 1 96.19 45 THR B O 1
ATOM 2637 N N . CYS B 1 46 ? -5.078 22.672 30.625 1 96.38 46 CYS B N 1
ATOM 2638 C CA . CYS B 1 46 ? -5.809 23.875 31.031 1 96.38 46 CYS B CA 1
ATOM 2639 C C . CYS B 1 46 ? -7.227 23.859 30.469 1 96.38 46 CYS B C 1
ATOM 2641 O O . CYS B 1 46 ? -7.441 23.438 29.328 1 96.38 46 CYS B O 1
ATOM 2643 N N . LYS B 1 47 ? -8.125 24.359 31.297 1 96.38 47 LYS B N 1
ATOM 2644 C CA . LYS B 1 47 ? -9.492 24.484 30.812 1 96.38 47 LYS B CA 1
ATOM 2645 C C . LYS B 1 47 ? -9.625 25.656 29.828 1 96.38 47 LYS B C 1
ATOM 2647 O O . LYS B 1 47 ? -9.219 26.781 30.141 1 96.38 47 LYS B O 1
ATOM 2652 N N . PHE B 1 48 ? -10.188 25.375 28.641 1 97 48 PHE B N 1
ATOM 2653 C CA . PHE B 1 48 ? -10.43 26.422 27.641 1 97 48 PHE B CA 1
ATOM 2654 C C . PHE B 1 48 ? -11.445 25.953 26.594 1 97 48 PHE B C 1
ATOM 2656 O O . PHE B 1 48 ? -11.289 24.875 26.016 1 97 48 PHE B O 1
ATOM 2663 N N . ARG B 1 49 ? -12.406 26.719 26.469 1 96 49 ARG B N 1
ATOM 2664 C CA . ARG B 1 49 ? -13.391 26.531 25.406 1 96 49 ARG B CA 1
ATOM 2665 C C . ARG B 1 49 ? -13.641 27.828 24.656 1 96 49 ARG B C 1
ATOM 2667 O O . ARG B 1 49 ? -14.086 28.812 25.25 1 96 49 ARG B O 1
ATOM 2674 N N . PHE B 1 50 ? -13.305 27.797 23.391 1 95.38 50 PHE B N 1
ATOM 2675 C CA . PHE B 1 50 ? -13.57 28.969 22.578 1 95.38 50 PHE B CA 1
ATOM 2676 C C . PHE B 1 50 ? -15.062 29.141 22.328 1 95.38 50 PHE B C 1
ATOM 2678 O O . PHE B 1 50 ? -15.703 28.219 21.797 1 95.38 50 PHE B O 1
ATOM 2685 N N . ASN B 1 51 ? -15.586 30.203 22.719 1 92.75 51 ASN B N 1
ATOM 2686 C CA . ASN B 1 51 ? -16.984 30.547 22.5 1 92.75 51 ASN B CA 1
ATOM 2687 C C . ASN B 1 51 ? -17.141 31.75 21.594 1 92.75 51 ASN B C 1
ATOM 2689 O O . ASN B 1 51 ? -17.078 32.906 22.047 1 92.75 51 ASN B O 1
ATOM 2693 N N . PRO B 1 52 ? -17.422 31.516 20.344 1 91.06 52 PRO B N 1
ATOM 2694 C CA . PRO B 1 52 ? -17.484 32.625 19.391 1 91.06 52 PRO B CA 1
ATOM 2695 C C . PRO B 1 52 ? -18.625 33.594 19.703 1 91.06 52 PRO B C 1
ATOM 2697 O O . PRO B 1 52 ? -18.594 34.75 19.25 1 91.06 52 PRO B O 1
ATOM 2700 N N . GLU B 1 53 ? -19.578 33.188 20.484 1 91.5 53 GLU B N 1
ATOM 2701 C CA . GLU B 1 53 ? -20.75 34 20.797 1 91.5 53 GLU B CA 1
ATOM 2702 C C . GLU B 1 53 ? -20.562 34.781 22.094 1 91.5 53 GLU B C 1
ATOM 2704 O O . GLU B 1 53 ? -21.406 35.594 22.469 1 91.5 53 GLU B O 1
ATOM 2709 N N . ASP B 1 54 ? -19.5 34.5 22.734 1 92.19 54 ASP B N 1
ATOM 2710 C CA . ASP B 1 54 ? -19.266 35.125 24.031 1 92.19 54 ASP B CA 1
ATOM 2711 C C . ASP B 1 54 ? -17.797 35.531 24.188 1 92.19 54 ASP B C 1
ATOM 2713 O O . ASP B 1 54 ? -17 34.812 24.781 1 92.19 54 ASP B O 1
ATOM 2717 N N . ASP B 1 55 ? -17.469 36.719 23.844 1 89.44 55 ASP B N 1
ATOM 2718 C CA . ASP B 1 55 ? -16.109 37.25 23.875 1 89.44 55 ASP B CA 1
ATOM 2719 C C . ASP B 1 55 ? -15.594 37.344 25.312 1 89.44 55 ASP B C 1
ATOM 2721 O O . ASP B 1 55 ? -14.43 37.062 25.578 1 89.44 55 ASP B O 1
ATOM 2725 N N . THR B 1 56 ? -16.469 37.719 26.141 1 91.31 56 THR B N 1
ATOM 2726 C CA . THR B 1 56 ? -16.078 37.938 27.531 1 91.31 56 THR B CA 1
ATOM 2727 C C . THR B 1 56 ? -15.625 36.625 28.172 1 91.31 56 THR B C 1
ATOM 2729 O O . THR B 1 56 ? -14.602 36.594 28.859 1 91.31 56 THR B O 1
ATOM 2732 N N . ASP B 1 57 ? -16.406 35.688 27.969 1 92.56 57 ASP B N 1
ATOM 2733 C CA . ASP B 1 57 ? -16.062 34.375 28.516 1 92.56 57 ASP B CA 1
ATOM 2734 C C . ASP B 1 57 ? -14.742 33.844 27.953 1 92.56 57 ASP B C 1
ATOM 2736 O O . ASP B 1 57 ? -13.906 33.344 28.703 1 92.56 57 ASP B O 1
ATOM 2740 N N . THR B 1 58 ? -14.539 34 26.672 1 92.81 58 THR B N 1
ATOM 2741 C CA . THR B 1 58 ? -13.305 33.562 26.016 1 92.81 58 THR B CA 1
ATOM 2742 C C . THR B 1 58 ? -12.102 34.312 26.578 1 92.81 58 THR B C 1
ATOM 2744 O O . THR B 1 58 ? -11.07 33.719 26.875 1 92.81 58 THR B O 1
ATOM 2747 N N . GLN B 1 59 ? -12.234 35.562 26.781 1 91.69 59 GLN B N 1
ATOM 2748 C CA . GLN B 1 59 ? -11.141 36.375 27.297 1 91.69 59 GLN B CA 1
ATOM 2749 C C . GLN B 1 59 ? -10.781 35.969 28.734 1 91.69 59 GLN B C 1
ATOM 2751 O O . GLN B 1 59 ? -9.602 35.906 29.078 1 91.69 59 GLN B O 1
ATOM 2756 N N . LYS B 1 60 ? -11.789 35.75 29.5 1 92.44 60 LYS B N 1
ATOM 2757 C CA . LYS B 1 60 ? -11.57 35.344 30.891 1 92.44 60 LYS B CA 1
ATOM 2758 C C . LYS B 1 60 ? -10.797 34.031 30.953 1 92.44 60 LYS B C 1
ATOM 2760 O O . LYS B 1 60 ? -9.883 33.875 31.766 1 92.44 60 LYS B O 1
ATOM 2765 N N . GLN B 1 61 ? -11.219 33.156 30.109 1 94.31 61 GLN B N 1
ATOM 2766 C CA . GLN B 1 61 ? -10.547 31.859 30.094 1 94.31 61 GLN B CA 1
ATOM 2767 C C . GLN B 1 61 ? -9.094 32 29.641 1 94.31 61 GLN B C 1
ATOM 2769 O O . GLN B 1 61 ? -8.211 31.312 30.141 1 94.31 61 GLN B O 1
ATOM 2774 N N . MET B 1 62 ? -8.844 32.844 28.719 1 93.25 62 MET B N 1
ATOM 2775 C CA . MET B 1 62 ? -7.52 33.031 28.125 1 93.25 62 MET B CA 1
ATOM 2776 C C . MET B 1 62 ? -6.523 33.562 29.156 1 93.25 62 MET B C 1
ATOM 2778 O O . MET B 1 62 ? -5.336 33.25 29.094 1 93.25 62 MET B O 1
ATOM 2782 N N . LEU B 1 63 ? -7.012 34.312 30.141 1 92.19 63 LEU B N 1
ATOM 2783 C CA . LEU B 1 63 ? -6.172 34.906 31.188 1 92.19 63 LEU B CA 1
ATOM 2784 C C . LEU B 1 63 ? -5.477 33.812 31.984 1 92.19 63 LEU B C 1
ATOM 2786 O O . LEU B 1 63 ? -4.383 34 32.5 1 92.19 63 LEU B O 1
ATOM 2790 N N . ASP B 1 64 ? -6.113 32.719 31.984 1 92.31 64 ASP B N 1
ATOM 2791 C CA . ASP B 1 64 ? -5.609 31.641 32.812 1 92.31 64 ASP B CA 1
ATOM 2792 C C . ASP B 1 64 ? -4.613 30.766 32.062 1 92.31 64 ASP B C 1
ATOM 2794 O O . ASP B 1 64 ? -4.008 29.859 32.625 1 92.31 64 ASP B O 1
ATOM 2798 N N . LEU B 1 65 ? -4.414 31.031 30.797 1 95.31 65 LEU B N 1
ATOM 2799 C CA . LEU B 1 65 ? -3.498 30.25 29.984 1 95.31 65 LEU B CA 1
ATOM 2800 C C . LEU B 1 65 ? -2.078 30.781 30.078 1 95.31 65 LEU B C 1
ATOM 2802 O O . LEU B 1 65 ? -1.88 32 30.234 1 95.31 65 LEU B O 1
ATOM 2806 N N . PRO B 1 66 ? -1.112 29.906 30.031 1 93.44 66 PRO B N 1
ATOM 2807 C CA . PRO B 1 66 ? 0.266 30.406 30.016 1 93.44 66 PRO B CA 1
ATOM 2808 C C . PRO B 1 66 ? 0.609 31.156 28.75 1 93.44 66 PRO B C 1
ATOM 2810 O O . PRO B 1 66 ? -0.022 30.953 27.703 1 93.44 66 PRO B O 1
ATOM 2813 N N . ALA B 1 67 ? 1.603 32.062 28.828 1 92.25 67 ALA B N 1
ATOM 2814 C CA . ALA B 1 67 ? 2.145 32.688 27.641 1 92.25 67 ALA B CA 1
ATOM 2815 C C . ALA B 1 67 ? 2.916 31.688 26.781 1 92.25 67 ALA B C 1
ATOM 2817 O O . ALA B 1 67 ? 3.635 30.828 27.312 1 92.25 67 ALA B O 1
ATOM 2818 N N . ALA B 1 68 ? 2.711 31.766 25.547 1 94.69 68 ALA B N 1
ATOM 2819 C CA . ALA B 1 68 ? 3.396 30.891 24.594 1 94.69 68 ALA B CA 1
ATOM 2820 C C . ALA B 1 68 ? 3.822 31.672 23.359 1 94.69 68 ALA B C 1
ATOM 2822 O O . ALA B 1 68 ? 3.168 32.625 22.969 1 94.69 68 ALA B O 1
ATOM 2823 N N . GLN B 1 69 ? 4.863 31.203 22.828 1 93.19 69 GLN B N 1
ATOM 2824 C CA . GLN B 1 69 ? 5.32 31.812 21.594 1 93.19 69 GLN B CA 1
ATOM 2825 C C . GLN B 1 69 ? 4.43 31.406 20.422 1 93.19 69 GLN B C 1
ATOM 2827 O O . GLN B 1 69 ? 4.051 32.25 19.609 1 93.19 69 GLN B O 1
ATOM 2832 N N . SER B 1 70 ? 4.207 30.156 20.344 1 96.88 70 SER B N 1
ATOM 2833 C CA . SER B 1 70 ? 3.359 29.594 19.297 1 96.88 70 SER B CA 1
ATOM 2834 C C . SER B 1 70 ? 2.055 29.047 19.859 1 96.88 70 SER B C 1
ATOM 2836 O O . SER B 1 70 ? 2.047 28.453 20.938 1 96.88 70 SER B O 1
ATOM 2838 N N . ILE B 1 71 ? 0.972 29.312 19.156 1 98.25 71 ILE B N 1
ATOM 2839 C CA . ILE B 1 71 ? -0.354 28.844 19.531 1 98.25 71 ILE B CA 1
ATOM 2840 C C . ILE B 1 71 ? -0.925 27.969 18.422 1 98.25 71 ILE B C 1
ATOM 2842 O O . ILE B 1 71 ? -1.069 28.406 17.281 1 98.25 71 ILE B O 1
ATOM 2846 N N . LEU B 1 72 ? -1.203 26.703 18.75 1 98.88 72 LEU B N 1
ATOM 2847 C CA . LEU B 1 72 ? -1.806 25.766 17.812 1 98.88 72 LEU B CA 1
ATOM 2848 C C . LEU B 1 72 ? -3.307 25.641 18.047 1 98.88 72 LEU B C 1
ATOM 2850 O O . LEU B 1 72 ? -3.738 25.281 19.141 1 98.88 72 LEU B O 1
ATOM 2854 N N . ILE B 1 73 ? -4.016 26.016 17.047 1 98.81 73 ILE B N 1
ATOM 2855 C CA . ILE B 1 73 ? -5.469 25.906 17.094 1 98.81 73 ILE B CA 1
ATOM 2856 C C . ILE B 1 73 ? -5.902 24.625 16.375 1 98.81 73 ILE B C 1
ATOM 2858 O O . ILE B 1 73 ? -5.762 24.516 15.156 1 98.81 73 ILE B O 1
ATOM 2862 N N . THR B 1 74 ? -6.523 23.656 17.125 1 98.5 74 THR B N 1
ATOM 2863 C CA . THR B 1 74 ? -6.785 22.344 16.531 1 98.5 74 THR B CA 1
ATOM 2864 C C . THR B 1 74 ? -8.266 22.203 16.172 1 98.5 74 THR B C 1
ATOM 2866 O O . THR B 1 74 ? -8.648 21.266 15.469 1 98.5 74 THR B O 1
ATOM 2869 N N . PHE B 1 75 ? -9.109 23.078 16.672 1 97.44 75 PHE B N 1
ATOM 2870 C CA . PHE B 1 75 ? -10.531 23.031 16.344 1 97.44 75 PHE B CA 1
ATOM 2871 C C . PHE B 1 75 ? -10.867 24.016 15.227 1 97.44 75 PHE B C 1
ATOM 2873 O O . PHE B 1 75 ? -10.148 24.984 15.008 1 97.44 75 PHE B O 1
ATOM 2880 N N . PRO B 1 76 ? -11.922 23.75 14.523 1 96.56 76 PRO B N 1
ATOM 2881 C CA . PRO B 1 76 ? -12.266 24.625 13.406 1 96.56 76 PRO B CA 1
ATOM 2882 C C . PRO B 1 76 ? -12.75 26 13.859 1 96.56 76 PRO B C 1
ATOM 2884 O O . PRO B 1 76 ? -13.477 26.109 14.852 1 96.56 76 PRO B O 1
ATOM 2887 N N . LEU B 1 77 ? -12.219 27.031 13.258 1 97.75 77 LEU B N 1
ATOM 2888 C CA . LEU B 1 77 ? -12.812 28.359 13.266 1 97.75 77 LEU B CA 1
ATOM 2889 C C . LEU B 1 77 ? -13.672 28.578 12.031 1 97.75 77 LEU B C 1
ATOM 2891 O O . LEU B 1 77 ? -13.391 28.031 10.961 1 97.75 77 LEU B O 1
ATOM 2895 N N . LYS B 1 78 ? -14.75 29.344 12.242 1 97.75 78 LYS B N 1
ATOM 2896 C CA . LYS B 1 78 ? -15.688 29.453 11.133 1 97.75 78 LYS B CA 1
ATOM 2897 C C . LYS B 1 78 ? -16.109 30.906 10.93 1 97.75 78 LYS B C 1
ATOM 2899 O O . LYS B 1 78 ? -16.344 31.641 11.898 1 97.75 78 LYS B O 1
ATOM 2904 N N . GLY B 1 79 ? -16.125 31.266 9.695 1 96.88 79 GLY B N 1
ATOM 2905 C CA . GLY B 1 79 ? -16.672 32.562 9.328 1 96.88 79 GLY B CA 1
ATOM 2906 C C . GLY B 1 79 ? -15.758 33.719 9.672 1 96.88 79 GLY B C 1
ATOM 2907 O O . GLY B 1 79 ? -14.602 33.5 10.039 1 96.88 79 GLY B O 1
ATOM 2908 N N . LYS B 1 80 ? -16.312 34.875 9.461 1 96.5 80 LYS B N 1
ATOM 2909 C CA . LYS B 1 80 ? -15.57 36.125 9.703 1 96.5 80 LYS B CA 1
ATOM 2910 C C . LYS B 1 80 ? -15.547 36.469 11.195 1 96.5 80 LYS B C 1
ATOM 2912 O O . LYS B 1 80 ? -16.562 36.344 11.875 1 96.5 80 LYS B O 1
ATOM 2917 N N . GLY B 1 81 ? -14.391 36.781 11.633 1 96.94 81 GLY B N 1
ATOM 2918 C CA . GLY B 1 81 ? -14.328 37.344 12.969 1 96.94 81 GLY B CA 1
ATOM 2919 C C . GLY B 1 81 ? -13.734 36.406 13.992 1 96.94 81 GLY B C 1
ATOM 2920 O O . GLY B 1 81 ? -13.078 36.844 14.938 1 96.94 81 GLY B O 1
ATOM 2921 N N . GLN B 1 82 ? -13.953 35.156 13.852 1 97.19 82 GLN B N 1
ATOM 2922 C CA . GLN B 1 82 ? -13.539 34.219 14.891 1 97.19 82 GLN B CA 1
ATOM 2923 C C . GLN B 1 82 ? -12.023 34.188 15.023 1 97.19 82 GLN B C 1
ATOM 2925 O O . GLN B 1 82 ? -11.492 34.281 16.141 1 97.19 82 GLN B O 1
ATOM 2930 N N . ALA B 1 83 ? -11.32 34.094 13.914 1 97.81 83 ALA B N 1
ATOM 2931 C CA . ALA B 1 83 ? -9.859 34.094 13.977 1 97.81 83 ALA B CA 1
ATOM 2932 C C . ALA B 1 83 ? -9.344 35.406 14.547 1 97.81 83 ALA B C 1
ATOM 2934 O O . ALA B 1 83 ? -8.461 35.406 15.406 1 97.81 83 ALA B O 1
ATOM 2935 N N . LYS B 1 84 ? -9.891 36.5 14.133 1 96.75 84 LYS B N 1
ATOM 2936 C CA . LYS B 1 84 ? -9.484 37.812 14.602 1 96.75 84 LYS B CA 1
ATOM 2937 C C . LYS B 1 84 ? -9.711 37.938 16.109 1 96.75 84 LYS B C 1
ATOM 2939 O O . LYS B 1 84 ? -8.836 38.438 16.812 1 96.75 84 LYS B O 1
ATOM 2944 N N . SER B 1 85 ? -10.859 37.5 16.531 1 96.25 85 SER B N 1
ATOM 2945 C CA . SER B 1 85 ? -11.188 37.594 17.953 1 96.25 85 SER B CA 1
ATOM 2946 C C . SER B 1 85 ? -10.219 36.75 18.797 1 96.25 85 SER B C 1
ATOM 2948 O O . SER B 1 85 ? -9.711 37.25 19.812 1 96.25 85 SER B O 1
ATOM 2950 N N . LEU B 1 86 ? -10 35.562 18.391 1 96.62 86 LEU B N 1
ATOM 2951 C CA . LEU B 1 86 ? -9.109 34.688 19.141 1 96.62 86 LEU B CA 1
ATOM 2952 C C . LEU B 1 86 ? -7.711 35.281 19.234 1 96.62 86 LEU B C 1
ATOM 2954 O O . LEU B 1 86 ? -7.129 35.312 20.328 1 96.62 86 LEU B O 1
ATOM 2958 N N . VAL B 1 87 ? -7.164 35.781 18.125 1 95.88 87 VAL B N 1
ATOM 2959 C CA . VAL B 1 87 ? -5.832 36.375 18.078 1 95.88 87 VAL B CA 1
ATOM 2960 C C . VAL B 1 87 ? -5.793 37.625 18.938 1 95.88 87 VAL B C 1
ATOM 2962 O O . VAL B 1 87 ? -4.871 37.812 19.734 1 95.88 87 VAL B O 1
ATOM 2965 N N . LYS B 1 88 ? -6.809 38.438 18.828 1 94.12 88 LYS B N 1
ATOM 2966 C CA . LYS B 1 88 ? -6.891 39.656 19.609 1 94.12 88 LYS B CA 1
ATOM 2967 C C . LYS B 1 88 ? -6.938 39.375 21.109 1 94.12 88 LYS B C 1
ATOM 2969 O O . LYS B 1 88 ? -6.211 40 21.891 1 94.12 88 LYS B O 1
ATOM 2974 N N . PHE B 1 89 ? -7.816 38.438 21.469 1 94.19 89 PHE B N 1
ATOM 2975 C CA . PHE B 1 89 ? -7.965 38.125 22.891 1 94.19 89 PHE B CA 1
ATOM 2976 C C . PHE B 1 89 ? -6.645 37.625 23.469 1 94.19 89 PHE B C 1
ATOM 2978 O O . PHE B 1 89 ? -6.293 38 24.609 1 94.19 89 PHE B O 1
ATOM 2985 N N . TYR B 1 90 ? -5.965 36.812 22.703 1 95.12 90 TYR B N 1
ATOM 2986 C CA . TYR B 1 90 ? -4.684 36.312 23.203 1 95.12 90 TYR B CA 1
ATOM 2987 C C . TYR B 1 90 ? -3.678 37.469 23.344 1 95.12 90 TYR B C 1
ATOM 2989 O O . TYR B 1 90 ? -2.959 37.531 24.344 1 95.12 90 TYR B O 1
ATOM 2997 N N . HIS B 1 91 ? -3.576 38.344 22.391 1 91.94 91 HIS B N 1
ATOM 2998 C CA . HIS B 1 91 ? -2.689 39.5 22.438 1 91.94 91 HIS B CA 1
ATOM 2999 C C . HIS B 1 91 ? -3.029 40.406 23.625 1 91.94 91 HIS B C 1
ATOM 3001 O O . HIS B 1 91 ? -2.139 41 24.234 1 91.94 91 HIS B O 1
ATOM 3007 N N . ASP B 1 92 ? -4.285 40.469 23.938 1 91.25 92 ASP B N 1
ATOM 3008 C CA . ASP B 1 92 ? -4.742 41.344 25.016 1 91.25 92 ASP B CA 1
ATOM 3009 C C . ASP B 1 92 ? -4.367 40.781 26.375 1 91.25 92 ASP B C 1
ATOM 3011 O O . ASP B 1 92 ? -4.191 41.531 27.344 1 91.25 92 ASP B O 1
ATOM 3015 N N . THR B 1 93 ? -4.289 39.531 26.406 1 91.38 93 THR B N 1
ATOM 3016 C CA . THR B 1 93 ? -4.152 38.906 27.719 1 91.38 93 THR B CA 1
ATOM 3017 C C . THR B 1 93 ? -2.711 38.469 27.953 1 91.38 93 THR B C 1
ATOM 3019 O O . THR B 1 93 ? -2.33 38.156 29.078 1 91.38 93 THR B O 1
ATOM 3022 N N . HIS B 1 94 ? -1.877 38.406 26.906 1 90.94 94 HIS B N 1
ATOM 3023 C CA . HIS B 1 94 ? -0.515 37.906 27.047 1 90.94 94 HIS B CA 1
ATOM 3024 C C . HIS B 1 94 ? 0.493 38.844 26.438 1 90.94 94 HIS B C 1
ATOM 3026 O O . HIS B 1 94 ? 0.154 39.625 25.531 1 90.94 94 HIS B O 1
ATOM 3032 N N . SER B 1 95 ? 1.7 38.875 27.031 1 83.06 95 SER B N 1
ATOM 3033 C CA . SER B 1 95 ? 2.799 39.688 26.547 1 83.06 95 SER B CA 1
ATOM 3034 C C . SER B 1 95 ? 3.988 38.812 26.125 1 83.06 95 SER B C 1
ATOM 3036 O O . SER B 1 95 ? 4.27 37.812 26.75 1 83.06 95 SER B O 1
ATOM 3038 N N . LEU B 1 96 ? 4.621 39.25 25.047 1 76.69 96 LEU B N 1
ATOM 3039 C CA . LEU B 1 96 ? 5.785 38.531 24.547 1 76.69 96 LEU B CA 1
ATOM 3040 C C . LEU B 1 96 ? 7.023 38.844 25.375 1 76.69 96 LEU B C 1
ATOM 3042 O O . LEU B 1 96 ? 8.062 38.188 25.219 1 76.69 96 LEU B O 1
ATOM 3046 N N . GLU B 1 97 ? 6.945 39.781 26.172 1 71.12 97 GLU B N 1
ATOM 3047 C CA . GLU B 1 97 ? 8.086 40.188 26.984 1 71.12 97 GLU B CA 1
ATOM 3048 C C . GLU B 1 97 ? 8.641 39.031 27.797 1 71.12 97 GLU B C 1
ATOM 3050 O O . GLU B 1 97 ? 9.812 39.031 28.172 1 71.12 97 GLU B O 1
ATOM 3055 N N . ALA B 1 98 ? 7.84 38.094 27.969 1 65 98 ALA B N 1
ATOM 3056 C CA . ALA B 1 98 ? 8.281 36.938 28.734 1 65 98 ALA B CA 1
ATOM 3057 C C . ALA B 1 98 ? 9.289 36.094 27.938 1 65 98 ALA B C 1
ATOM 3059 O O . ALA B 1 98 ? 9.984 35.25 28.5 1 65 98 ALA B O 1
ATOM 3060 N N . PHE B 1 99 ? 9.328 36.406 26.672 1 66.5 99 PHE B N 1
ATOM 3061 C CA . PHE B 1 99 ? 10.211 35.625 25.828 1 66.5 99 PHE B CA 1
ATOM 3062 C C . PHE B 1 99 ? 11.422 36.438 25.391 1 66.5 99 PHE B C 1
ATOM 3064 O O . PHE B 1 99 ? 11.281 37.562 24.938 1 66.5 99 PHE B O 1
ATOM 3071 N N . GLU B 1 100 ? 12.555 36.344 26.188 1 58.53 100 GLU B N 1
ATOM 3072 C CA . GLU B 1 100 ? 13.773 37.094 25.938 1 58.53 100 GLU B CA 1
ATOM 3073 C C . GLU B 1 100 ? 14.109 37.125 24.453 1 58.53 100 GLU B C 1
ATOM 3075 O O . GLU B 1 100 ? 14.469 38.188 23.906 1 58.53 100 GLU B O 1
ATOM 3080 N N . ASN B 1 101 ? 14.516 36.062 23.891 1 52.97 101 ASN B N 1
ATOM 3081 C CA . ASN B 1 101 ? 15.117 35.906 22.562 1 52.97 101 ASN B CA 1
ATOM 3082 C C . ASN B 1 101 ? 14.062 35.75 21.469 1 52.97 101 ASN B C 1
ATOM 3084 O O . ASN B 1 101 ? 14.305 35.125 20.438 1 52.97 101 ASN B O 1
ATOM 3088 N N . HIS B 1 102 ? 12.969 36.5 21.703 1 56.75 102 HIS B N 1
ATOM 3089 C CA . HIS B 1 102 ? 11.93 36.188 20.719 1 56.75 102 HIS B CA 1
ATOM 3090 C C . HIS B 1 102 ? 12.195 36.906 19.406 1 56.75 102 HIS B C 1
ATOM 3092 O O . HIS B 1 102 ? 12.422 38.125 19.391 1 56.75 102 HIS B O 1
ATOM 3098 N N . ALA B 1 103 ? 12.719 36.125 18.531 1 53.19 103 ALA B N 1
ATOM 3099 C CA . ALA B 1 103 ? 13 36.594 17.188 1 53.19 103 ALA B CA 1
ATOM 3100 C C . ALA B 1 103 ? 11.75 37.188 16.531 1 53.19 103 ALA B C 1
ATOM 3102 O O . ALA B 1 103 ? 11.844 38.031 15.641 1 53.19 103 ALA B O 1
ATOM 3103 N N . SER B 1 104 ? 10.523 36.688 17.047 1 60.44 104 SER B N 1
ATOM 3104 C CA . SER B 1 104 ? 9.32 37.156 16.359 1 60.44 104 SER B CA 1
ATOM 3105 C C . SER B 1 104 ? 8.609 38.219 17.172 1 60.44 104 SER B C 1
ATOM 3107 O O . SER B 1 104 ? 8.445 38.094 18.391 1 60.44 104 SER B O 1
ATOM 3109 N N . PRO B 1 105 ? 8.258 39.281 16.594 1 62.66 105 PRO B N 1
ATOM 3110 C CA . PRO B 1 105 ? 7.574 40.375 17.25 1 62.66 105 PRO B CA 1
ATOM 3111 C C . PRO B 1 105 ? 6.129 40.062 17.609 1 62.66 105 PRO B C 1
ATOM 3113 O O . PRO B 1 105 ? 5.48 40.812 18.344 1 62.66 105 PRO B O 1
ATOM 3116 N N . SER B 1 106 ? 5.738 38.875 17.172 1 82 106 SER B N 1
ATOM 3117 C CA . SER B 1 106 ? 4.328 38.562 17.391 1 82 106 SER B CA 1
ATOM 3118 C C . SER B 1 106 ? 4.133 37.062 17.703 1 82 106 SER B C 1
ATOM 3120 O O . SER B 1 106 ? 5.02 36.25 17.438 1 82 106 SER B O 1
ATOM 3122 N N . PHE B 1 107 ? 3.021 36.781 18.344 1 93.56 107 PHE B N 1
ATOM 3123 C CA . PHE B 1 107 ? 2.617 35.406 18.594 1 93.56 107 PHE B CA 1
ATOM 3124 C C . PHE B 1 107 ? 2.396 34.656 17.281 1 93.56 107 PHE B C 1
ATOM 3126 O O . PHE B 1 107 ? 1.953 35.25 16.297 1 93.56 107 PHE B O 1
ATOM 3133 N N . GLN B 1 108 ? 2.809 33.469 17.219 1 96.88 108 GLN B N 1
ATOM 3134 C CA . GLN B 1 108 ? 2.709 32.594 16.047 1 96.88 108 GLN B CA 1
ATOM 3135 C C . GLN B 1 108 ? 1.484 31.703 16.109 1 96.88 108 GLN B C 1
ATOM 3137 O O . GLN B 1 108 ? 1.452 30.75 16.906 1 96.88 108 GLN B O 1
ATOM 3142 N N . PHE B 1 109 ? 0.477 32.031 15.297 1 98.38 109 PHE B N 1
ATOM 3143 C CA . PHE B 1 109 ? -0.75 31.25 15.312 1 98.38 109 PHE B CA 1
ATOM 3144 C C . PHE B 1 109 ? -0.759 30.234 14.172 1 98.38 109 PHE B C 1
ATOM 3146 O O . PHE B 1 109 ? -0.512 30.594 13.016 1 98.38 109 PHE B O 1
ATOM 3153 N N . ILE B 1 110 ? -0.992 29 14.477 1 98.88 110 ILE B N 1
ATOM 3154 C CA . ILE B 1 110 ? -1.101 27.906 13.508 1 98.88 110 ILE B CA 1
ATOM 3155 C C . ILE B 1 110 ? -2.494 27.297 13.586 1 98.88 110 ILE B C 1
ATOM 3157 O O . ILE B 1 110 ? -2.928 26.844 14.648 1 98.88 110 ILE B O 1
ATOM 3161 N N . GLN B 1 111 ? -3.219 27.312 12.508 1 98.88 111 GLN B N 1
ATOM 3162 C CA . GLN B 1 111 ? -4.527 26.672 12.422 1 98.88 111 GLN B CA 1
ATOM 3163 C C . GLN B 1 111 ? -4.441 25.344 11.672 1 98.88 111 GLN B C 1
ATOM 3165 O O . GLN B 1 111 ? -3.9 25.281 10.562 1 98.88 111 GLN B O 1
ATOM 3170 N N . LEU B 1 112 ? -4.926 24.25 12.32 1 98.88 112 LEU B N 1
ATOM 3171 C CA . LEU B 1 112 ? -5.18 23.031 11.555 1 98.88 112 LEU B CA 1
ATOM 3172 C C . LEU B 1 112 ? -6.465 23.156 10.734 1 98.88 112 LEU B C 1
ATOM 3174 O O . LEU B 1 112 ? -7.559 23.203 11.297 1 98.88 112 LEU B O 1
ATOM 3178 N N . GLY B 1 113 ? -6.211 23.266 9.461 1 98.38 113 GLY B N 1
ATOM 3179 C CA . GLY B 1 113 ? -7.332 23.406 8.555 1 98.38 113 GLY B CA 1
ATOM 3180 C C . GLY B 1 113 ? -7.695 22.125 7.836 1 98.38 113 GLY B C 1
ATOM 3181 O O . GLY B 1 113 ? -7.352 21.031 8.297 1 98.38 113 GLY B O 1
ATOM 3182 N N . SER B 1 114 ? -8.516 22.297 6.785 1 96.69 114 SER B N 1
ATOM 3183 C CA . SER B 1 114 ? -9.016 21.141 6.043 1 96.69 114 SER B CA 1
ATOM 3184 C C . SER B 1 114 ? -8.719 21.266 4.555 1 96.69 114 SER B C 1
ATOM 3186 O O . SER B 1 114 ? -8.961 22.328 3.957 1 96.69 114 SER B O 1
ATOM 3188 N N . SER B 1 115 ? -8.242 20.141 4.027 1 97.88 115 SER B N 1
ATOM 3189 C CA . SER B 1 115 ? -8.016 20.141 2.588 1 97.88 115 SER B CA 1
ATOM 3190 C C . SER B 1 115 ? -9.336 20.125 1.819 1 97.88 115 SER B C 1
ATOM 3192 O O . SER B 1 115 ? -9.352 20.328 0.604 1 97.88 115 SER B O 1
ATOM 3194 N N . GLY B 1 116 ? -10.445 19.969 2.508 1 97.31 116 GLY B N 1
ATOM 3195 C CA . GLY B 1 116 ? -11.758 19.938 1.884 1 97.31 116 GLY B CA 1
ATOM 3196 C C . GLY B 1 116 ? -12.102 21.219 1.148 1 97.31 116 GLY B C 1
ATOM 3197 O O . GLY B 1 116 ? -12.922 21.219 0.224 1 97.31 116 GLY B O 1
ATOM 3198 N N . ILE B 1 117 ? -11.492 22.328 1.531 1 98.25 117 ILE B N 1
ATOM 3199 C CA . ILE B 1 117 ? -11.82 23.609 0.929 1 98.25 117 ILE B CA 1
ATOM 3200 C C . ILE B 1 117 ? -11.383 23.625 -0.534 1 98.25 117 ILE B C 1
ATOM 3202 O O . ILE B 1 117 ? -11.836 24.469 -1.316 1 98.25 117 ILE B O 1
ATOM 3206 N N . PHE B 1 118 ? -10.461 22.719 -0.918 1 98.25 118 PHE B N 1
ATOM 3207 C CA . PHE B 1 118 ? -9.93 22.672 -2.275 1 98.25 118 PHE B CA 1
ATOM 3208 C C . PHE B 1 118 ? -10.836 21.844 -3.186 1 98.25 118 PHE B C 1
ATOM 3210 O O . PHE B 1 118 ? -10.586 21.75 -4.391 1 98.25 118 PHE B O 1
ATOM 3217 N N . THR B 1 119 ? -11.867 21.203 -2.623 1 96.06 119 THR B N 1
ATOM 3218 C CA . THR B 1 119 ? -12.812 20.438 -3.422 1 96.06 119 THR B CA 1
ATOM 3219 C C . THR B 1 119 ? -13.852 21.375 -4.059 1 96.06 119 THR B C 1
ATOM 3221 O O . THR B 1 119 ? -14.891 21.656 -3.459 1 96.06 119 THR B O 1
ATOM 3224 N N . ILE B 1 120 ? -13.609 21.797 -5.242 1 96.69 120 ILE B N 1
ATOM 3225 C CA . ILE B 1 120 ? -14.5 22.703 -5.945 1 96.69 120 ILE B CA 1
ATOM 3226 C C . ILE B 1 120 ? -14.812 22.156 -7.336 1 96.69 120 ILE B C 1
ATOM 3228 O O . ILE B 1 120 ? -14.023 21.391 -7.898 1 96.69 120 ILE B O 1
ATOM 3232 N N . PRO B 1 121 ? -16 22.562 -7.859 1 94.69 121 PRO B N 1
ATOM 3233 C CA . PRO B 1 121 ? -16.297 22.125 -9.227 1 94.69 121 PRO B CA 1
ATOM 3234 C C . PRO B 1 121 ? -15.266 22.609 -10.242 1 94.69 121 PRO B C 1
ATOM 3236 O O . PRO B 1 121 ? -14.82 23.75 -10.18 1 94.69 121 PRO B O 1
ATOM 3239 N N . GLY B 1 122 ? -14.867 21.719 -11.094 1 94.25 122 GLY B N 1
ATOM 3240 C CA . GLY B 1 122 ? -13.969 22.078 -12.18 1 94.25 122 GLY B CA 1
ATOM 3241 C C . GLY B 1 122 ? -12.516 22.172 -11.75 1 94.25 122 GLY B C 1
ATOM 3242 O O . GLY B 1 122 ? -11.688 22.719 -12.477 1 94.25 122 GLY B O 1
ATOM 3243 N N . GLN B 1 123 ? -12.227 21.703 -10.602 1 95.75 123 GLN B N 1
ATOM 3244 C CA . GLN B 1 123 ? -10.859 21.75 -10.094 1 95.75 123 GLN B CA 1
ATOM 3245 C C . GLN B 1 123 ? -9.906 20.969 -11 1 95.75 123 GLN B C 1
ATOM 3247 O O . GLN B 1 123 ? -10.312 19.984 -11.633 1 95.75 123 GLN B O 1
ATOM 3252 N N . ASP B 1 124 ? -8.664 21.422 -11.047 1 95.75 124 ASP B N 1
ATOM 3253 C CA . ASP B 1 124 ? -7.621 20.688 -11.773 1 95.75 124 ASP B CA 1
ATOM 3254 C C . ASP B 1 124 ? -7.316 19.359 -11.102 1 95.75 124 ASP B C 1
ATOM 3256 O O . ASP B 1 124 ? -7.547 19.188 -9.898 1 95.75 124 ASP B O 1
ATOM 3260 N N . THR B 1 125 ? -6.793 18.453 -11.859 1 96.56 125 THR B N 1
ATOM 3261 C CA . THR B 1 125 ? -6.398 17.156 -11.328 1 96.56 125 THR B CA 1
ATOM 3262 C C . THR B 1 125 ? -5.363 17.328 -10.219 1 96.56 125 THR B C 1
ATOM 3264 O O . THR B 1 125 ? -5.504 16.734 -9.141 1 96.56 125 THR B O 1
ATOM 3267 N N . TRP B 1 126 ? -4.391 18.125 -10.516 1 98.25 126 TRP B N 1
ATOM 3268 C CA . TRP B 1 126 ? -3.357 18.359 -9.516 1 98.25 126 TRP B CA 1
ATOM 3269 C C . TRP B 1 126 ? -3.674 19.609 -8.695 1 98.25 126 TRP B C 1
ATOM 3271 O O . TRP B 1 126 ? -3.803 20.703 -9.25 1 98.25 126 TRP B O 1
ATOM 3281 N N . VAL B 1 127 ? -3.803 19.391 -7.473 1 98.62 127 VAL B N 1
ATOM 3282 C CA . VAL B 1 127 ? -4.121 20.453 -6.535 1 98.62 127 VAL B CA 1
ATOM 3283 C C . VAL B 1 127 ? -2.912 20.75 -5.652 1 98.62 127 VAL B C 1
ATOM 3285 O O . VAL B 1 127 ? -2.311 19.828 -5.086 1 98.62 127 VAL B O 1
ATOM 3288 N N . THR B 1 128 ? -2.486 21.969 -5.578 1 98.62 128 THR B N 1
ATOM 3289 C CA . THR B 1 128 ? -1.423 22.453 -4.699 1 98.62 128 THR B CA 1
ATOM 3290 C C . THR B 1 128 ? -1.948 23.516 -3.742 1 98.62 128 THR B C 1
ATOM 3292 O O . THR B 1 128 ? -3.107 23.922 -3.836 1 98.62 128 THR B O 1
ATOM 3295 N N . ARG B 1 129 ? -1.045 23.906 -2.893 1 98.44 129 ARG B N 1
ATOM 3296 C CA . ARG B 1 129 ? -1.392 24.984 -1.963 1 98.44 129 ARG B CA 1
ATOM 3297 C C . ARG B 1 129 ? -1.747 26.266 -2.711 1 98.44 129 ARG B C 1
ATOM 3299 O O . ARG B 1 129 ? -2.359 27.172 -2.145 1 98.44 129 ARG B O 1
ATOM 3306 N N . HIS B 1 130 ? -1.441 26.344 -4 1 98.31 130 HIS B N 1
ATOM 3307 C CA . HIS B 1 130 ? -1.661 27.547 -4.789 1 98.31 130 HIS B CA 1
ATOM 3308 C C . HIS B 1 130 ? -2.939 27.438 -5.617 1 98.31 130 HIS B C 1
ATOM 3310 O O . HIS B 1 130 ? -3.326 28.391 -6.293 1 98.31 130 HIS B O 1
ATOM 3316 N N . SER B 1 131 ? -3.562 26.328 -5.555 1 98.5 131 SER B N 1
ATOM 3317 C CA . SER B 1 131 ? -4.77 26.109 -6.344 1 98.5 131 SER B CA 1
ATOM 3318 C C . SER B 1 131 ? -5.949 26.891 -5.781 1 98.5 131 SER B C 1
ATOM 3320 O O . SER B 1 131 ? -5.922 27.328 -4.629 1 98.5 131 SER B O 1
ATOM 3322 N N . LEU B 1 132 ? -6.977 27.016 -6.664 1 97.69 132 LEU B N 1
ATOM 3323 C CA . LEU B 1 132 ? -8.219 27.641 -6.223 1 97.69 132 LEU B CA 1
ATOM 3324 C C . LEU B 1 132 ? -8.891 26.797 -5.141 1 97.69 132 LEU B C 1
ATOM 3326 O O . LEU B 1 132 ? -8.734 25.578 -5.105 1 97.69 132 LEU B O 1
ATOM 3330 N N . TYR B 1 133 ? -9.523 27.469 -4.277 1 98.44 133 TYR B N 1
ATOM 3331 C CA . TYR B 1 133 ? -10.297 26.812 -3.236 1 98.44 133 TYR B CA 1
ATOM 3332 C C . TYR B 1 133 ? -11.609 27.547 -2.986 1 98.44 133 TYR B C 1
ATOM 3334 O O . TYR B 1 133 ? -11.844 28.609 -3.553 1 98.44 133 TYR B O 1
ATOM 3342 N N . ASP B 1 134 ? -12.523 26.953 -2.293 1 98.38 134 ASP B N 1
ATOM 3343 C CA . ASP B 1 134 ? -13.828 27.531 -1.996 1 98.38 134 ASP B CA 1
ATOM 3344 C C . ASP B 1 134 ? -13.711 28.641 -0.95 1 98.38 134 ASP B C 1
ATOM 3346 O O . ASP B 1 134 ? -13.922 28.406 0.241 1 98.38 134 ASP B O 1
ATOM 3350 N N . THR B 1 135 ? -13.555 29.875 -1.363 1 97.56 135 THR B N 1
ATOM 3351 C CA . THR B 1 135 ? -13.336 31.016 -0.478 1 97.56 135 THR B CA 1
ATOM 3352 C C . THR B 1 135 ? -14.609 31.344 0.295 1 97.56 135 THR B C 1
ATOM 3354 O O . THR B 1 135 ? -14.562 32.125 1.262 1 97.56 135 THR B O 1
ATOM 3357 N N . ALA B 1 136 ? -15.734 30.75 -0.115 1 97.62 136 ALA B N 1
ATOM 3358 C CA . ALA B 1 136 ? -17 31.016 0.57 1 97.62 136 ALA B CA 1
ATOM 3359 C C . ALA B 1 136 ? -17.219 30 1.695 1 97.62 136 ALA B C 1
ATOM 3361 O O . ALA B 1 136 ? -18.141 30.172 2.51 1 97.62 136 ALA B O 1
ATOM 3362 N N . ASP B 1 137 ? -16.391 28.984 1.709 1 97.94 137 ASP B N 1
ATOM 3363 C CA . ASP B 1 137 ? -16.453 28.016 2.793 1 97.94 137 ASP B CA 1
ATOM 3364 C C . ASP B 1 137 ? -16.156 28.672 4.141 1 97.94 137 ASP B C 1
ATOM 3366 O O . ASP B 1 137 ? -15.219 29.453 4.262 1 97.94 137 ASP B O 1
ATOM 3370 N N . ASP B 1 138 ? -16.953 28.328 5.137 1 97.75 138 ASP B N 1
ATOM 3371 C CA . ASP B 1 138 ? -16.828 28.969 6.449 1 97.75 138 ASP B CA 1
ATOM 3372 C C . ASP B 1 138 ? -15.43 28.75 7.031 1 97.75 138 ASP B C 1
ATOM 3374 O O . ASP B 1 138 ? -14.891 29.625 7.711 1 97.75 138 ASP B O 1
ATOM 3378 N N . ARG B 1 139 ? -14.883 27.609 6.824 1 98.19 139 ARG B N 1
ATOM 3379 C CA . ARG B 1 139 ? -13.539 27.359 7.324 1 98.19 139 ARG B CA 1
ATOM 3380 C C . ARG B 1 139 ? -12.5 28.172 6.555 1 98.19 139 ARG B C 1
ATOM 3382 O O . ARG B 1 139 ? -11.562 28.703 7.145 1 98.19 139 ARG B O 1
ATOM 3389 N N . ALA B 1 140 ? -12.688 28.219 5.254 1 98.69 140 ALA B N 1
ATOM 3390 C CA . ALA B 1 140 ? -11.766 28.984 4.422 1 98.69 140 ALA B CA 1
ATOM 3391 C C . ALA B 1 140 ? -11.758 30.469 4.824 1 98.69 140 ALA B C 1
ATOM 3393 O O . ALA B 1 140 ? -10.695 31.094 4.891 1 98.69 140 ALA B O 1
ATOM 3394 N N . ILE B 1 141 ? -12.891 30.984 5.105 1 98.62 141 ILE B N 1
ATOM 3395 C CA . ILE B 1 141 ? -13.023 32.375 5.496 1 98.62 141 ILE B CA 1
ATOM 3396 C C . ILE B 1 141 ? -12.203 32.656 6.762 1 98.62 141 ILE B C 1
ATOM 3398 O O . ILE B 1 141 ? -11.422 33.594 6.812 1 98.62 141 ILE B O 1
ATOM 3402 N N . ALA B 1 142 ? -12.398 31.812 7.715 1 98.62 142 ALA B N 1
ATOM 3403 C CA . ALA B 1 142 ? -11.68 31.969 8.977 1 98.62 142 ALA B CA 1
ATOM 3404 C C . ALA B 1 142 ? -10.18 31.781 8.781 1 98.62 142 ALA B C 1
ATOM 3406 O O . ALA B 1 142 ? -9.375 32.5 9.383 1 98.62 142 ALA B O 1
ATOM 3407 N N . GLU B 1 143 ? -9.82 30.797 7.988 1 98.81 143 GLU B N 1
ATOM 3408 C CA . GLU B 1 143 ? -8.414 30.547 7.699 1 98.81 143 GLU B CA 1
ATOM 3409 C C . GLU B 1 143 ? -7.762 31.734 6.996 1 98.81 143 GLU B C 1
ATOM 3411 O O . GLU B 1 143 ? -6.652 32.125 7.344 1 98.81 143 GLU B O 1
ATOM 3416 N N . ASP B 1 144 ? -8.469 32.281 6.039 1 98.69 144 ASP B N 1
ATOM 3417 C CA . ASP B 1 144 ? -7.965 33.469 5.332 1 98.69 144 ASP B CA 1
ATOM 3418 C C . ASP B 1 144 ? -7.766 34.625 6.289 1 98.69 144 ASP B C 1
ATOM 3420 O O . ASP B 1 144 ? -6.797 35.375 6.168 1 98.69 144 ASP B O 1
ATOM 3424 N N . GLU B 1 145 ? -8.711 34.781 7.156 1 98.56 145 GLU B N 1
ATOM 3425 C CA . GLU B 1 145 ? -8.594 35.812 8.164 1 98.56 145 GLU B CA 1
ATOM 3426 C C . GLU B 1 145 ? -7.332 35.625 9.008 1 98.56 145 GLU B C 1
ATOM 3428 O O . GLU B 1 145 ? -6.598 36.594 9.258 1 98.56 145 GLU B O 1
ATOM 3433 N N . LEU B 1 146 ? -7.086 34.438 9.414 1 98.56 146 LEU B N 1
ATOM 3434 C CA . LEU B 1 146 ? -5.895 34.125 10.211 1 98.56 146 LEU B CA 1
ATOM 3435 C C . LEU B 1 146 ? -4.629 34.406 9.414 1 98.56 146 LEU B C 1
ATOM 3437 O O . LEU B 1 146 ? -3.656 34.969 9.945 1 98.56 146 LEU B O 1
ATOM 3441 N N . LEU B 1 147 ? -4.633 34.031 8.164 1 98.56 147 LEU B N 1
ATOM 3442 C CA . LEU B 1 147 ? -3.49 34.281 7.293 1 98.56 147 LEU B CA 1
ATOM 3443 C C . LEU B 1 147 ? -3.205 35.781 7.207 1 98.56 147 LEU B C 1
ATOM 3445 O O . LEU B 1 147 ? -2.045 36.188 7.242 1 98.56 147 LEU B O 1
ATOM 3449 N N . GLY B 1 148 ? -4.227 36.562 7.102 1 97.88 148 GLY B N 1
ATOM 3450 C CA . GLY B 1 148 ? -4.094 38 7.039 1 97.88 148 GLY B CA 1
ATOM 3451 C C . GLY B 1 148 ? -3.482 38.594 8.289 1 97.88 148 GLY B C 1
ATOM 3452 O O . GLY B 1 148 ? -2.918 39.688 8.25 1 97.88 148 GLY B O 1
ATOM 3453 N N . LEU B 1 149 ? -3.586 37.906 9.406 1 97.19 149 LEU B N 1
ATOM 3454 C CA . LEU B 1 149 ? -3.051 38.344 10.688 1 97.19 149 LEU B CA 1
ATOM 3455 C C . LEU B 1 149 ? -1.639 37.812 10.898 1 97.19 149 LEU B C 1
ATOM 3457 O O . LEU B 1 149 ? -1.072 37.969 11.984 1 97.19 149 LEU B O 1
ATOM 3461 N N . GLY B 1 150 ? -1.135 37.156 9.836 1 97 150 GLY B N 1
ATOM 3462 C CA . GLY B 1 150 ? 0.227 36.656 9.906 1 97 150 GLY B CA 1
ATOM 3463 C C . GLY B 1 150 ? 0.308 35.219 10.414 1 97 150 GLY B C 1
ATOM 3464 O O . GLY B 1 150 ? 1.393 34.75 10.742 1 97 150 GLY B O 1
ATOM 3465 N N . GLY B 1 151 ? -0.82 34.531 10.492 1 98.31 151 GLY B N 1
ATOM 3466 C CA . GLY B 1 151 ? -0.84 33.125 10.938 1 98.31 151 GLY B CA 1
ATOM 3467 C C . GLY B 1 151 ? -0.485 32.156 9.844 1 98.31 151 GLY B C 1
ATOM 3468 O O . GLY B 1 151 ? -0.216 32.562 8.703 1 98.31 151 GLY B O 1
ATOM 3469 N N . CYS B 1 152 ? -0.438 30.906 10.195 1 98.81 152 CYS B N 1
ATOM 3470 C CA . CYS B 1 152 ? -0.175 29.797 9.289 1 98.81 152 CYS B CA 1
ATOM 3471 C C . CYS B 1 152 ? -1.321 28.797 9.312 1 98.81 152 CYS B C 1
ATOM 3473 O O . CYS B 1 152 ? -1.884 28.5 10.367 1 98.81 152 CYS B O 1
ATOM 3475 N N . VAL B 1 153 ? -1.66 28.344 8.133 1 98.94 153 VAL B N 1
ATOM 3476 C CA . VAL B 1 153 ? -2.723 27.344 8.047 1 98.94 153 VAL B CA 1
ATOM 3477 C C . VAL B 1 153 ? -2.172 26.047 7.453 1 98.94 153 VAL B C 1
ATOM 3479 O O . VAL B 1 153 ? -1.522 26.078 6.406 1 98.94 153 VAL B O 1
ATOM 3482 N N . LEU B 1 154 ? -2.387 24.938 8.133 1 98.94 154 LEU B N 1
ATOM 3483 C CA . LEU B 1 154 ? -2.062 23.609 7.637 1 98.94 154 LEU B CA 1
ATOM 3484 C C . LEU B 1 154 ? -3.326 22.844 7.25 1 98.94 154 LEU B C 1
ATOM 3486 O O . LEU B 1 154 ? -4.043 22.344 8.117 1 98.94 154 LEU B O 1
ATOM 3490 N N . ASN B 1 155 ? -3.58 22.828 5.977 1 98.94 155 ASN B N 1
ATOM 3491 C CA . ASN B 1 155 ? -4.742 22.078 5.5 1 98.94 155 ASN B CA 1
ATOM 3492 C C . ASN B 1 155 ? -4.465 20.578 5.445 1 98.94 155 ASN B C 1
ATOM 3494 O O . ASN B 1 155 ? -3.758 20.109 4.555 1 98.94 155 ASN B O 1
ATOM 3498 N N . LEU B 1 156 ? -5.168 19.844 6.301 1 98.81 156 LEU B N 1
ATOM 3499 C CA . LEU B 1 156 ? -4.898 18.422 6.496 1 98.81 156 LEU B CA 1
ATOM 3500 C C . LEU B 1 156 ? -5.793 17.578 5.605 1 98.81 156 LEU B C 1
ATOM 3502 O O . LEU B 1 156 ? -6.977 17.875 5.441 1 98.81 156 LEU B O 1
ATOM 3506 N N . SER B 1 157 ? -5.164 16.531 5.016 1 98.44 157 SER B N 1
ATOM 3507 C CA . SER B 1 157 ? -5.941 15.492 4.352 1 98.44 157 SER B CA 1
ATOM 3508 C C . SER B 1 157 ? -6.527 14.516 5.363 1 98.44 157 SER B C 1
ATOM 3510 O O . SER B 1 157 ? -6.645 14.828 6.547 1 98.44 157 SER B O 1
ATOM 3512 N N . GLY B 1 158 ? -7.098 13.391 4.863 1 97.81 158 GLY B N 1
ATOM 3513 C CA . GLY B 1 158 ? -7.633 12.422 5.809 1 97.81 158 GLY B CA 1
ATOM 3514 C C . GLY B 1 158 ? -6.641 12.023 6.883 1 97.81 158 GLY B C 1
ATOM 3515 O O . GLY B 1 158 ? -5.465 11.781 6.594 1 97.81 158 GLY B O 1
ATOM 3516 N N . LEU B 1 159 ? -7.094 11.953 8.094 1 98.19 159 LEU B N 1
ATOM 3517 C CA . LEU B 1 159 ? -6.23 11.695 9.242 1 98.19 159 LEU B CA 1
ATOM 3518 C C . LEU B 1 159 ? -6.227 10.211 9.594 1 98.19 159 LEU B C 1
ATOM 3520 O O . LEU B 1 159 ? -7.281 9.57 9.617 1 98.19 159 LEU B O 1
ATOM 3524 N N . TRP B 1 160 ? -5.039 9.672 9.766 1 97.81 160 TRP B N 1
ATOM 3525 C CA . TRP B 1 160 ? -4.996 8.281 10.203 1 97.81 160 TRP B CA 1
ATOM 3526 C C . TRP B 1 160 ? -3.893 8.07 11.234 1 97.81 160 TRP B C 1
ATOM 3528 O O . TRP B 1 160 ? -3.01 8.914 11.391 1 97.81 160 TRP B O 1
ATOM 3538 N N . GLY B 1 161 ? -3.947 6.953 11.984 1 96.88 161 GLY B N 1
ATOM 3539 C CA . GLY B 1 161 ? -3.088 6.602 13.102 1 96.88 161 GLY B CA 1
ATOM 3540 C C . GLY B 1 161 ? -3.859 6.223 14.352 1 96.88 161 GLY B C 1
ATOM 3541 O O . GLY B 1 161 ? -4.922 6.785 14.625 1 96.88 161 GLY B O 1
ATOM 3542 N N . GLY B 1 162 ? -3.328 5.312 15.195 1 93.25 162 GLY B N 1
ATOM 3543 C CA . GLY B 1 162 ? -4.078 4.836 16.344 1 93.25 162 GLY B CA 1
ATOM 3544 C C . GLY B 1 162 ? -5.379 4.156 15.977 1 93.25 162 GLY B C 1
ATOM 3545 O O . GLY B 1 162 ? -5.387 3.215 15.172 1 93.25 162 GLY B O 1
ATOM 3546 N N . GLU B 1 163 ? -6.492 4.785 16.406 1 91.38 163 GLU B N 1
ATOM 3547 C CA . GLU B 1 163 ? -7.797 4.172 16.188 1 91.38 163 GLU B CA 1
ATOM 3548 C C . GLU B 1 163 ? -8.344 4.535 14.805 1 91.38 163 GLU B C 1
ATOM 3550 O O . GLU B 1 163 ? -9.281 3.902 14.32 1 91.38 163 GLU B O 1
ATOM 3555 N N . ARG B 1 164 ? -7.789 5.527 14.18 1 93.31 164 ARG B N 1
ATOM 3556 C CA . ARG B 1 164 ? -8.242 5.969 12.867 1 93.31 164 ARG B CA 1
ATOM 3557 C C . ARG B 1 164 ? -7.492 5.234 11.758 1 93.31 164 ARG B C 1
ATOM 3559 O O . ARG B 1 164 ? -6.301 5.457 11.555 1 93.31 164 ARG B O 1
ATOM 3566 N N . ASN B 1 165 ? -8.211 4.344 11.062 1 93.38 165 ASN B N 1
ATOM 3567 C CA . ASN B 1 165 ? -7.664 3.559 9.961 1 93.38 165 ASN B CA 1
ATOM 3568 C C . ASN B 1 165 ? -8.688 3.35 8.852 1 93.38 165 ASN B C 1
ATOM 3570 O O . ASN B 1 165 ? -9.781 2.832 9.102 1 93.38 165 ASN B O 1
ATOM 3574 N N . PRO B 1 166 ? -8.266 3.676 7.641 1 93.56 166 PRO B N 1
ATOM 3575 C CA . PRO B 1 166 ? -9.203 3.543 6.523 1 93.56 166 PRO B CA 1
ATOM 3576 C C . PRO B 1 166 ? -9.68 2.105 6.316 1 93.56 166 PRO B C 1
ATOM 3578 O O . PRO B 1 166 ? -10.719 1.876 5.703 1 93.56 166 PRO B O 1
ATOM 3581 N N . LYS B 1 167 ? -8.898 1.139 6.797 1 92.5 167 LYS B N 1
ATOM 3582 C CA . LYS B 1 167 ? -9.258 -0.272 6.707 1 92.5 167 LYS B CA 1
ATOM 3583 C C . LYS B 1 167 ? -10.664 -0.511 7.25 1 92.5 167 LYS B C 1
ATOM 3585 O O . LYS B 1 167 ? -11.391 -1.384 6.758 1 92.5 167 LYS B O 1
ATOM 3590 N N . TYR B 1 168 ? -11.109 0.296 8.148 1 91.19 168 TYR B N 1
ATOM 3591 C CA . TYR B 1 168 ? -12.383 0.082 8.828 1 91.19 168 TYR B CA 1
ATOM 3592 C C . TYR B 1 168 ? -13.5 0.862 8.141 1 91.19 168 TYR B C 1
ATOM 3594 O O . TYR B 1 168 ? -14.656 0.797 8.562 1 91.19 168 TYR B O 1
ATOM 3602 N N . TRP B 1 169 ? -13.164 1.545 7.098 1 92.75 169 TRP B N 1
ATOM 3603 C CA . TRP B 1 169 ? -14.148 2.357 6.395 1 92.75 169 TRP B CA 1
ATOM 3604 C C . TRP B 1 169 ? -14.734 1.597 5.207 1 92.75 169 TRP B C 1
ATOM 3606 O O . TRP B 1 169 ? -15.664 2.076 4.555 1 92.75 169 TRP B O 1
ATOM 3616 N N . ILE B 1 170 ? -14.242 0.415 4.891 1 92.31 170 ILE B N 1
ATOM 3617 C CA . ILE B 1 170 ? -14.539 -0.294 3.648 1 92.31 170 ILE B CA 1
ATOM 3618 C C . ILE B 1 170 ? -16.047 -0.491 3.516 1 92.31 170 ILE B C 1
ATOM 3620 O O . ILE B 1 170 ? -16.625 -0.188 2.471 1 92.31 170 ILE B O 1
ATOM 3624 N N . GLU B 1 171 ? -16.703 -0.987 4.59 1 90.12 171 GLU B N 1
ATOM 3625 C CA . GLU B 1 171 ? -18.141 -1.261 4.523 1 90.12 171 GLU B CA 1
ATOM 3626 C C . GLU B 1 171 ? -18.938 0.016 4.266 1 90.12 171 GLU B C 1
ATOM 3628 O O . GLU B 1 171 ? -19.969 -0.013 3.592 1 90.12 171 GLU B O 1
ATOM 3633 N N . ARG B 1 172 ? -18.438 1.067 4.824 1 91.81 172 ARG B N 1
ATOM 3634 C CA . ARG B 1 172 ? -19.125 2.348 4.656 1 91.81 172 ARG B CA 1
ATOM 3635 C C . ARG B 1 172 ? -18.906 2.904 3.254 1 91.81 172 ARG B C 1
ATOM 3637 O O . ARG B 1 172 ? -19.828 3.441 2.645 1 91.81 172 ARG B O 1
ATOM 3644 N N . VAL B 1 173 ? -17.766 2.709 2.643 1 93.25 173 VAL B N 1
ATOM 3645 C CA . VAL B 1 173 ? -17.438 3.393 1.397 1 93.25 173 VAL B CA 1
ATOM 3646 C C . VAL B 1 173 ? -17.703 2.471 0.211 1 93.25 173 VAL B C 1
ATOM 3648 O O . VAL B 1 173 ? -17.797 2.93 -0.93 1 93.25 173 VAL B O 1
ATOM 3651 N N . ALA B 1 174 ? -17.797 1.219 0.384 1 95.31 174 ALA B N 1
ATOM 3652 C CA . ALA B 1 174 ? -17.953 0.236 -0.686 1 95.31 174 ALA B CA 1
ATOM 3653 C C . ALA B 1 174 ? -18.953 -0.844 -0.298 1 95.31 174 ALA B C 1
ATOM 3655 O O . ALA B 1 174 ? -18.656 -2.039 -0.396 1 95.31 174 ALA B O 1
ATOM 3656 N N . ALA B 1 175 ? -20.156 -0.434 0.088 1 94.94 175 ALA B N 1
ATOM 3657 C CA . ALA B 1 175 ? -21.203 -1.348 0.537 1 94.94 175 ALA B CA 1
ATOM 3658 C C . ALA B 1 175 ? -21.859 -2.055 -0.646 1 94.94 175 ALA B C 1
ATOM 3660 O O . ALA B 1 175 ? -22.516 -3.076 -0.475 1 94.94 175 ALA B O 1
ATOM 3661 N N . SER B 1 176 ? -21.734 -1.472 -1.818 1 97.19 176 SER B N 1
ATOM 3662 C CA . SER B 1 176 ? -22.25 -2.051 -3.057 1 97.19 176 SER B CA 1
ATOM 3663 C C . SER B 1 176 ? -21.266 -1.87 -4.199 1 97.19 176 SER B C 1
ATOM 3665 O O . SER B 1 176 ? -20.344 -1.042 -4.117 1 97.19 176 SER B O 1
ATOM 3667 N N . LYS B 1 177 ? -21.422 -2.648 -5.215 1 97.62 177 LYS B N 1
ATOM 3668 C CA . LYS B 1 177 ? -20.562 -2.523 -6.387 1 97.62 177 LYS B CA 1
ATOM 3669 C C . LYS B 1 177 ? -20.672 -1.132 -7.008 1 97.62 177 LYS B C 1
ATOM 3671 O O . LYS B 1 177 ? -19.688 -0.58 -7.488 1 97.62 177 LYS B O 1
ATOM 3676 N N . GLU B 1 178 ? -21.891 -0.627 -7.02 1 97.44 178 GLU B N 1
ATOM 3677 C CA . GLU B 1 178 ? -22.125 0.71 -7.555 1 97.44 178 GLU B CA 1
ATOM 3678 C C . GLU B 1 178 ? -21.344 1.765 -6.766 1 97.44 178 GLU B C 1
ATOM 3680 O O . GLU B 1 178 ? -20.703 2.641 -7.352 1 97.44 178 GLU B O 1
ATOM 3685 N N . MET B 1 179 ? -21.438 1.692 -5.469 1 97.31 179 MET B N 1
ATOM 3686 C CA . MET B 1 179 ? -20.688 2.617 -4.625 1 97.31 179 MET B CA 1
ATOM 3687 C C . MET B 1 179 ? -19.188 2.479 -4.871 1 97.31 179 MET B C 1
ATOM 3689 O O . MET B 1 179 ? -18.484 3.479 -4.996 1 97.31 179 MET B O 1
ATOM 3693 N N . LEU B 1 180 ? -18.766 1.25 -4.93 1 97.81 180 LEU B N 1
ATOM 3694 C CA . LEU B 1 180 ? -17.359 0.956 -5.156 1 97.81 180 LEU B CA 1
ATOM 3695 C C . LEU B 1 180 ? -16.891 1.516 -6.496 1 97.81 180 LEU B C 1
ATOM 3697 O O . LEU B 1 180 ? -15.797 2.064 -6.598 1 97.81 180 LEU B O 1
ATOM 3701 N N . SER B 1 181 ? -17.703 1.42 -7.469 1 97.88 181 SER B N 1
ATOM 3702 C CA . SER B 1 181 ? -17.359 1.865 -8.82 1 97.88 181 SER B CA 1
ATOM 3703 C C . SER B 1 181 ? -17.078 3.363 -8.852 1 97.88 181 SER B C 1
ATOM 3705 O O . SER B 1 181 ? -16.25 3.828 -9.625 1 97.88 181 SER B O 1
ATOM 3707 N N . GLY B 1 182 ? -17.688 4.133 -8.008 1 96.38 182 GLY B N 1
ATOM 3708 C CA . GLY B 1 182 ? -17.562 5.582 -8.008 1 96.38 182 GLY B CA 1
ATOM 3709 C C . GLY B 1 182 ? -16.406 6.082 -7.16 1 96.38 182 GLY B C 1
ATOM 3710 O O . GLY B 1 182 ? -16.078 7.27 -7.191 1 96.38 182 GLY B O 1
ATOM 3711 N N . LYS B 1 183 ? -15.719 5.156 -6.477 1 96.94 183 LYS B N 1
ATOM 3712 C CA . LYS B 1 183 ? -14.633 5.566 -5.586 1 96.94 183 LYS B CA 1
ATOM 3713 C C . LYS B 1 183 ? -13.359 5.852 -6.371 1 96.94 183 LYS B C 1
ATOM 3715 O O . LYS B 1 183 ? -12.984 5.082 -7.258 1 96.94 183 LYS B O 1
ATOM 3720 N N . LYS B 1 184 ? -12.68 6.938 -6.027 1 96.62 184 LYS B N 1
ATOM 3721 C CA . LYS B 1 184 ? -11.508 7.41 -6.762 1 96.62 184 LYS B CA 1
ATOM 3722 C C . LYS B 1 184 ? -10.297 7.539 -5.844 1 96.62 184 LYS B C 1
ATOM 3724 O O . LYS B 1 184 ? -9.891 6.566 -5.199 1 96.62 184 LYS B O 1
ATOM 3729 N N . SER B 1 185 ? -9.742 8.766 -5.68 1 97.94 185 SER B N 1
ATOM 3730 C CA . SER B 1 185 ? -8.508 8.961 -4.934 1 97.94 185 SER B CA 1
ATOM 3731 C C . SER B 1 185 ? -8.781 9.203 -3.453 1 97.94 185 SER B C 1
ATOM 3733 O O . SER B 1 185 ? -9.867 9.664 -3.088 1 97.94 185 SER B O 1
ATOM 3735 N N . LEU B 1 186 ? -7.883 8.766 -2.639 1 97.88 186 LEU B N 1
ATOM 3736 C CA . LEU B 1 186 ? -7.832 9.047 -1.208 1 97.88 186 LEU B CA 1
ATOM 3737 C C . LEU B 1 186 ? -6.477 9.625 -0.813 1 97.88 186 LEU B C 1
ATOM 3739 O O . LEU B 1 186 ? -5.438 9.148 -1.28 1 97.88 186 LEU B O 1
ATOM 3743 N N . HIS B 1 187 ? -6.457 10.672 -0.03 1 98.56 187 HIS B N 1
ATOM 3744 C CA . HIS B 1 187 ? -5.25 11.281 0.505 1 98.56 187 HIS B CA 1
ATOM 3745 C C . HIS B 1 187 ? -5.258 11.281 2.029 1 98.56 187 HIS B C 1
ATOM 3747 O O . HIS B 1 187 ? -6.289 11.562 2.648 1 98.56 187 HIS B O 1
ATOM 3753 N N . MET B 1 188 ? -4.113 10.93 2.568 1 98.5 188 MET B N 1
ATOM 3754 C CA . MET B 1 188 ? -4.055 10.758 4.016 1 98.5 188 MET B CA 1
ATOM 3755 C C . MET B 1 188 ? -2.799 11.398 4.594 1 98.5 188 MET B C 1
ATOM 3757 O O . MET B 1 188 ? -1.844 11.672 3.863 1 98.5 188 MET B O 1
ATOM 3761 N N . VAL B 1 189 ? -2.828 11.664 5.852 1 98.75 189 VAL B N 1
ATOM 3762 C CA . VAL B 1 189 ? -1.652 12.078 6.617 1 98.75 189 VAL B CA 1
ATOM 3763 C C . VAL B 1 189 ? -1.747 11.531 8.039 1 98.75 189 VAL B C 1
ATOM 3765 O O . VAL B 1 189 ? -2.807 11.602 8.672 1 98.75 189 VAL B O 1
ATOM 3768 N N . HIS B 1 190 ? -0.72 10.906 8.523 1 98.69 190 HIS B N 1
ATOM 3769 C CA . HIS B 1 190 ? -0.664 10.305 9.852 1 98.69 190 HIS B CA 1
ATOM 3770 C C . HIS B 1 190 ? -0.525 11.367 10.938 1 98.69 190 HIS B C 1
ATOM 3772 O O . HIS B 1 190 ? 0.161 12.375 10.742 1 98.69 190 HIS B O 1
ATOM 3778 N N . GLY B 1 191 ? -1.059 11.078 12.109 1 98.62 191 GLY B N 1
ATOM 3779 C CA . GLY B 1 191 ? -0.958 12.016 13.219 1 98.62 191 GLY B CA 1
ATOM 3780 C C . GLY B 1 191 ? 0.473 12.375 13.57 1 98.62 191 GLY B C 1
ATOM 3781 O O . GLY B 1 191 ? 0.761 13.523 13.906 1 98.62 191 GLY B O 1
ATOM 3782 N N . LEU B 1 192 ? 1.325 11.453 13.484 1 98.38 192 LEU B N 1
ATOM 3783 C CA . LEU B 1 192 ? 2.732 11.711 13.773 1 98.38 192 LEU B CA 1
ATOM 3784 C C . LEU B 1 192 ? 3.316 12.703 12.773 1 98.38 192 LEU B C 1
ATOM 3786 O O . LEU B 1 192 ? 4.094 13.586 13.156 1 98.38 192 LEU B O 1
ATOM 3790 N N . ASP B 1 193 ? 2.967 12.539 11.523 1 98.81 193 ASP B N 1
ATOM 3791 C CA . ASP B 1 193 ? 3.504 13.43 10.5 1 98.81 193 ASP B CA 1
ATOM 3792 C C . ASP B 1 193 ? 2.896 14.828 10.617 1 98.81 193 ASP B C 1
ATOM 3794 O O . ASP B 1 193 ? 3.566 15.828 10.344 1 98.81 193 ASP B O 1
ATOM 3798 N N . VAL B 1 194 ? 1.625 14.922 10.992 1 98.88 194 VAL B N 1
ATOM 3799 C CA . VAL B 1 194 ? 1.046 16.219 11.32 1 98.88 194 VAL B CA 1
ATOM 3800 C C . VAL B 1 194 ? 1.853 16.875 12.445 1 98.88 194 VAL B C 1
ATOM 3802 O O . VAL B 1 194 ? 2.219 18.047 12.352 1 98.88 194 VAL B O 1
ATOM 3805 N N . SER B 1 195 ? 2.143 16.125 13.477 1 98.81 195 SER B N 1
ATOM 3806 C CA . SER B 1 195 ? 2.885 16.594 14.641 1 98.81 195 SER B CA 1
ATOM 3807 C C . SER B 1 195 ? 4.277 17.078 14.25 1 98.81 195 SER B C 1
ATOM 3809 O O . SER B 1 195 ? 4.707 18.156 14.656 1 98.81 195 SER B O 1
ATOM 3811 N N . ARG B 1 196 ? 4.926 16.297 13.461 1 98.38 196 ARG B N 1
ATOM 3812 C CA . ARG B 1 196 ? 6.254 16.672 12.984 1 98.38 196 ARG B CA 1
ATOM 3813 C C . ARG B 1 196 ? 6.195 17.938 12.141 1 98.38 196 ARG B C 1
ATOM 3815 O O . ARG B 1 196 ? 7.113 18.766 12.18 1 98.38 196 ARG B O 1
ATOM 3822 N N . GLY B 1 197 ? 5.125 18.047 11.383 1 98.69 197 GLY B N 1
ATOM 3823 C CA . GLY B 1 197 ? 4.891 19.281 10.633 1 98.69 197 GLY B CA 1
ATOM 3824 C C . GLY B 1 197 ? 4.754 20.5 11.523 1 98.69 197 GLY B C 1
ATOM 3825 O O . GLY B 1 197 ? 5.348 21.547 11.25 1 98.69 197 GLY B O 1
ATOM 3826 N N . VAL B 1 198 ? 4.016 20.359 12.555 1 98.81 198 VAL B N 1
ATOM 3827 C CA . VAL B 1 198 ? 3.812 21.469 13.492 1 98.81 198 VAL B CA 1
ATOM 3828 C C . VAL B 1 198 ? 5.152 21.875 14.102 1 98.81 198 VAL B C 1
ATOM 3830 O O . VAL B 1 198 ? 5.469 23.062 14.164 1 98.81 198 VAL B O 1
ATOM 3833 N N . VAL B 1 199 ? 5.934 20.922 14.508 1 98.5 199 VAL B N 1
ATOM 3834 C CA . VAL B 1 199 ? 7.246 21.203 15.078 1 98.5 199 VAL B CA 1
ATOM 3835 C C . VAL B 1 199 ? 8.125 21.891 14.039 1 98.5 199 VAL B C 1
ATOM 3837 O O . VAL B 1 199 ? 8.859 22.828 14.367 1 98.5 199 VAL B O 1
ATOM 3840 N N . GLY B 1 200 ? 8.031 21.406 12.812 1 98.06 200 GLY B N 1
ATOM 3841 C CA . GLY B 1 200 ? 8.773 22.047 11.734 1 98.06 200 GLY B CA 1
ATOM 3842 C C . GLY B 1 200 ? 8.383 23.5 11.531 1 98.06 200 GLY B C 1
ATOM 3843 O O . GLY B 1 200 ? 9.25 24.344 11.32 1 98.06 200 GLY B O 1
ATOM 3844 N N . VAL B 1 201 ? 7.141 23.781 11.633 1 98.38 201 VAL B N 1
ATOM 3845 C CA . VAL B 1 201 ? 6.609 25.125 11.438 1 98.38 201 VAL B CA 1
ATOM 3846 C C . VAL B 1 201 ? 7.102 26.031 12.562 1 98.38 201 VAL B C 1
ATOM 3848 O O . VAL B 1 201 ? 7.602 27.141 12.305 1 98.38 201 VAL B O 1
ATOM 3851 N N . ILE B 1 202 ? 7.012 25.594 13.812 1 96.44 202 ILE B N 1
ATOM 3852 C CA . ILE B 1 202 ? 7.398 26.406 14.953 1 96.44 202 ILE B CA 1
ATOM 3853 C C . ILE B 1 202 ? 8.891 26.703 14.891 1 96.44 202 ILE B C 1
ATOM 3855 O O . ILE B 1 202 ? 9.328 27.797 15.266 1 96.44 202 ILE B O 1
ATOM 3859 N N . GLY B 1 203 ? 9.633 25.828 14.312 1 95.25 203 GLY B N 1
ATOM 3860 C CA . GLY B 1 203 ? 11.07 26 14.227 1 95.25 203 GLY B CA 1
ATOM 3861 C C . GLY B 1 203 ? 11.508 26.859 13.047 1 95.25 203 GLY B C 1
ATOM 3862 O O . GLY B 1 203 ? 12.656 27.312 12.992 1 95.25 203 GLY B O 1
ATOM 3863 N N . ASN B 1 204 ? 10.609 27.031 12.148 1 96.88 204 ASN B N 1
ATOM 3864 C CA . ASN B 1 204 ? 10.891 27.797 10.938 1 96.88 204 ASN B CA 1
ATOM 3865 C C . ASN B 1 204 ? 9.773 28.781 10.617 1 96.88 204 ASN B C 1
ATOM 3867 O O . ASN B 1 204 ? 9.289 28.828 9.484 1 96.88 204 ASN B O 1
ATOM 3871 N N . TRP B 1 205 ? 9.461 29.625 11.516 1 96.56 205 TRP B N 1
ATOM 3872 C CA . TRP B 1 205 ? 8.242 30.438 11.469 1 96.56 205 TRP B CA 1
ATOM 3873 C C . TRP B 1 205 ? 8.289 31.422 10.305 1 96.56 205 TRP B C 1
ATOM 3875 O O . TRP B 1 205 ? 7.262 31.703 9.68 1 96.56 205 TRP B O 1
ATOM 3885 N N . GLU B 1 206 ? 9.422 31.953 10.008 1 96.12 206 GLU B N 1
ATOM 3886 C CA . GLU B 1 206 ? 9.531 32.938 8.953 1 96.12 206 GLU B CA 1
ATOM 3887 C C . GLU B 1 206 ? 9.055 32.406 7.609 1 96.12 206 GLU B C 1
ATOM 3889 O O . GLU B 1 206 ? 8.539 33.125 6.773 1 96.12 206 GLU B O 1
ATOM 3894 N N . LYS B 1 207 ? 9.125 31.125 7.441 1 98.06 207 LYS B N 1
ATOM 3895 C CA . LYS B 1 207 ? 8.68 30.469 6.211 1 98.06 207 LYS B CA 1
ATOM 3896 C C . LYS B 1 207 ? 7.188 30.141 6.273 1 98.06 207 LYS B C 1
ATOM 3898 O O . LYS B 1 207 ? 6.566 29.875 5.246 1 98.06 207 LYS B O 1
ATOM 3903 N N . ALA B 1 208 ? 6.664 30.156 7.477 1 98.19 208 ALA B N 1
ATOM 3904 C CA . ALA B 1 208 ? 5.285 29.734 7.699 1 98.19 208 ALA B CA 1
ATOM 3905 C C . ALA B 1 208 ? 4.34 30.922 7.781 1 98.19 208 ALA B C 1
ATOM 3907 O O . ALA B 1 208 ? 3.146 30.797 7.496 1 98.19 208 ALA B O 1
ATOM 3908 N N . ARG B 1 209 ? 4.867 32.094 8.164 1 97.69 209 ARG B N 1
ATOM 3909 C CA . ARG B 1 209 ? 4.066 33.281 8.438 1 97.69 209 ARG B CA 1
ATOM 3910 C C . ARG B 1 209 ? 3.248 33.688 7.219 1 97.69 209 ARG B C 1
ATOM 3912 O O . ARG B 1 209 ? 3.801 33.906 6.141 1 97.69 209 ARG B O 1
ATOM 3919 N N . GLY B 1 210 ? 1.964 33.688 7.445 1 98.12 210 GLY B N 1
ATOM 3920 C CA . GLY B 1 210 ? 1.062 34.125 6.395 1 98.12 210 GLY B CA 1
ATOM 3921 C C . GLY B 1 210 ? 0.87 33.094 5.297 1 98.12 210 GLY B C 1
ATOM 3922 O O . GLY B 1 210 ? 0.385 33.438 4.211 1 98.12 210 GLY B O 1
ATOM 3923 N N . GLN B 1 211 ? 1.266 31.844 5.574 1 98.69 211 GLN B N 1
ATOM 3924 C CA . GLN B 1 211 ? 1.249 30.844 4.508 1 98.69 211 GLN B CA 1
ATOM 3925 C C . GLN B 1 211 ? 0.246 29.734 4.812 1 98.69 211 GLN B C 1
ATOM 3927 O O . GLN B 1 211 ? 0.018 29.406 5.977 1 98.69 211 GLN B O 1
ATOM 3932 N N . ARG B 1 212 ? -0.305 29.266 3.715 1 98.81 212 ARG B N 1
ATOM 3933 C CA . ARG B 1 212 ? -1.147 28.078 3.729 1 98.81 212 ARG B CA 1
ATOM 3934 C C . ARG B 1 212 ? -0.432 26.891 3.084 1 98.81 212 ARG B C 1
ATOM 3936 O O . ARG B 1 212 ? 0.191 27.031 2.031 1 98.81 212 ARG B O 1
ATOM 3943 N N . PHE B 1 213 ? -0.495 25.719 3.734 1 98.94 213 PHE B N 1
ATOM 3944 C CA . PHE B 1 213 ? 0.092 24.5 3.178 1 98.94 213 PHE B CA 1
ATOM 3945 C C . PHE B 1 213 ? -0.918 23.359 3.182 1 98.94 213 PHE B C 1
ATOM 3947 O O . PHE B 1 213 ? -1.869 23.375 3.967 1 98.94 213 PHE B O 1
ATOM 3954 N N . ILE B 1 214 ? -0.78 22.438 2.275 1 98.81 214 ILE B N 1
ATOM 3955 C CA . ILE B 1 214 ? -1.517 21.188 2.271 1 98.81 214 ILE B CA 1
ATOM 3956 C C . ILE B 1 214 ? -0.611 20.047 2.76 1 98.81 214 ILE B C 1
ATOM 3958 O O . ILE B 1 214 ? 0.546 19.953 2.346 1 98.81 214 ILE B O 1
ATOM 3962 N N . LEU B 1 215 ? -1.126 19.25 3.664 1 98.88 215 LEU B N 1
ATOM 3963 C CA . LEU B 1 215 ? -0.35 18.125 4.18 1 98.88 215 LEU B CA 1
ATOM 3964 C C . LEU B 1 215 ? -0.968 16.797 3.752 1 98.88 215 LEU B C 1
ATOM 3966 O O . LEU B 1 215 ? -2.146 16.547 4.012 1 98.88 215 LEU B O 1
ATOM 3970 N N . THR B 1 216 ? -0.257 15.977 3.074 1 98.81 216 THR B N 1
ATOM 3971 C CA . THR B 1 216 ? -0.502 14.57 2.783 1 98.81 216 THR B CA 1
ATOM 3972 C C . THR B 1 216 ? 0.744 13.734 3.064 1 98.81 216 THR B C 1
ATOM 3974 O O . THR B 1 216 ? 1.791 14.273 3.426 1 98.81 216 THR B O 1
ATOM 3977 N N . ASP B 1 217 ? 0.634 12.453 2.945 1 98.75 217 ASP B N 1
ATOM 3978 C CA . ASP B 1 217 ? 1.805 11.602 3.125 1 98.75 217 ASP B CA 1
ATOM 3979 C C . ASP B 1 217 ? 2.516 11.359 1.796 1 98.75 217 ASP B C 1
ATOM 3981 O O . ASP B 1 217 ? 3.27 10.391 1.657 1 98.75 217 ASP B O 1
ATOM 3985 N N . LEU B 1 218 ? 2.221 12.156 0.793 1 98.81 218 LEU B N 1
ATOM 3986 C CA . LEU B 1 218 ? 2.844 12.188 -0.526 1 98.81 218 LEU B CA 1
ATOM 3987 C C . LEU B 1 218 ? 2.322 11.055 -1.404 1 98.81 218 LEU B C 1
ATOM 3989 O O . LEU B 1 218 ? 2.805 10.859 -2.521 1 98.81 218 LEU B O 1
ATOM 3993 N N . MET B 1 219 ? 1.284 10.367 -0.946 1 98.75 219 MET B N 1
ATOM 3994 C CA . MET B 1 219 ? 0.677 9.281 -1.711 1 98.75 219 MET B CA 1
ATOM 3995 C C . MET B 1 219 ? -0.667 9.703 -2.289 1 98.75 219 MET B C 1
ATOM 3997 O O . MET B 1 219 ? -1.415 10.445 -1.651 1 98.75 219 MET B O 1
ATOM 4001 N N . VAL B 1 220 ? -0.949 9.281 -3.447 1 98.69 220 VAL B N 1
ATOM 4002 C CA . VAL B 1 220 ? -2.311 9.227 -3.967 1 98.69 220 VAL B CA 1
ATOM 4003 C C . VAL B 1 220 ? -2.809 7.785 -3.963 1 98.69 220 VAL B C 1
ATOM 4005 O O . VAL B 1 220 ? -2.385 6.973 -4.789 1 98.69 220 VAL B O 1
ATOM 4008 N N . TYR B 1 221 ? -3.709 7.508 -3.074 1 98.44 221 TYR B N 1
ATOM 4009 C CA . TYR B 1 221 ? -4.203 6.141 -2.959 1 98.44 221 TYR B CA 1
ATOM 4010 C C . TYR B 1 221 ? -5.41 5.918 -3.861 1 98.44 221 TYR B C 1
ATOM 4012 O O . TYR B 1 221 ? -6.266 6.797 -3.99 1 98.44 221 TYR B O 1
ATOM 4020 N N . ASP B 1 222 ? -5.469 4.789 -4.449 1 98.56 222 ASP B N 1
ATOM 4021 C CA . ASP B 1 222 ? -6.629 4.309 -5.188 1 98.56 222 ASP B CA 1
ATOM 4022 C C . ASP B 1 222 ? -7.523 3.443 -4.301 1 98.56 222 ASP B C 1
ATOM 4024 O O . ASP B 1 222 ? -7.105 2.379 -3.842 1 98.56 222 ASP B O 1
ATOM 4028 N N . TRP B 1 223 ? -8.75 3.838 -4.137 1 98.25 223 TRP B N 1
ATOM 4029 C CA . TRP B 1 223 ? -9.656 3.102 -3.266 1 98.25 223 TRP B CA 1
ATOM 4030 C C . TRP B 1 223 ? -9.766 1.644 -3.697 1 98.25 223 TRP B C 1
ATOM 4032 O O . TRP B 1 223 ? -9.906 0.75 -2.857 1 98.25 223 TRP B O 1
ATOM 4042 N N . TRP B 1 224 ? -9.789 1.373 -5.027 1 98.62 224 TRP B N 1
ATOM 4043 C CA . TRP B 1 224 ? -9.859 -0.014 -5.477 1 98.62 224 TRP B CA 1
ATOM 4044 C C . TRP B 1 224 ? -8.656 -0.808 -4.977 1 98.62 224 TRP B C 1
ATOM 4046 O O . TRP B 1 224 ? -8.805 -1.93 -4.488 1 98.62 224 TRP B O 1
ATOM 4056 N N . SER B 1 225 ? -7.457 -0.217 -5.086 1 98.44 225 SER B N 1
ATOM 4057 C CA . SER B 1 225 ? -6.238 -0.852 -4.602 1 98.44 225 SER B CA 1
ATOM 4058 C C . SER B 1 225 ? -6.305 -1.101 -3.098 1 98.44 225 SER B C 1
ATOM 4060 O O . SER B 1 225 ? -5.969 -2.189 -2.627 1 98.44 225 SER B O 1
ATOM 4062 N N . LEU B 1 226 ? -6.742 -0.086 -2.373 1 98.12 226 LEU B N 1
ATOM 4063 C CA . LEU B 1 226 ? -6.805 -0.189 -0.919 1 98.12 226 LEU B CA 1
ATOM 4064 C C . LEU B 1 226 ? -7.773 -1.289 -0.496 1 98.12 226 LEU B C 1
ATOM 4066 O O . LEU B 1 226 ? -7.453 -2.102 0.374 1 98.12 226 LEU B O 1
ATOM 4070 N N . ILE B 1 227 ? -8.898 -1.315 -1.104 1 98.06 227 ILE B N 1
ATOM 4071 C CA . ILE B 1 227 ? -9.938 -2.258 -0.719 1 98.06 227 ILE B CA 1
ATOM 4072 C C . ILE B 1 227 ? -9.516 -3.678 -1.093 1 98.06 227 ILE B C 1
ATOM 4074 O O . ILE B 1 227 ? -9.703 -4.613 -0.31 1 98.06 227 ILE B O 1
ATOM 4078 N N . LEU B 1 228 ? -8.938 -3.842 -2.283 1 98.12 228 LEU B N 1
ATOM 4079 C CA . LEU B 1 228 ? -8.438 -5.16 -2.666 1 98.12 228 LEU B CA 1
ATOM 4080 C C . LEU B 1 228 ? -7.402 -5.66 -1.667 1 98.12 228 LEU B C 1
ATOM 4082 O O . LEU B 1 228 ? -7.387 -6.844 -1.321 1 98.12 228 LEU B O 1
ATOM 4086 N N . GLY B 1 229 ? -6.602 -4.77 -1.181 1 96.94 229 GLY B N 1
ATOM 4087 C CA . GLY B 1 229 ? -5.59 -5.109 -0.191 1 96.94 229 GLY B CA 1
ATOM 4088 C C . GLY B 1 229 ? -6.172 -5.434 1.172 1 96.94 229 GLY B C 1
ATOM 4089 O O . GLY B 1 229 ? -5.855 -6.469 1.759 1 96.94 229 GLY B O 1
ATOM 4090 N N . TYR B 1 230 ? -7.051 -4.637 1.684 1 96.56 230 TYR B N 1
ATOM 4091 C CA . TYR B 1 230 ? -7.582 -4.738 3.037 1 96.56 230 TYR B CA 1
ATOM 4092 C C . TYR B 1 230 ? -8.586 -5.879 3.143 1 96.56 230 TYR B C 1
ATOM 4094 O O . TYR B 1 230 ? -8.711 -6.512 4.195 1 96.56 230 TYR B O 1
ATOM 4102 N N . ALA B 1 231 ? -9.328 -6.07 2.074 1 94.81 231 ALA B N 1
ATOM 4103 C CA . ALA B 1 231 ? -10.453 -7.008 2.129 1 94.81 231 ALA B CA 1
ATOM 4104 C C . ALA B 1 231 ? -9.969 -8.414 2.477 1 94.81 231 ALA B C 1
ATOM 4106 O O . ALA B 1 231 ? -10.547 -9.07 3.35 1 94.81 231 ALA B O 1
ATOM 4107 N N . GLY B 1 232 ? -8.93 -8.828 1.805 1 93.31 232 GLY B N 1
ATOM 4108 C CA . GLY B 1 232 ? -8.406 -10.148 2.111 1 93.31 232 GLY B CA 1
ATOM 4109 C C . GLY B 1 232 ? -7.863 -10.266 3.523 1 93.31 232 GLY B C 1
ATOM 4110 O O . GLY B 1 232 ? -8 -11.305 4.164 1 93.31 232 GLY B O 1
ATOM 4111 N N . GLU B 1 233 ? -7.254 -9.203 4 1 93.88 233 GLU B N 1
ATOM 4112 C CA . GLU B 1 233 ? -6.746 -9.18 5.367 1 93.88 233 GLU B CA 1
ATOM 4113 C C . GLU B 1 233 ? -7.879 -9.273 6.383 1 93.88 233 GLU B C 1
ATOM 4115 O O . GLU B 1 233 ? -7.777 -10.008 7.367 1 93.88 233 GLU B O 1
ATOM 4120 N N . LEU B 1 234 ? -8.898 -8.539 6.105 1 94.25 234 LEU B N 1
ATOM 4121 C CA . LEU B 1 234 ? -10.055 -8.547 6.992 1 94.25 234 LEU B CA 1
ATOM 4122 C C . LEU B 1 234 ? -10.734 -9.914 6.992 1 94.25 234 LEU B C 1
ATOM 4124 O O . LEU B 1 234 ? -11.156 -10.398 8.039 1 94.25 234 LEU B O 1
ATOM 4128 N N . ASP B 1 235 ? -10.867 -10.523 5.836 1 94.88 235 ASP B N 1
ATOM 4129 C CA . ASP B 1 235 ? -11.414 -11.867 5.738 1 94.88 235 ASP B CA 1
ATOM 4130 C C . ASP B 1 235 ? -10.602 -12.859 6.566 1 94.88 235 ASP B C 1
ATOM 4132 O O . ASP B 1 235 ? -11.164 -13.734 7.23 1 94.88 235 ASP B O 1
ATOM 4136 N N . ALA B 1 236 ? -9.312 -12.766 6.496 1 92.81 236 ALA B N 1
ATOM 4137 C CA . ALA B 1 236 ? -8.438 -13.656 7.258 1 92.81 236 ALA B CA 1
ATOM 4138 C C . ALA B 1 236 ? -8.617 -13.445 8.758 1 92.81 236 ALA B C 1
ATOM 4140 O O . ALA B 1 236 ? -8.633 -14.406 9.531 1 92.81 236 ALA B O 1
ATOM 4141 N N . GLU B 1 237 ? -8.734 -12.18 9.164 1 92.5 237 GLU B N 1
ATOM 4142 C CA . GLU B 1 237 ? -8.906 -11.836 10.57 1 92.5 237 GLU B CA 1
ATOM 4143 C C . GLU B 1 237 ? -10.242 -12.336 11.109 1 92.5 237 GLU B C 1
ATOM 4145 O O . GLU B 1 237 ? -10.32 -12.836 12.227 1 92.5 237 GLU B O 1
ATOM 4150 N N . ASN B 1 238 ? -11.227 -12.203 10.297 1 91.44 238 ASN B N 1
ATOM 4151 C CA . ASN B 1 238 ? -12.578 -12.523 10.742 1 91.44 238 ASN B CA 1
ATOM 4152 C C . ASN B 1 238 ? -12.922 -13.992 10.5 1 91.44 238 ASN B C 1
ATOM 4154 O O . ASN B 1 238 ? -13.852 -14.523 11.102 1 91.44 238 ASN B O 1
ATOM 4158 N N . GLY B 1 239 ? -12.297 -14.641 9.562 1 88.5 239 GLY B N 1
ATOM 4159 C CA . GLY B 1 239 ? -12.477 -16.062 9.289 1 88.5 239 GLY B CA 1
ATOM 4160 C C . GLY B 1 239 ? -13.773 -16.359 8.555 1 88.5 239 GLY B C 1
ATOM 4161 O O . GLY B 1 239 ? -14.289 -17.484 8.633 1 88.5 239 GLY B O 1
ATOM 4162 N N . ASP B 1 240 ? -14.422 -15.406 7.891 1 86.19 240 ASP B N 1
ATOM 4163 C CA . ASP B 1 240 ? -15.742 -15.664 7.32 1 86.19 240 ASP B CA 1
ATOM 4164 C C . ASP B 1 240 ? -15.727 -15.492 5.801 1 86.19 240 ASP B C 1
ATOM 4166 O O . ASP B 1 240 ? -16.688 -15.836 5.125 1 86.19 240 ASP B O 1
ATOM 4170 N N . GLY B 1 241 ? -14.68 -14.969 5.168 1 87.44 241 GLY B N 1
ATOM 4171 C CA . GLY B 1 241 ? -14.547 -14.859 3.725 1 87.44 241 GLY B CA 1
ATOM 4172 C C . GLY B 1 241 ? -15.594 -13.961 3.094 1 87.44 241 GLY B C 1
ATOM 4173 O O . GLY B 1 241 ? -15.898 -14.094 1.905 1 87.44 241 GLY B O 1
ATOM 4174 N N . LYS B 1 242 ? -16.234 -13.117 3.801 1 91.06 242 LYS B N 1
ATOM 4175 C CA . LYS B 1 242 ? -17.359 -12.305 3.346 1 91.06 242 LYS B CA 1
ATOM 4176 C C . LYS B 1 242 ? -16.922 -11.305 2.279 1 91.06 242 LYS B C 1
ATOM 4178 O O . LYS B 1 242 ? -17.641 -11.078 1.303 1 91.06 242 LYS B O 1
ATOM 4183 N N . MET B 1 243 ? -15.797 -10.805 2.375 1 94.38 243 MET B N 1
ATOM 4184 C CA . MET B 1 243 ? -15.359 -9.758 1.459 1 94.38 243 MET B CA 1
ATOM 4185 C C . MET B 1 243 ? -14.891 -10.344 0.134 1 94.38 243 MET B C 1
ATOM 4187 O O . MET B 1 243 ? -14.969 -9.688 -0.905 1 94.38 243 MET B O 1
ATOM 4191 N N . GLU B 1 244 ? -14.398 -11.539 0.136 1 94.75 244 GLU B N 1
ATOM 4192 C CA . GLU B 1 244 ? -13.992 -12.211 -1.097 1 94.75 244 GLU B CA 1
ATOM 4193 C C . GLU B 1 244 ? -15.156 -12.305 -2.082 1 94.75 244 GLU B C 1
ATOM 4195 O O . GLU B 1 244 ? -14.984 -12.062 -3.279 1 94.75 244 GLU B O 1
ATOM 4200 N N . GLY B 1 245 ? -16.359 -12.633 -1.563 1 94.5 245 GLY B N 1
ATOM 4201 C CA . GLY B 1 245 ? -17.531 -12.781 -2.41 1 94.5 245 GLY B CA 1
ATOM 4202 C C . GLY B 1 245 ? -18.203 -11.453 -2.738 1 94.5 245 GLY B C 1
ATOM 4203 O O . GLY B 1 245 ? -19.188 -11.414 -3.488 1 94.5 245 GLY B O 1
ATOM 4204 N N . ARG B 1 246 ? -17.703 -10.367 -2.203 1 96.31 246 ARG B N 1
ATOM 4205 C CA . ARG B 1 246 ? -18.281 -9.039 -2.416 1 96.31 246 ARG B CA 1
ATOM 4206 C C . ARG B 1 246 ? -17.234 -8.078 -2.98 1 96.31 246 ARG B C 1
ATOM 4208 O O . ARG B 1 246 ? -16.969 -8.078 -4.184 1 96.31 246 ARG B O 1
ATOM 4215 N N . GLN B 1 247 ? -16.562 -7.344 -2.088 1 97.81 247 GLN B N 1
ATOM 4216 C CA . GLN B 1 247 ? -15.703 -6.262 -2.545 1 97.81 247 GLN B CA 1
ATOM 4217 C C . GLN B 1 247 ? -14.602 -6.789 -3.463 1 97.81 247 GLN B C 1
ATOM 4219 O O . GLN B 1 247 ? -14.305 -6.18 -4.492 1 97.81 247 GLN B O 1
ATOM 4224 N N . ILE B 1 248 ? -13.977 -7.902 -3.094 1 98.12 248 ILE B N 1
ATOM 4225 C CA . ILE B 1 248 ? -12.898 -8.445 -3.908 1 98.12 248 ILE B CA 1
ATOM 4226 C C . ILE B 1 248 ? -13.438 -8.867 -5.273 1 98.12 248 ILE B C 1
ATOM 4228 O O . ILE B 1 248 ? -12.859 -8.523 -6.309 1 98.12 248 ILE B O 1
ATOM 4232 N N . LYS B 1 249 ? -14.555 -9.578 -5.242 1 97.62 249 LYS B N 1
ATOM 4233 C CA . LYS B 1 249 ? -15.203 -9.984 -6.488 1 97.62 249 LYS B CA 1
ATOM 4234 C C . LYS B 1 249 ? -15.602 -8.766 -7.32 1 97.62 249 LYS B C 1
ATOM 4236 O O . LYS B 1 249 ? -15.367 -8.742 -8.531 1 97.62 249 LYS B O 1
ATOM 4241 N N . TRP B 1 250 ? -16.188 -7.762 -6.676 1 98.38 250 TRP B N 1
ATOM 4242 C CA . TRP B 1 250 ? -16.641 -6.559 -7.371 1 98.38 250 TRP B CA 1
ATOM 4243 C C . TRP B 1 250 ? -15.461 -5.848 -8.039 1 98.38 250 TRP B C 1
ATOM 4245 O O . TRP B 1 250 ? -15.594 -5.32 -9.141 1 98.38 250 TRP B O 1
ATOM 4255 N N . ILE B 1 251 ? -14.328 -5.809 -7.43 1 98.56 251 ILE B N 1
ATOM 4256 C CA . ILE B 1 251 ? -13.156 -5.152 -8 1 98.56 251 ILE B CA 1
ATOM 4257 C C . ILE B 1 251 ? -12.727 -5.875 -9.273 1 98.56 251 ILE B C 1
ATOM 4259 O O . ILE B 1 251 ? -12.414 -5.242 -10.281 1 98.56 251 ILE B O 1
ATOM 4263 N N . GLY B 1 252 ? -12.688 -7.207 -9.203 1 98.38 252 GLY B N 1
ATOM 4264 C CA . GLY B 1 252 ? -12.398 -7.965 -10.406 1 98.38 252 GLY B CA 1
ATOM 4265 C C . GLY B 1 252 ? -13.336 -7.645 -11.555 1 98.38 252 GLY B C 1
ATOM 4266 O O . GLY B 1 252 ? -12.891 -7.457 -12.695 1 98.38 252 GLY B O 1
ATOM 4267 N N . GLU B 1 253 ? -14.602 -7.562 -11.266 1 98.44 253 GLU B N 1
ATOM 4268 C CA . GLU B 1 253 ? -15.609 -7.242 -12.273 1 98.44 253 GLU B CA 1
ATOM 4269 C C . GLU B 1 253 ? -15.414 -5.828 -12.812 1 98.44 253 GLU B C 1
ATOM 4271 O O . GLU B 1 253 ? -15.492 -5.605 -14.023 1 98.44 253 GLU B O 1
ATOM 4276 N N . LEU B 1 254 ? -15.18 -4.926 -11.938 1 98.69 254 LEU B N 1
ATOM 4277 C CA . LEU B 1 254 ? -15.016 -3.527 -12.32 1 98.69 254 LEU B CA 1
ATOM 4278 C C . LEU B 1 254 ? -13.758 -3.344 -13.164 1 98.69 254 LEU B C 1
ATOM 4280 O O . LEU B 1 254 ? -13.742 -2.559 -14.109 1 98.69 254 LEU B O 1
ATOM 4284 N N . MET B 1 255 ? -12.672 -4.027 -12.773 1 98.69 255 MET B N 1
ATOM 4285 C CA . MET B 1 255 ? -11.453 -3.963 -13.578 1 98.69 255 MET B CA 1
ATOM 4286 C C . MET B 1 255 ? -11.711 -4.445 -15 1 98.69 255 MET B C 1
ATOM 4288 O O . MET B 1 255 ? -11.211 -3.854 -15.961 1 98.69 255 MET B O 1
ATOM 4292 N N . LYS B 1 256 ? -12.453 -5.492 -15.102 1 98.06 256 LYS B N 1
ATOM 4293 C CA . LYS B 1 256 ? -12.812 -6.008 -16.422 1 98.06 256 LYS B CA 1
ATOM 4294 C C . LYS B 1 256 ? -13.688 -5.012 -17.172 1 98.06 256 LYS B C 1
ATOM 4296 O O . LYS B 1 256 ? -13.398 -4.668 -18.328 1 98.06 256 LYS B O 1
ATOM 4301 N N . GLU B 1 257 ? -14.711 -4.488 -16.547 1 98.19 257 GLU B N 1
ATOM 4302 C CA . GLU B 1 257 ? -15.695 -3.598 -17.156 1 98.19 257 GLU B CA 1
ATOM 4303 C C . GLU B 1 257 ? -15.047 -2.301 -17.641 1 98.19 257 GLU B C 1
ATOM 4305 O O . GLU B 1 257 ? -15.453 -1.735 -18.656 1 98.19 257 GLU B O 1
ATOM 4310 N N . HIS B 1 258 ? -14.031 -1.854 -16.938 1 97.88 258 HIS B N 1
ATOM 4311 C CA . HIS B 1 258 ? -13.43 -0.561 -17.25 1 97.88 258 HIS B CA 1
ATOM 4312 C C . HIS B 1 258 ? -12.047 -0.729 -17.859 1 97.88 258 HIS B C 1
ATOM 4314 O O . HIS B 1 258 ? -11.312 0.248 -18.016 1 97.88 258 HIS B O 1
ATOM 4320 N N . ASP B 1 259 ? -11.672 -1.981 -18.109 1 97.88 259 ASP B N 1
ATOM 4321 C CA . ASP B 1 259 ? -10.406 -2.342 -18.734 1 97.88 259 ASP B CA 1
ATOM 4322 C C . ASP B 1 259 ? -9.219 -1.789 -17.938 1 97.88 259 ASP B C 1
ATOM 4324 O O . ASP B 1 259 ? -8.32 -1.165 -18.516 1 97.88 259 ASP B O 1
ATOM 4328 N N . VAL B 1 260 ? -9.312 -1.875 -16.641 1 98.44 260 VAL B N 1
ATOM 4329 C CA . VAL B 1 260 ? -8.203 -1.559 -15.734 1 98.44 260 VAL B CA 1
ATOM 4330 C C . VAL B 1 260 ? -7.277 -2.768 -15.609 1 98.44 260 VAL B C 1
ATOM 4332 O O . VAL B 1 260 ? -7.613 -3.748 -14.945 1 98.44 260 VAL B O 1
ATOM 4335 N N . LYS B 1 261 ? -6.125 -2.686 -16.125 1 98.56 261 LYS B N 1
ATOM 4336 C CA . LYS B 1 261 ? -5.25 -3.84 -16.328 1 98.56 261 LYS B CA 1
ATOM 4337 C C . LYS B 1 261 ? -4.555 -4.227 -15.023 1 98.56 261 LYS B C 1
ATOM 4339 O O . LYS B 1 261 ? -4.246 -5.402 -14.805 1 98.56 261 LYS B O 1
ATOM 4344 N N . ALA B 1 262 ? -4.289 -3.264 -14.203 1 98.69 262 ALA B N 1
ATOM 4345 C CA . ALA B 1 262 ? -3.686 -3.449 -12.883 1 98.69 262 ALA B CA 1
ATOM 4346 C C . ALA B 1 262 ? -3.967 -2.25 -11.984 1 98.69 262 ALA B C 1
ATOM 4348 O O . ALA B 1 262 ? -4.391 -1.194 -12.461 1 98.69 262 ALA B O 1
ATOM 4349 N N . LEU B 1 263 ? -3.775 -2.494 -10.75 1 98.75 263 LEU B N 1
ATOM 4350 C CA . LEU B 1 263 ? -3.949 -1.432 -9.766 1 98.75 263 LEU B CA 1
ATOM 4351 C C . LEU B 1 263 ? -2.602 -0.986 -9.211 1 98.75 263 LEU B C 1
ATOM 4353 O O . LEU B 1 263 ? -1.658 -1.776 -9.148 1 98.75 263 LEU B O 1
ATOM 4357 N N . PRO B 1 264 ? -2.514 0.343 -8.789 1 98.62 264 PRO B N 1
ATOM 4358 C CA . PRO B 1 264 ? -3.561 1.367 -8.758 1 98.62 264 PRO B CA 1
ATOM 4359 C C . PRO B 1 264 ? -3.865 1.949 -10.133 1 98.62 264 PRO B C 1
ATOM 4361 O O . PRO B 1 264 ? -3.041 1.85 -11.047 1 98.62 264 PRO B O 1
ATOM 4364 N N . ARG B 1 265 ? -5.105 2.457 -10.344 1 98.56 265 ARG B N 1
ATOM 4365 C CA . ARG B 1 265 ? -5.465 3.189 -11.555 1 98.56 265 ARG B CA 1
ATOM 4366 C C . ARG B 1 265 ? -4.613 4.445 -11.703 1 98.56 265 ARG B C 1
ATOM 4368 O O . ARG B 1 265 ? -4.008 4.914 -10.742 1 98.56 265 ARG B O 1
ATOM 4375 N N . SER B 1 266 ? -4.535 5.004 -12.93 1 97.31 266 SER B N 1
ATOM 4376 C CA . SER B 1 266 ? -3.758 6.211 -13.18 1 97.31 266 SER B CA 1
ATOM 4377 C C . SER B 1 266 ? -4.32 7.402 -12.414 1 97.31 266 SER B C 1
ATOM 4379 O O . SER B 1 266 ? -5.527 7.477 -12.172 1 97.31 266 SER B O 1
ATOM 4381 N N . MET B 1 267 ? -3.439 8.352 -12.133 1 96.81 267 MET B N 1
ATOM 4382 C CA . MET B 1 267 ? -3.893 9.531 -11.398 1 96.81 267 MET B CA 1
ATOM 4383 C C . MET B 1 267 ? -4.828 10.375 -12.258 1 96.81 267 MET B C 1
ATOM 4385 O O . MET B 1 267 ? -5.719 11.047 -11.734 1 96.81 267 MET B O 1
ATOM 4389 N N . ASP B 1 268 ? -4.75 10.266 -13.5 1 94.69 268 ASP B N 1
ATOM 4390 C CA . ASP B 1 268 ? -5.723 10.891 -14.391 1 94.69 268 ASP B CA 1
ATOM 4391 C C . ASP B 1 268 ? -7.109 10.273 -14.211 1 94.69 268 ASP B C 1
ATOM 4393 O O . ASP B 1 268 ? -8.117 10.984 -14.227 1 94.69 268 ASP B O 1
ATOM 4397 N N . ASP B 1 269 ? -7.105 8.992 -14.086 1 95.62 269 ASP B N 1
ATOM 4398 C CA . ASP B 1 269 ? -8.367 8.289 -13.875 1 95.62 269 ASP B CA 1
ATOM 4399 C C . ASP B 1 269 ? -8.938 8.57 -12.484 1 95.62 269 ASP B C 1
ATOM 4401 O O . ASP B 1 269 ? -10.148 8.594 -12.297 1 95.62 269 ASP B O 1
ATOM 4405 N N . LEU B 1 270 ? -8.047 8.742 -11.547 1 96.75 270 LEU B N 1
ATOM 4406 C CA . LEU B 1 270 ? -8.469 8.93 -10.164 1 96.75 270 LEU B CA 1
ATOM 4407 C C . LEU B 1 270 ? -9.055 10.328 -9.969 1 96.75 270 LEU B C 1
ATOM 4409 O O . LEU B 1 270 ? -9.883 10.539 -9.078 1 96.75 270 LEU B O 1
ATOM 4413 N N . GLY B 1 271 ? -8.586 11.32 -10.805 1 93.56 271 GLY B N 1
ATOM 4414 C CA . GLY B 1 271 ? -9.102 12.672 -10.688 1 93.56 271 GLY B CA 1
ATOM 4415 C C . GLY B 1 271 ? -8.281 13.547 -9.758 1 93.56 271 GLY B C 1
ATOM 4416 O O . GLY B 1 271 ? -7.074 13.695 -9.945 1 93.56 271 GLY B O 1
ATOM 4417 N N . ARG B 1 272 ? -8.812 13.914 -8.609 1 95 272 ARG B N 1
ATOM 4418 C CA . ARG B 1 272 ? -8.141 14.844 -7.703 1 95 272 ARG B CA 1
ATOM 4419 C C . ARG B 1 272 ? -6.887 14.219 -7.109 1 95 272 ARG B C 1
ATOM 4421 O O . ARG B 1 272 ? -6.945 13.141 -6.516 1 95 272 ARG B O 1
ATOM 4428 N N . CYS B 1 273 ? -5.793 14.891 -7.254 1 98.38 273 CYS B N 1
ATOM 4429 C CA . CYS B 1 273 ? -4.504 14.508 -6.691 1 98.38 273 CYS B CA 1
ATOM 4430 C C . CYS B 1 273 ? -3.832 15.695 -6.008 1 98.38 273 CYS B C 1
ATOM 4432 O O . CYS B 1 273 ? -3.773 16.781 -6.574 1 98.38 273 CYS B O 1
ATOM 4434 N N . TYR B 1 274 ? -3.334 15.492 -4.824 1 98.69 274 TYR B N 1
ATOM 4435 C CA . TYR B 1 274 ? -2.664 16.578 -4.109 1 98.69 274 TYR B CA 1
ATOM 4436 C C . TYR B 1 274 ? -1.153 16.5 -4.305 1 98.69 274 TYR B C 1
ATOM 4438 O O . TYR B 1 274 ? -0.56 15.422 -4.195 1 98.69 274 TYR B O 1
ATOM 4446 N N . ASP B 1 275 ? -0.58 17.594 -4.703 1 98.69 275 ASP B N 1
ATOM 4447 C CA . ASP B 1 275 ? 0.862 17.812 -4.641 1 98.69 275 ASP B CA 1
ATOM 4448 C C . ASP B 1 275 ? 1.24 18.625 -3.408 1 98.69 275 ASP B C 1
ATOM 4450 O O . ASP B 1 275 ? 1.108 19.844 -3.404 1 98.69 275 ASP B O 1
ATOM 4454 N N . SER B 1 276 ? 1.675 17.906 -2.363 1 98.69 276 SER B N 1
ATOM 4455 C CA . SER B 1 276 ? 1.953 18.578 -1.095 1 98.69 276 SER B CA 1
ATOM 4456 C C . SER B 1 276 ? 3.453 18.688 -0.845 1 98.69 276 SER B C 1
ATOM 4458 O O . SER B 1 276 ? 3.883 18.969 0.273 1 98.69 276 SER B O 1
ATOM 4460 N N . ARG B 1 277 ? 4.363 18.547 -1.858 1 98.5 277 ARG B N 1
ATOM 4461 C CA . ARG B 1 277 ? 5.816 18.516 -1.725 1 98.5 277 ARG B CA 1
ATOM 4462 C C . ARG B 1 277 ? 6.344 19.812 -1.117 1 98.5 277 ARG B C 1
ATOM 4464 O O . ARG B 1 277 ? 7.301 19.797 -0.34 1 98.5 277 ARG B O 1
ATOM 4471 N N . GLU B 1 278 ? 5.719 20.859 -1.409 1 98.56 278 GLU B N 1
ATOM 4472 C CA . GLU B 1 278 ? 6.234 22.156 -0.988 1 98.56 278 GLU B CA 1
ATOM 4473 C C . GLU B 1 278 ? 6.301 22.25 0.533 1 98.56 278 GLU B C 1
ATOM 4475 O O . GLU B 1 278 ? 7.207 22.891 1.079 1 98.56 278 GLU B O 1
ATOM 4480 N N . PHE B 1 279 ? 5.301 21.703 1.2 1 98.81 279 PHE B N 1
ATOM 4481 C CA . PHE B 1 279 ? 5.355 21.734 2.656 1 98.81 279 PHE B CA 1
ATOM 4482 C C . PHE B 1 279 ? 6.602 21.016 3.168 1 98.81 279 PHE B C 1
ATOM 4484 O O . PHE B 1 279 ? 7.371 21.594 3.947 1 98.81 279 PHE B O 1
ATOM 4491 N N . TRP B 1 280 ? 6.77 19.844 2.715 1 98.44 280 TRP B N 1
ATOM 4492 C CA . TRP B 1 280 ? 7.852 19 3.205 1 98.44 280 TRP B CA 1
ATOM 4493 C C . TRP B 1 280 ? 9.211 19.594 2.828 1 98.44 280 TRP B C 1
ATOM 4495 O O . TRP B 1 280 ? 10.164 19.516 3.613 1 98.44 280 TRP B O 1
ATOM 4505 N N . GLU B 1 281 ? 9.281 20.172 1.68 1 97.62 281 GLU B N 1
ATOM 4506 C CA . GLU B 1 281 ? 10.508 20.844 1.246 1 97.62 281 GLU B CA 1
ATOM 4507 C C . GLU B 1 281 ? 10.789 22.078 2.088 1 97.62 281 GLU B C 1
ATOM 4509 O O . GLU B 1 281 ? 11.922 22.297 2.521 1 97.62 281 GLU B O 1
ATOM 4514 N N . THR B 1 282 ? 9.797 22.844 2.355 1 98.44 282 THR B N 1
ATOM 4515 C CA . THR B 1 282 ? 9.93 24.125 3.059 1 98.44 282 THR B CA 1
ATOM 4516 C C . THR B 1 282 ? 10.43 23.906 4.48 1 98.44 282 THR B C 1
ATOM 4518 O O . THR B 1 282 ? 11.273 24.656 4.973 1 98.44 282 THR B O 1
ATOM 4521 N N . PHE B 1 283 ? 9.953 22.891 5.109 1 98.06 283 PHE B N 1
ATOM 4522 C CA . PHE B 1 283 ? 10.266 22.719 6.523 1 98.06 283 PHE B CA 1
ATOM 4523 C C . PHE B 1 283 ? 11.266 21.578 6.719 1 98.06 283 PHE B C 1
ATOM 4525 O O . PHE B 1 283 ? 11.492 21.141 7.848 1 98.06 283 PHE B O 1
ATOM 4532 N N . HIS B 1 284 ? 11.852 21.078 5.648 1 95.12 284 HIS B N 1
ATOM 4533 C CA . HIS B 1 284 ? 12.961 20.125 5.625 1 95.12 284 HIS B CA 1
ATOM 4534 C C . HIS B 1 284 ? 12.641 18.891 6.445 1 95.12 284 HIS B C 1
ATOM 4536 O O . HIS B 1 284 ? 13.445 18.469 7.277 1 95.12 284 HIS B O 1
ATOM 4542 N N . VAL B 1 285 ? 11.461 18.422 6.207 1 95.38 285 VAL B N 1
ATOM 4543 C CA . VAL B 1 285 ? 10.992 17.188 6.832 1 95.38 285 VAL B CA 1
ATOM 4544 C C . VAL B 1 285 ? 10.25 16.344 5.809 1 95.38 285 VAL B C 1
ATOM 4546 O O . VAL B 1 285 ? 9.719 16.859 4.824 1 95.38 285 VAL B O 1
ATOM 4549 N N . MET B 1 286 ? 10.352 15.023 5.871 1 97.62 286 MET B N 1
ATOM 4550 C CA . MET B 1 286 ? 9.594 14.078 5.059 1 97.62 286 MET B CA 1
ATOM 4551 C C . MET B 1 286 ? 8.625 13.273 5.918 1 97.62 286 MET B C 1
ATOM 4553 O O . MET B 1 286 ? 8.891 13.031 7.094 1 97.62 286 MET B O 1
ATOM 4557 N N . PRO B 1 287 ? 7.473 12.961 5.32 1 98.38 287 PRO B N 1
ATOM 4558 C CA . PRO B 1 287 ? 6.629 12.07 6.117 1 98.38 287 PRO B CA 1
ATOM 4559 C C . PRO B 1 287 ? 7.285 10.719 6.387 1 98.38 287 PRO B C 1
ATOM 4561 O O . PRO B 1 287 ? 7.988 10.188 5.523 1 98.38 287 PRO B O 1
ATOM 4564 N N . VAL B 1 288 ? 7.035 10.211 7.613 1 97.88 288 VAL B N 1
ATOM 4565 C CA . VAL B 1 288 ? 7.641 8.938 7.988 1 97.88 288 VAL B CA 1
ATOM 4566 C C . VAL B 1 288 ? 6.566 7.852 8.062 1 97.88 288 VAL B C 1
ATOM 4568 O O . VAL B 1 288 ? 6.871 6.68 8.281 1 97.88 288 VAL B O 1
ATOM 4571 N N . ARG B 1 289 ? 5.367 8.211 7.945 1 97.88 289 ARG B N 1
ATOM 4572 C CA . ARG B 1 289 ? 4.25 7.281 7.848 1 97.88 289 ARG B CA 1
ATOM 4573 C C . ARG B 1 289 ? 3.496 7.465 6.535 1 97.88 289 ARG B C 1
ATOM 4575 O O . ARG B 1 289 ? 2.592 8.297 6.441 1 97.88 289 ARG B O 1
ATOM 4582 N N . SER B 1 290 ? 3.846 6.672 5.551 1 97.88 290 SER B N 1
ATOM 4583 C CA . SER B 1 290 ? 3.281 6.828 4.215 1 97.88 290 SER B CA 1
ATOM 4584 C C . SER B 1 290 ? 2.781 5.496 3.666 1 97.88 290 SER B C 1
ATOM 4586 O O . SER B 1 290 ? 2.984 5.188 2.488 1 97.88 290 SER B O 1
ATOM 4588 N N . ARG B 1 291 ? 2.217 4.676 4.5 1 96 291 ARG B N 1
ATOM 4589 C CA . ARG B 1 291 ? 1.639 3.398 4.105 1 96 291 ARG B CA 1
ATOM 4590 C C . ARG B 1 291 ? 0.424 3.059 4.965 1 96 291 ARG B C 1
ATOM 4592 O O . ARG B 1 291 ? 0.552 2.83 6.168 1 96 291 ARG B O 1
ATOM 4599 N N . ILE B 1 292 ? -0.677 3.117 4.297 1 94.19 292 ILE B N 1
ATOM 4600 C CA . ILE B 1 292 ? -1.892 2.771 5.027 1 94.19 292 ILE B CA 1
ATOM 4601 C C . ILE B 1 292 ? -2.314 1.345 4.684 1 94.19 292 ILE B C 1
ATOM 4603 O O . ILE B 1 292 ? -1.977 0.833 3.613 1 94.19 292 ILE B O 1
#

pLDDT: mean 94.04, std 10.66, range [26.11, 98.94]

Radius of gyration: 30.17 Å; Cα contacts (8 Å, |Δi|>4): 1127; chains: 2; bounding box: 44×94×74 Å

Organism: Botryotinia fuckeliana (strain T4) (NCBI:txid999810)

Foldseek 3Di:
DPPCQQQEFAEEEEACDDLVVQQVVVCVVVVGGYAYEDCVCPPPHQHADQDPVDLPVRLVSLLPHHHHQEYEYEDFAFAPDSLVSNQVSNPVNDDCVSPPPPPDPGREYEYEAAPVQQDDPPFALEDWQPGDGNCVGGRNVSQLVNLVVFYFYEHEFAEDDDPRDCLVCCCVQPVALVSLLPAFWGFYAYSNQVSVLVVLCSVVVVLGTSGYAYDTLQDTDGPLVVCLVSLVVVCVVVVPCVCCVGSNVSSVVSCVVVVVPDDDDDSVVRGHDYDRVCSCVSSVHHGPDNDD/DDDCVQQEFAEEEEACDDLVVQQVVVCVVVVGGYAYEDCVCPPPHQHADDDPVDLPVRLVSLLSHHHHQEYEYEDFAFAPDSLVSNQVSNPVNDDCVSPDPPPDPGREYEYEAAPCQQDDPPFALEDWQPGDGNCVGGRNVSVLVNLVVFYFYEHEFAEADDPRDCLVCCCVQPVALVSLLPAFWGFYAYSNQVSVLVVLCSVPVVLGTSGYAYDTLQDIDGPLVVCLVSLVVVCVVVVPCVCCVGSNVSSVVSCVVVVPPDDDDDSVVRGHDYDRVCSCVSSVHHGPDNDD

Sequence (584 aa):
MSNDSKSAVELLILGAGWTSTFLIPLLQQKGIKYAATTTTGRDGTCKFRFNPEDDTDTQKQMLDLPAAQSILITFPLKGKGQAKSLVKFYHDTHSLEAFENHASPSFQFIQLGSSGIFTIPGQDTWVTRHSLYDTADDRAIAEDELLGLGGCVLNLSGLWGGERNPKYWIERVAASKEMLSGKKSLHMVHGLDVSRGVVGVIGNWEKARGQRFILTDLMVYDWWSLILGYAGELDAENGDGKMEGRQIKWIGELMKEHDVKALPRSMDDLGRCYDSREFWETFHVMPVRSRIMSNDSKSAVELLILGAGWTSTFLIPLLQQKGIKYAATTTTGRDGTCKFRFNPEDDTDTQKQMLDLPAAQSILITFPLKGKGQAKSLVKFYHDTHSLEAFENHASPSFQFIQLGSSGIFTIPGQDTWVTRHSLYDTADDRAIAEDELLGLGGCVLNLSGLWGGERNPKYWIERVAASKEMLSGKKSLHMVHGLDVSRGVVGVIGNWEKARGQRFILTDLMVYDWWSLILGYAGELDAENGDGKMEGRQIKWIGELMKEHDVKALPRSMDDLGRCYDSREFWETFHVMPVRSRI

Solvent-accessible surface area (backbone atoms only — not comparable to full-atom values): 31180 Å² total; per-residue (Å²): 137,77,81,70,77,57,49,73,27,52,33,30,35,46,51,58,51,75,57,38,72,35,30,50,60,51,30,58,75,68,68,51,50,63,47,41,17,23,73,79,25,59,95,86,26,42,54,45,60,88,40,91,91,35,66,66,62,32,41,60,42,51,59,74,50,53,41,42,48,27,37,38,34,57,59,86,48,55,28,83,57,41,38,55,48,54,54,48,44,49,56,73,61,42,66,68,77,80,47,81,84,57,85,58,98,58,73,39,40,34,37,50,46,56,43,67,42,48,71,46,91,87,56,62,44,70,37,44,64,84,47,77,53,41,67,82,38,44,50,44,34,11,50,52,50,30,28,75,73,47,12,24,35,41,17,35,40,45,70,30,56,92,89,39,52,73,77,76,40,45,65,78,60,39,74,41,62,70,47,41,68,70,52,36,51,48,50,38,28,26,35,57,42,54,32,52,47,52,53,30,39,71,74,42,40,85,78,31,52,47,33,64,35,39,46,50,32,48,45,58,39,34,45,65,40,52,46,38,19,41,36,29,51,50,21,64,73,68,69,68,52,62,33,54,80,38,58,42,44,40,48,56,51,47,25,61,77,67,68,48,59,39,28,55,70,52,63,79,78,34,35,65,37,66,39,32,57,62,47,35,61,74,48,74,47,72,63,45,53,40,67,132,141,78,83,70,80,56,53,73,28,52,34,30,35,46,51,58,50,77,57,40,72,36,28,50,59,50,30,57,75,69,67,51,50,64,47,42,16,23,73,78,25,58,94,86,26,42,54,45,58,90,40,91,91,36,64,66,62,33,41,59,41,51,58,73,49,51,41,43,49,27,37,39,35,58,58,85,49,55,30,82,58,42,37,54,47,54,54,48,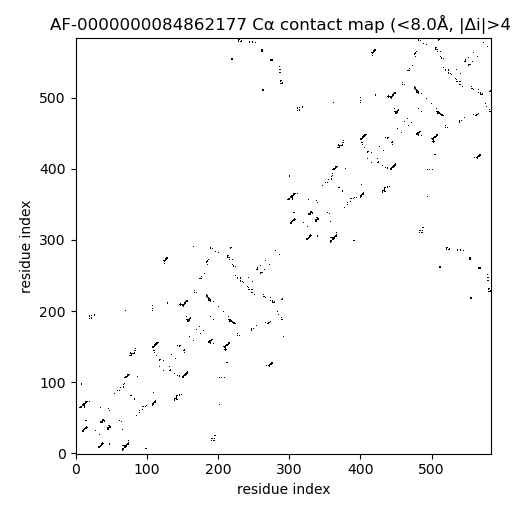43,49,57,73,61,42,65,66,79,81,46,82,83,58,84,58,98,57,74,40,41,35,37,51,44,55,44,66,41,49,72,45,90,87,57,62,45,70,36,44,66,83,48,76,54,40,69,82,37,41,49,42,35,11,49,51,49,29,29,75,74,47,12,23,35,40,18,36,40,45,71,29,56,92,91,38,54,74,77,76,39,46,66,77,60,38,71,41,62,71,47,41,68,71,53,35,53,45,50,38,26,27,35,56,43,54,31,52,46,52,54,31,37,73,74,39,42,84,78,32,52,45,34,65,36,37,44,50,33,47,46,59,38,34,45,66,39,52,46,38,19,41,36,28,52,51,22,64,75,67,69,69,51,62,33,56,78,37,58,41,44,41,48,56,50,48,26,60,76,67,67,48,59,40,28,56,69,52,63,79,76,34,35,65,36,67,36,33,57,65,46,34,62,72,47,73,46,72,63,44,55,39,66,131

Secondary structure (DSSP, 8-state):
--SGGG--EEEEEES-STTHHHHHHHHHHHT--EEEEESS--TTPEE----TT-HHHHHHHHHTSPPEEEEEE-SPP-SSSHHHHHHHHHHHH--GGG-TT---SS-EEEEEEEGGGG--TT--SEE-TTS---TTSHHHHHHHHHHHTT-EEEEE-EEEBTTB-GGGGHHHH-SSHHHHHT--EE-EEEHHHHHHHHHHHHHTHHHHTT-EEEE--SB-EEHHHHHHHHHHHHHHHHTS-TTIIIIIHHHHHHHHHTT--SBSPPHHHH--EE--HHHHHHTT---S----/---GGG--EEEEEES-STTHHHHHHHHHHHT--EEEEESS--TTPEE----TT-HHHHHHHHHTSPPEEEEEE-SPP-SSSHHHHHHHHHHHH--GGG-TT---SS-EEEEEEEGGGG--TT--SEE-TTS---TTSHHHHHHHHHHHTT-EEEEE-EEEBTTB-GGGGHHHH-SSHHHHHT--EE-EEEHHHHHHHHHHHHHTHHHHTT-EEEE--SB-EEHHHHHHHHHHHHHHHHTS-TTIIIIIHHHHHHHHHTT--SBSPPHHHH--EE--HHHHHHTT---S----

Nearest PDB structures (foldseek):
  6vo6-assembly1_D  TM=5.926E-01  e=1.990E-12  Campylobacter jejuni subsp. jejuni NCTC 11168 = ATCC 700819
  4id9-assembly1_B  TM=5.878E-01  e=4.297E-08  Agrobacterium fabrum str. C58
  3aw9-assembly1_A-2  TM=5.878E-01  e=1.108E-07  Pyrobaculum calidifontis JCM 11548
  1ltx-assembly1_R  TM=5.305E-01  e=4.252E-01  Rattus norvegicus
  8p2d-assembly1_B  TM=2.497E-01  e=6.617E-01  Segatella copri